Protein AF-A0A2C6MCK1-F1 (afdb_monomer_lite)

Structure (mmCIF, N/CA/C/O backbone):
data_AF-A0A2C6MCK1-F1
#
_entry.id   AF-A0A2C6MCK1-F1
#
loop_
_atom_site.group_PDB
_atom_site.id
_atom_site.type_symbol
_atom_site.label_atom_id
_atom_site.label_alt_id
_atom_site.label_comp_id
_atom_site.label_asym_id
_atom_site.label_entity_id
_atom_site.label_seq_id
_atom_site.pdbx_PDB_ins_code
_atom_site.Cartn_x
_atom_site.Cartn_y
_atom_site.Cartn_z
_atom_site.occupancy
_atom_site.B_iso_or_equiv
_atom_site.auth_seq_id
_atom_site.auth_comp_id
_atom_site.auth_asym_id
_atom_site.auth_atom_id
_atom_site.pdbx_PDB_model_num
ATOM 1 N N . MET A 1 1 ? 8.063 -16.319 38.815 1.00 43.31 1 MET A N 1
ATOM 2 C CA . MET A 1 1 ? 7.232 -17.188 39.687 1.00 43.31 1 MET A CA 1
ATOM 3 C C . MET A 1 1 ? 6.887 -18.537 39.039 1.00 43.31 1 MET A C 1
ATOM 5 O O . MET A 1 1 ? 6.663 -19.491 39.778 1.00 43.31 1 MET A O 1
ATOM 9 N N . GLU A 1 2 ? 6.951 -18.669 37.709 1.00 34.78 2 GLU A N 1
ATOM 10 C CA . GLU A 1 2 ? 6.630 -19.907 36.969 1.00 34.78 2 GLU A CA 1
ATOM 11 C C . GLU A 1 2 ? 7.519 -21.115 37.295 1.00 34.78 2 GLU A C 1
ATOM 13 O O . GLU A 1 2 ? 7.000 -22.213 37.473 1.00 34.78 2 GLU A O 1
ATOM 18 N N . ARG A 1 3 ? 8.828 -20.923 37.542 1.00 38.75 3 ARG A N 1
ATOM 19 C CA . ARG A 1 3 ? 9.746 -22.005 37.978 1.00 38.75 3 ARG A CA 1
ATOM 20 C C . ARG A 1 3 ? 9.333 -22.718 39.283 1.00 38.75 3 ARG A C 1
ATOM 22 O O . ARG A 1 3 ? 9.964 -23.699 39.661 1.00 38.75 3 ARG A O 1
ATOM 29 N N . ARG A 1 4 ? 8.316 -22.229 40.008 1.00 43.41 4 ARG A N 1
ATOM 30 C CA . ARG A 1 4 ? 7.815 -22.820 41.265 1.00 43.41 4 ARG A CA 1
ATOM 31 C C . ARG A 1 4 ? 6.369 -23.328 41.194 1.00 43.41 4 ARG A C 1
ATOM 33 O O . ARG A 1 4 ? 5.834 -23.679 42.243 1.00 43.41 4 ARG A O 1
ATOM 40 N N . GLY A 1 5 ? 5.726 -23.340 40.020 1.00 41.16 5 GLY A N 1
ATOM 41 C CA . GLY A 1 5 ? 4.344 -23.829 39.865 1.00 41.16 5 GLY A CA 1
ATOM 42 C C . GLY A 1 5 ? 3.303 -23.073 40.704 1.00 41.16 5 GLY A C 1
ATOM 43 O O . GLY A 1 5 ? 2.237 -23.605 41.002 1.00 41.16 5 GLY A O 1
ATOM 44 N N . ARG A 1 6 ? 3.618 -21.846 41.140 1.00 48.50 6 ARG A N 1
ATOM 45 C CA . ARG A 1 6 ? 2.678 -20.973 41.851 1.00 48.50 6 ARG A CA 1
ATOM 46 C C . ARG A 1 6 ? 1.967 -20.104 40.824 1.00 48.50 6 ARG A C 1
ATOM 48 O O . ARG A 1 6 ? 2.641 -19.464 40.020 1.00 48.50 6 ARG A O 1
ATOM 55 N N . ALA A 1 7 ? 0.636 -20.077 40.880 1.00 50.50 7 ALA A N 1
ATOM 56 C CA . ALA A 1 7 ? -0.166 -19.137 40.107 1.00 50.50 7 ALA A CA 1
ATOM 57 C C . ALA A 1 7 ? 0.339 -17.710 40.362 1.00 50.50 7 ALA A C 1
ATOM 59 O O . ALA A 1 7 ? 0.586 -17.344 41.514 1.00 50.50 7 ALA A O 1
ATOM 60 N N . ILE A 1 8 ? 0.528 -16.941 39.290 1.00 53.38 8 ILE A N 1
ATOM 61 C CA . ILE A 1 8 ? 0.930 -15.539 39.388 1.00 53.38 8 ILE A CA 1
ATOM 62 C C . ILE A 1 8 ? -0.192 -14.798 40.117 1.00 53.38 8 ILE A C 1
ATOM 64 O O . ILE A 1 8 ? -1.343 -14.796 39.678 1.00 53.38 8 ILE A O 1
ATOM 68 N N . ASP A 1 9 ? 0.139 -14.210 41.264 1.00 55.91 9 ASP A N 1
ATOM 69 C CA . ASP A 1 9 ? -0.769 -13.326 41.979 1.00 55.91 9 ASP A CA 1
ATOM 70 C C . ASP A 1 9 ? -0.689 -11.939 41.340 1.00 55.91 9 ASP A C 1
ATOM 72 O O . ASP A 1 9 ? 0.117 -11.095 41.732 1.00 55.91 9 ASP A O 1
ATOM 76 N N . TYR A 1 10 ? -1.510 -11.722 40.313 1.00 58.62 10 TYR A N 1
ATOM 77 C CA . TYR A 1 10 ? -1.581 -10.444 39.607 1.00 58.62 10 TYR A CA 1
ATOM 78 C C . TYR A 1 10 ? -1.914 -9.264 40.531 1.00 58.62 10 TYR A C 1
ATOM 80 O O . TYR A 1 10 ? -1.548 -8.141 40.206 1.00 58.62 10 TYR A O 1
ATOM 88 N N . SER A 1 11 ? -2.540 -9.496 41.694 1.00 55.41 11 SER A N 1
ATOM 89 C CA . SER A 1 11 ? -2.794 -8.441 42.683 1.00 55.41 11 SER A CA 1
ATOM 90 C C . SER A 1 11 ? -1.513 -8.013 43.408 1.00 55.41 11 SER A C 1
ATOM 92 O O . SER A 1 11 ? -1.287 -6.820 43.606 1.00 55.41 11 SER A O 1
ATOM 94 N N . ALA A 1 12 ? -0.623 -8.964 43.706 1.00 54.62 12 ALA A N 1
ATOM 95 C CA . ALA A 1 12 ? 0.702 -8.676 44.246 1.00 54.62 12 ALA A CA 1
ATOM 96 C C . ALA A 1 12 ? 1.601 -7.999 43.198 1.00 54.62 12 ALA A C 1
ATOM 98 O O . ALA A 1 12 ? 2.261 -7.013 43.512 1.00 54.62 12 ALA A O 1
ATOM 99 N N . VAL A 1 13 ? 1.568 -8.455 41.942 1.00 58.47 13 VAL A N 1
ATOM 100 C CA . VAL A 1 13 ? 2.325 -7.824 40.844 1.00 58.47 13 VAL A CA 1
ATOM 101 C C . VAL A 1 13 ? 1.826 -6.401 40.574 1.00 58.47 13 VAL A C 1
ATOM 103 O O . VAL A 1 13 ? 2.630 -5.482 40.481 1.00 58.47 13 VAL A O 1
ATOM 106 N N . ALA A 1 14 ? 0.509 -6.175 40.532 1.00 55.78 14 ALA A N 1
ATOM 107 C CA . ALA A 1 14 ? -0.059 -4.835 40.368 1.00 55.78 14 ALA A CA 1
ATOM 108 C C . ALA A 1 14 ? 0.349 -3.879 41.502 1.00 55.78 14 ALA A C 1
ATOM 110 O O . ALA A 1 14 ? 0.503 -2.687 41.266 1.00 55.78 14 ALA A O 1
ATOM 111 N N . SER A 1 15 ? 0.570 -4.393 42.718 1.00 57.16 15 SER A N 1
ATOM 112 C CA . SER A 1 15 ? 1.053 -3.585 43.845 1.00 57.16 15 SER A CA 1
ATOM 113 C C . SER A 1 15 ? 2.539 -3.201 43.758 1.00 57.16 15 SER A C 1
ATOM 115 O O . SER A 1 15 ? 2.951 -2.242 44.410 1.00 57.16 15 SER A O 1
ATOM 117 N N . GLU A 1 16 ? 3.337 -3.906 42.944 1.00 56.69 16 GLU A N 1
ATOM 118 C CA . GLU A 1 16 ? 4.748 -3.576 42.682 1.00 56.69 16 GLU A CA 1
ATOM 119 C C . GLU A 1 16 ? 4.904 -2.454 41.636 1.00 56.69 16 GLU A C 1
ATOM 121 O O . GLU A 1 16 ? 5.893 -1.719 41.666 1.00 56.69 16 GLU A O 1
ATOM 126 N N . TYR A 1 17 ? 3.913 -2.257 40.759 1.00 54.47 17 TYR A N 1
ATOM 127 C CA . TYR A 1 17 ? 3.888 -1.164 39.784 1.00 54.47 17 TYR A CA 1
ATOM 128 C C . TYR A 1 17 ? 3.131 0.049 40.348 1.00 54.47 17 TYR A C 1
ATOM 130 O O . TYR A 1 17 ? 1.906 0.090 40.348 1.00 54.47 17 TYR A O 1
ATOM 138 N N . GLN A 1 18 ? 3.852 1.085 40.800 1.00 58.41 18 GLN A N 1
ATOM 139 C CA . GLN A 1 18 ? 3.226 2.353 41.229 1.00 58.41 18 GLN A CA 1
ATOM 140 C C . GLN A 1 18 ? 2.506 3.082 40.080 1.00 58.41 18 GLN A C 1
ATOM 142 O O . GLN A 1 18 ? 1.559 3.827 40.318 1.00 58.41 18 GLN A O 1
ATOM 147 N N . THR A 1 19 ? 2.961 2.875 38.841 1.00 66.44 19 THR A N 1
ATOM 148 C CA . THR A 1 19 ? 2.329 3.346 37.603 1.00 66.44 19 THR A CA 1
ATOM 149 C C . THR A 1 19 ? 2.426 2.237 36.560 1.00 66.44 19 THR A C 1
ATOM 151 O O . THR A 1 19 ? 3.488 1.644 36.371 1.00 66.44 19 THR A O 1
ATOM 154 N N . LEU A 1 20 ? 1.298 1.913 35.931 1.00 80.44 20 LEU A N 1
ATOM 155 C CA . LEU A 1 20 ? 1.242 0.957 34.826 1.00 80.44 20 LEU A CA 1
ATOM 156 C C . LEU A 1 20 ? 1.786 1.623 33.545 1.00 80.44 20 LEU A C 1
ATOM 158 O O . LEU A 1 20 ? 1.640 2.841 33.412 1.00 80.44 20 LEU A O 1
ATOM 162 N N . PRO A 1 21 ? 2.419 0.865 32.631 1.00 84.19 21 PRO A N 1
ATOM 163 C CA . PRO A 1 21 ? 2.959 1.406 31.382 1.00 84.19 21 PRO A CA 1
ATOM 164 C C . PRO A 1 21 ? 1.851 1.888 30.433 1.00 84.19 21 PRO A C 1
ATOM 166 O O . PRO A 1 21 ? 0.729 1.385 30.481 1.00 84.19 21 PRO A O 1
ATOM 169 N N . ASP A 1 22 ? 2.176 2.823 29.537 1.00 86.38 22 ASP A N 1
ATOM 170 C CA . ASP A 1 22 ? 1.218 3.389 28.574 1.00 86.38 22 ASP A CA 1
ATOM 171 C C . ASP A 1 22 ? 0.580 2.310 27.681 1.00 86.38 22 ASP A C 1
ATOM 173 O O . ASP A 1 22 ? -0.639 2.311 27.505 1.00 86.38 22 ASP A O 1
ATOM 177 N N . ASP A 1 23 ? 1.362 1.314 27.248 1.00 82.81 23 ASP A N 1
ATOM 178 C CA . ASP A 1 23 ? 0.888 0.165 26.464 1.00 82.81 23 ASP A CA 1
ATOM 179 C C . ASP A 1 23 ? -0.241 -0.608 27.167 1.00 82.81 23 ASP A C 1
ATOM 181 O O . ASP A 1 23 ? -1.168 -1.099 26.523 1.00 82.81 23 ASP A O 1
ATOM 185 N N . TYR A 1 24 ? -0.211 -0.705 28.504 1.00 87.56 24 TYR A N 1
ATOM 186 C CA . TYR A 1 24 ? -1.292 -1.348 29.257 1.00 87.56 24 TYR A CA 1
ATOM 187 C C . TYR A 1 24 ? -2.603 -0.573 29.096 1.00 87.56 24 TYR A C 1
ATOM 189 O O . TYR A 1 24 ? -3.664 -1.165 28.884 1.00 87.56 24 TYR A O 1
ATOM 197 N N . TYR A 1 25 ? -2.541 0.755 29.198 1.00 90.00 25 TYR A N 1
ATOM 198 C CA . TYR A 1 25 ? -3.717 1.607 29.064 1.00 90.00 25 TYR A CA 1
ATOM 199 C C . TYR A 1 25 ? -4.233 1.644 27.628 1.00 90.00 25 TYR A C 1
ATOM 201 O O . TYR A 1 25 ? -5.448 1.645 27.431 1.00 90.00 25 TYR A O 1
ATOM 209 N N . GLU A 1 26 ? -3.343 1.625 26.638 1.00 88.94 26 GLU A N 1
ATOM 210 C CA . GLU A 1 26 ? -3.718 1.524 25.229 1.00 88.94 26 GLU A CA 1
ATOM 211 C C . GLU A 1 26 ? -4.484 0.224 24.954 1.00 88.94 26 GLU A C 1
ATOM 213 O O . GLU A 1 26 ? -5.573 0.263 24.379 1.00 88.94 26 GLU A O 1
ATOM 218 N N . GLN A 1 27 ? -3.993 -0.917 25.450 1.00 86.56 27 GLN A N 1
ATOM 219 C CA . GLN A 1 27 ? -4.683 -2.208 25.329 1.00 86.56 27 GLN A CA 1
ATOM 220 C C . GLN A 1 27 ? -6.033 -2.218 26.059 1.00 86.56 27 GLN A C 1
ATOM 222 O O . GLN A 1 27 ? -7.041 -2.667 25.509 1.00 86.56 27 GLN A O 1
ATOM 227 N N . LEU A 1 28 ? -6.088 -1.667 27.278 1.00 88.81 28 LEU A N 1
ATOM 228 C CA . LEU A 1 28 ? -7.333 -1.543 28.038 1.00 88.81 28 LEU A CA 1
ATOM 229 C C . LEU A 1 28 ? -8.380 -0.726 27.271 1.00 88.81 28 LEU A C 1
ATOM 231 O O . LEU A 1 28 ? -9.537 -1.131 27.175 1.00 88.81 28 LEU A O 1
ATOM 235 N N . LEU A 1 29 ? -7.984 0.423 26.725 1.00 90.50 29 LEU A N 1
ATOM 236 C CA . LEU A 1 29 ? -8.867 1.273 25.936 1.00 90.50 29 LEU A CA 1
ATOM 237 C C . LEU A 1 29 ? -9.289 0.586 24.633 1.00 90.50 29 LEU A C 1
ATOM 239 O O . LEU A 1 29 ? -10.464 0.647 24.271 1.00 90.50 29 LEU A O 1
ATOM 243 N N . THR A 1 30 ? -8.376 -0.111 23.959 1.00 86.81 30 THR A N 1
ATOM 244 C CA . THR A 1 30 ? -8.659 -0.871 22.732 1.00 86.81 30 THR A CA 1
ATOM 245 C C . THR A 1 30 ? -9.761 -1.905 22.975 1.00 86.81 30 THR A C 1
ATOM 247 O O . THR A 1 30 ? -10.758 -1.921 22.250 1.00 86.81 30 THR A O 1
ATOM 250 N N . PHE A 1 31 ? -9.692 -2.661 24.079 1.00 86.12 31 PHE A N 1
ATOM 251 C CA . PHE A 1 31 ? -10.732 -3.630 24.444 1.00 86.12 31 PHE A CA 1
ATOM 252 C C . PHE A 1 31 ? -12.136 -3.039 24.565 1.00 86.12 31 PHE A C 1
ATOM 254 O O . PHE A 1 31 ? -13.106 -3.743 24.284 1.00 86.12 31 PHE A O 1
ATOM 261 N N . PHE A 1 32 ? -12.274 -1.783 24.980 1.00 86.88 32 PHE A N 1
ATOM 262 C CA . PHE A 1 32 ? -13.584 -1.164 25.189 1.00 86.88 32 PHE A CA 1
ATOM 263 C C . PHE A 1 32 ? -14.022 -0.224 24.073 1.00 86.88 32 PHE A C 1
ATOM 265 O O . PHE A 1 32 ? -15.162 0.228 24.103 1.00 86.88 32 PHE A O 1
ATOM 272 N N . THR A 1 33 ? -13.153 0.073 23.107 1.00 84.50 33 THR A N 1
ATOM 273 C CA . THR A 1 33 ? -13.433 1.108 22.104 1.00 84.50 33 THR A CA 1
ATOM 274 C C . THR A 1 33 ? -13.266 0.666 20.653 1.00 84.50 33 THR A C 1
ATOM 276 O O . THR A 1 33 ? -13.763 1.350 19.766 1.00 84.50 33 THR A O 1
ATOM 279 N N . GLU A 1 34 ? -12.611 -0.464 20.373 1.00 75.56 34 GLU A N 1
ATOM 280 C CA . GLU A 1 34 ? -12.392 -0.929 18.999 1.00 75.56 34 GLU A CA 1
ATOM 281 C C . GLU A 1 34 ? -13.549 -1.817 18.502 1.00 75.56 34 GLU A C 1
ATOM 283 O O . GLU A 1 34 ? -13.618 -3.004 18.811 1.00 75.56 34 GLU A O 1
ATOM 288 N N . SER A 1 35 ? -14.464 -1.295 17.684 1.00 70.00 35 SER A N 1
ATOM 289 C CA . SER A 1 35 ? -15.475 -2.129 17.008 1.00 70.00 35 SER A CA 1
ATOM 290 C C . SER A 1 35 ? -14.936 -2.681 15.676 1.00 70.00 35 SER A C 1
ATOM 292 O O . SER A 1 35 ? -14.308 -1.924 14.936 1.00 70.00 35 SER A O 1
ATOM 294 N N . PRO A 1 36 ? -15.160 -3.964 15.303 1.00 63.47 36 PRO A N 1
ATOM 295 C CA . PRO A 1 36 ? -16.045 -4.967 15.911 1.00 63.47 36 PRO A CA 1
ATOM 296 C C . PRO A 1 36 ? -15.335 -5.993 16.818 1.00 63.47 36 PRO A C 1
ATOM 298 O O . PRO A 1 36 ? -15.858 -7.089 17.021 1.00 63.47 36 PRO A O 1
ATOM 301 N N . ARG A 1 37 ? -14.118 -5.716 17.299 1.00 70.94 37 ARG A N 1
ATOM 302 C CA . ARG A 1 37 ? -13.302 -6.683 18.068 1.00 70.94 37 ARG A CA 1
ATOM 303 C C . ARG A 1 37 ? -13.227 -6.380 19.561 1.00 70.94 37 ARG A C 1
ATOM 305 O O . ARG A 1 37 ? -12.520 -7.068 20.292 1.00 70.94 37 ARG A O 1
ATOM 312 N N . SER A 1 38 ? -13.995 -5.397 20.013 1.00 82.56 38 SER A N 1
ATOM 313 C CA . SER A 1 38 ? -14.096 -5.021 21.411 1.00 82.56 38 SER A CA 1
ATOM 314 C C . SER A 1 38 ? -14.559 -6.207 22.246 1.00 82.56 38 SER A C 1
ATOM 316 O O . SER A 1 38 ? -15.312 -7.073 21.795 1.00 82.56 38 SER A O 1
ATOM 318 N N . PHE A 1 39 ? -14.168 -6.196 23.513 1.00 84.75 39 PHE A N 1
ATOM 319 C CA . PHE A 1 39 ? -14.543 -7.158 24.544 1.00 84.75 39 PHE A CA 1
ATOM 320 C C . PHE A 1 39 ? -16.059 -7.437 24.590 1.00 84.75 39 PHE A C 1
ATOM 322 O O . PHE A 1 39 ? -16.498 -8.552 24.893 1.00 84.75 39 PHE A O 1
ATOM 329 N N . LYS A 1 40 ? -16.856 -6.426 24.226 1.00 84.00 40 LYS A N 1
ATOM 330 C CA . LYS A 1 40 ? -18.311 -6.489 24.122 1.00 84.00 40 LYS A CA 1
ATOM 331 C C . LYS A 1 40 ? -18.797 -7.062 22.792 1.00 84.00 40 LYS A C 1
ATOM 333 O O . LYS A 1 40 ? -19.689 -7.904 22.805 1.00 84.00 40 LYS A O 1
ATOM 3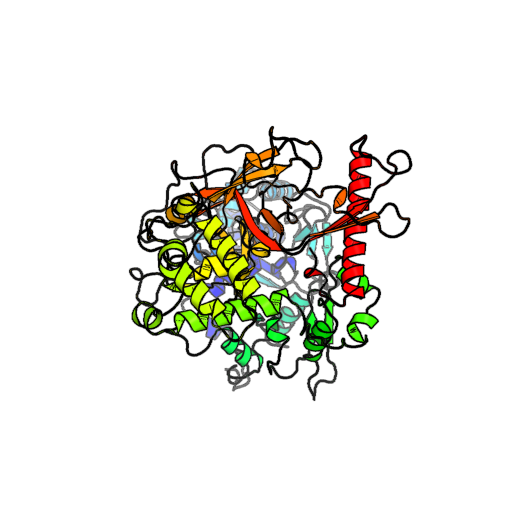38 N N . ASP A 1 41 ? -18.235 -6.643 21.658 1.00 84.50 41 ASP A N 1
ATOM 339 C CA . ASP A 1 41 ? -18.694 -7.063 20.323 1.00 84.50 41 ASP A CA 1
ATOM 340 C C . ASP A 1 41 ? -18.460 -8.554 20.059 1.00 84.50 41 ASP A C 1
ATOM 342 O O . ASP A 1 41 ? -19.264 -9.201 19.384 1.00 84.50 41 ASP A O 1
ATOM 346 N N . ILE A 1 42 ? -17.417 -9.128 20.668 1.00 87.75 42 ILE A N 1
ATOM 347 C CA . ILE A 1 42 ? -17.188 -10.579 20.671 1.00 87.75 42 ILE A CA 1
ATOM 348 C C . ILE A 1 42 ? -17.927 -11.300 21.807 1.00 87.75 42 ILE A C 1
ATOM 350 O O . ILE A 1 42 ? -17.760 -12.507 21.967 1.00 87.75 42 ILE A O 1
ATOM 354 N N . GLY A 1 43 ? -18.744 -10.598 22.599 1.00 88.50 43 GLY A N 1
ATOM 355 C CA . GLY A 1 43 ? -19.639 -11.156 23.615 1.00 88.50 43 GLY A CA 1
ATOM 356 C C . GLY A 1 43 ? -18.948 -11.739 24.852 1.00 88.50 43 GLY A C 1
ATOM 357 O O . GLY A 1 43 ? -19.461 -12.708 25.419 1.00 88.50 43 GLY A O 1
ATOM 358 N N . ILE A 1 44 ? -17.759 -11.257 25.234 1.00 89.62 44 ILE A N 1
ATOM 359 C CA . ILE A 1 44 ? -17.037 -11.753 26.425 1.00 89.62 44 ILE A CA 1
ATOM 360 C C . ILE A 1 44 ? -17.539 -11.063 27.694 1.00 89.62 44 ILE A C 1
ATOM 362 O O . ILE A 1 44 ? -17.692 -11.711 28.729 1.00 89.62 44 ILE A O 1
ATOM 366 N N . GLY A 1 45 ? -17.833 -9.768 27.624 1.00 91.12 45 GLY A N 1
ATOM 367 C CA . GLY A 1 45 ? -18.345 -9.021 28.766 1.00 91.12 45 GLY A CA 1
ATOM 368 C C . GLY A 1 45 ? -18.460 -7.529 28.493 1.00 91.12 45 GLY A C 1
ATOM 369 O O . GLY A 1 45 ? -18.389 -7.085 27.349 1.00 91.12 45 GLY A O 1
ATOM 370 N N . PHE A 1 46 ? -18.669 -6.744 29.542 1.00 92.38 46 PHE A N 1
ATOM 371 C CA . PHE A 1 46 ? -18.885 -5.301 29.440 1.00 92.38 46 PHE A CA 1
ATOM 372 C C . PHE A 1 46 ? -18.472 -4.577 30.726 1.00 92.38 46 PHE A C 1
ATOM 374 O O . PHE A 1 46 ? -18.214 -5.192 31.762 1.00 92.38 46 PHE A O 1
ATOM 381 N N . LEU A 1 47 ? -18.379 -3.250 30.644 1.00 93.75 47 LEU A N 1
ATOM 382 C CA . LEU A 1 47 ? -18.086 -2.395 31.787 1.00 93.75 47 LEU A CA 1
ATOM 383 C C . LEU A 1 47 ? -19.375 -2.106 32.566 1.00 93.75 47 LEU A C 1
ATOM 385 O O . LEU A 1 47 ? -20.386 -1.726 31.981 1.00 93.75 47 LEU A O 1
ATOM 389 N N . THR A 1 48 ? -19.334 -2.268 33.884 1.00 94.88 48 THR A N 1
ATOM 390 C CA . THR A 1 48 ? -20.475 -2.081 34.792 1.00 94.88 48 THR A CA 1
ATOM 391 C C . THR A 1 48 ? -20.086 -1.191 35.973 1.00 94.88 48 THR A C 1
ATOM 393 O O . THR A 1 48 ? -18.913 -1.173 36.360 1.00 94.88 48 THR A O 1
ATOM 396 N N . PRO A 1 49 ? -21.039 -0.495 36.621 1.00 96.50 49 PRO A N 1
ATOM 397 C CA . PRO A 1 49 ? -20.770 0.160 37.896 1.00 96.50 49 PRO A CA 1
ATOM 398 C C . PRO A 1 49 ? -20.339 -0.838 38.986 1.00 96.50 49 PRO A C 1
ATOM 400 O O . PRO A 1 49 ? -20.786 -1.992 39.031 1.00 96.50 49 PRO A O 1
ATOM 403 N N . VAL A 1 50 ? -19.482 -0.381 39.901 1.00 95.31 50 VAL A N 1
ATOM 404 C CA . VAL A 1 50 ? -19.206 -1.078 41.165 1.00 95.31 50 VAL A CA 1
ATOM 405 C C . VAL A 1 50 ? -20.460 -1.033 42.035 1.00 95.31 50 VAL A C 1
ATOM 407 O O . VAL A 1 50 ? -21.103 0.006 42.162 1.00 95.31 50 VAL A O 1
ATOM 410 N N . SER A 1 51 ? -20.805 -2.161 42.659 1.00 92.31 51 SER A N 1
ATOM 411 C CA . SER A 1 51 ? -22.078 -2.321 43.370 1.00 92.31 51 SER A CA 1
ATOM 412 C C . SER A 1 51 ? -22.284 -1.302 44.494 1.00 92.31 51 SER A C 1
ATOM 414 O O . SER A 1 51 ? -23.378 -0.765 44.590 1.00 92.31 51 SER A O 1
ATOM 416 N N . SER A 1 52 ? -21.245 -0.979 45.275 1.00 92.62 52 SER A N 1
ATOM 417 C CA . SER A 1 52 ? -21.337 0.040 46.332 1.00 92.62 52 SER A CA 1
ATOM 418 C C . SER A 1 52 ? -21.590 1.443 45.776 1.00 92.62 52 SER A C 1
ATOM 420 O O . SER A 1 52 ? -22.433 2.154 46.296 1.00 92.62 52 SER A O 1
ATOM 422 N N . VAL A 1 53 ? -20.928 1.817 44.677 1.00 94.00 53 VAL A N 1
ATOM 423 C CA . VAL A 1 53 ? -21.106 3.137 44.045 1.00 94.00 53 VAL A CA 1
ATOM 424 C C . VAL A 1 53 ? -22.480 3.251 43.380 1.00 94.00 53 VAL A C 1
ATOM 426 O O . VAL A 1 53 ? -23.085 4.319 43.363 1.00 94.00 53 VAL A O 1
ATOM 429 N N . LEU A 1 54 ? -23.005 2.141 42.850 1.00 95.06 54 LEU A N 1
ATOM 430 C CA . LEU A 1 54 ? -24.382 2.076 42.366 1.00 95.06 54 LEU A CA 1
ATOM 431 C C . LEU A 1 54 ? -25.393 2.273 43.502 1.00 95.06 54 LEU A C 1
ATOM 433 O O . LEU A 1 54 ? -26.371 2.986 43.305 1.00 95.06 54 LEU A O 1
ATOM 437 N N . ASP A 1 55 ? -25.163 1.656 44.663 1.00 94.25 55 ASP A N 1
ATOM 438 C CA . ASP A 1 55 ? -26.008 1.840 45.849 1.00 94.25 55 ASP A CA 1
ATOM 439 C C . ASP A 1 55 ? -25.987 3.296 46.334 1.00 94.25 55 ASP A C 1
ATOM 441 O O . ASP A 1 55 ? -27.052 3.877 46.549 1.00 94.25 55 ASP A O 1
ATOM 445 N N . ASP A 1 56 ? -24.803 3.912 46.391 1.00 94.12 56 ASP A N 1
ATOM 446 C CA . ASP A 1 56 ? -24.651 5.336 46.707 1.00 94.12 56 ASP A CA 1
ATOM 447 C C . ASP A 1 56 ? -25.406 6.214 45.696 1.00 94.12 56 ASP A C 1
ATOM 449 O O . ASP A 1 56 ? -26.074 7.168 46.077 1.00 94.12 56 ASP A O 1
ATOM 453 N N . CYS A 1 57 ? -25.367 5.870 44.403 1.00 94.50 57 CYS A N 1
ATOM 454 C CA . CYS A 1 57 ? -26.088 6.607 43.366 1.00 94.50 57 CYS A CA 1
ATOM 455 C C . CYS A 1 57 ? -27.608 6.527 43.531 1.00 94.50 57 CYS A C 1
ATOM 457 O O . CYS A 1 57 ? -28.283 7.542 43.381 1.00 94.50 57 CYS A O 1
ATOM 459 N N . VAL A 1 58 ? -28.151 5.350 43.856 1.00 94.56 58 VAL A N 1
ATOM 460 C CA . VAL A 1 58 ? -29.588 5.196 44.130 1.00 94.56 58 VAL A CA 1
ATOM 461 C C . VAL A 1 58 ? -29.989 6.042 45.339 1.00 94.56 58 VAL A C 1
ATOM 463 O O . VAL A 1 58 ? -30.953 6.797 45.248 1.00 94.56 58 VAL A O 1
ATOM 466 N N . PHE A 1 59 ? -29.216 5.984 46.426 1.00 93.62 59 PHE A N 1
ATOM 467 C CA . PHE A 1 59 ? -29.464 6.777 47.632 1.00 93.62 59 PHE A CA 1
ATOM 468 C C . PHE A 1 59 ? -29.420 8.290 47.351 1.00 93.62 59 PHE A C 1
ATOM 470 O O . PHE A 1 59 ? -30.345 9.026 47.693 1.00 93.62 59 PHE A O 1
ATOM 477 N N . ASP A 1 60 ? -28.392 8.751 46.638 1.00 92.88 60 ASP A N 1
ATOM 478 C CA . ASP A 1 60 ? -28.221 10.154 46.252 1.00 92.88 60 ASP A CA 1
ATOM 479 C C . ASP A 1 60 ? -29.346 10.678 45.350 1.00 92.88 60 ASP A C 1
ATOM 481 O O . ASP A 1 60 ? -29.638 11.880 45.355 1.00 92.88 60 ASP A O 1
ATOM 485 N N . LEU A 1 61 ? -29.940 9.804 44.532 1.00 92.88 61 LEU A N 1
ATOM 486 C CA . LEU A 1 61 ? -31.085 10.126 43.684 1.00 92.88 61 LEU A CA 1
ATOM 487 C C . LEU A 1 61 ? -32.375 10.220 44.506 1.00 92.88 61 LEU A C 1
ATOM 489 O O . LEU A 1 61 ? -33.148 11.164 44.313 1.00 92.88 61 LEU A O 1
ATOM 493 N N . GLU A 1 62 ? -32.579 9.310 45.459 1.00 92.50 62 GLU A N 1
ATOM 494 C CA . GLU A 1 62 ? -33.722 9.345 46.377 1.00 92.50 62 GLU A CA 1
ATOM 495 C C . GLU A 1 62 ? -33.724 10.629 47.223 1.00 92.50 62 GLU A C 1
ATOM 497 O O . GLU A 1 62 ? -34.765 11.283 47.336 1.00 92.50 62 GLU A O 1
ATOM 502 N N . ASP A 1 63 ? -32.555 11.063 47.704 1.00 89.19 63 ASP A N 1
ATOM 503 C CA . ASP A 1 63 ? -32.378 12.305 48.472 1.00 89.19 63 ASP A CA 1
ATOM 504 C C . ASP A 1 63 ? -32.776 13.571 47.688 1.00 89.19 63 ASP A C 1
ATOM 506 O O . ASP A 1 63 ? -33.220 14.566 48.270 1.00 89.19 63 ASP A O 1
ATOM 510 N N . VAL A 1 64 ? -32.664 13.550 46.355 1.00 86.56 64 VAL A N 1
ATOM 511 C CA . VAL A 1 64 ? -33.097 14.656 45.478 1.00 86.56 64 VAL A CA 1
ATOM 512 C C . VAL A 1 64 ? -34.508 14.462 44.907 1.00 86.56 64 VAL A C 1
ATOM 514 O O . VAL A 1 64 ? -34.929 15.229 44.032 1.00 86.56 64 VAL A O 1
ATOM 517 N N . GLY A 1 65 ? -35.252 13.477 45.423 1.00 86.50 65 GLY A N 1
ATOM 518 C CA . GLY A 1 65 ? -36.643 13.193 45.072 1.00 86.50 65 GLY A CA 1
ATOM 519 C C . GLY A 1 65 ? -36.824 12.386 43.784 1.00 86.50 65 GLY A C 1
ATOM 520 O O . GLY A 1 65 ? -37.876 12.491 43.155 1.00 86.50 65 GLY A O 1
ATOM 521 N N . VAL A 1 66 ? -35.813 11.619 43.366 1.00 89.00 66 VAL A N 1
ATOM 522 C CA . VAL A 1 66 ? -35.836 10.786 42.155 1.00 89.00 66 VAL A CA 1
ATOM 523 C C . VAL A 1 66 ? -35.730 9.311 42.537 1.00 89.00 66 VAL A C 1
ATOM 525 O O . VAL A 1 66 ? -34.690 8.855 42.993 1.00 89.00 66 VAL A O 1
ATOM 528 N N . THR A 1 67 ? -36.792 8.540 42.306 1.00 89.62 67 THR A N 1
ATOM 529 C CA . THR A 1 67 ? -36.810 7.094 42.582 1.00 89.62 67 THR A CA 1
ATOM 530 C C . THR A 1 67 ? -36.706 6.312 41.276 1.00 89.62 67 THR A C 1
ATOM 532 O O . THR A 1 67 ? -37.583 6.419 40.420 1.00 89.62 67 THR A O 1
ATOM 535 N N . ILE A 1 68 ? -35.642 5.521 41.118 1.00 90.75 68 ILE A N 1
ATOM 536 C CA . ILE A 1 68 ? -35.403 4.671 39.942 1.00 90.75 68 ILE A CA 1
ATOM 537 C C . ILE A 1 68 ? -35.072 3.258 40.424 1.00 90.75 68 ILE A C 1
ATOM 539 O O . ILE A 1 68 ? -34.309 3.083 41.370 1.00 90.75 68 ILE A O 1
ATOM 543 N N . ASP A 1 69 ? -35.631 2.244 39.761 1.00 93.81 69 ASP A N 1
ATOM 544 C CA . ASP A 1 69 ? -35.282 0.849 40.036 1.00 93.81 69 ASP A CA 1
ATOM 545 C C . ASP A 1 69 ? -33.781 0.603 39.809 1.00 93.81 69 ASP A C 1
ATOM 547 O O . ASP A 1 69 ? -33.233 0.938 38.755 1.00 93.81 69 ASP A O 1
ATOM 551 N N . LYS A 1 70 ? -33.117 -0.023 40.787 1.00 94.19 70 LYS A N 1
ATOM 552 C CA . LYS A 1 70 ? -31.670 -0.281 40.747 1.00 94.19 70 LYS A CA 1
ATOM 553 C C . LYS A 1 70 ? -31.257 -1.102 39.521 1.00 94.19 70 LYS A C 1
ATOM 555 O O . LYS A 1 70 ? -30.194 -0.853 38.955 1.00 94.19 70 LYS A O 1
ATOM 560 N N . GLY A 1 71 ? -32.076 -2.070 39.106 1.00 94.31 71 GLY A N 1
ATOM 561 C CA . GLY A 1 71 ? -31.819 -2.900 37.930 1.00 94.31 71 GLY A CA 1
ATOM 562 C C . GLY A 1 71 ? -31.916 -2.105 36.631 1.00 94.31 71 GLY A C 1
ATOM 563 O O . GLY A 1 71 ? -31.063 -2.258 35.758 1.00 94.31 71 GLY A O 1
ATOM 564 N N . ILE A 1 72 ? -32.899 -1.209 36.520 1.00 93.94 72 ILE A N 1
ATOM 565 C CA . ILE A 1 72 ? -33.008 -0.291 35.379 1.00 93.94 72 ILE A CA 1
ATOM 566 C C . ILE A 1 72 ? -31.820 0.679 35.357 1.00 93.94 72 ILE A C 1
ATOM 568 O O . ILE A 1 72 ? -31.177 0.817 34.319 1.00 93.94 72 ILE A O 1
ATOM 572 N N . LEU A 1 73 ? -31.476 1.302 36.491 1.00 95.00 73 LEU A N 1
ATOM 573 C CA . LEU A 1 73 ? -30.338 2.225 36.577 1.00 95.00 73 LEU A CA 1
ATOM 574 C C . LEU A 1 73 ? -29.022 1.542 36.182 1.00 95.00 73 LEU A C 1
ATOM 576 O O . LEU A 1 73 ? -28.244 2.109 35.420 1.00 95.00 73 LEU A O 1
ATOM 580 N N . TYR A 1 74 ? -28.799 0.310 36.645 1.00 96.75 74 TYR A N 1
ATOM 581 C CA . TYR A 1 74 ? -27.654 -0.507 36.249 1.00 96.75 74 TYR A CA 1
ATOM 582 C C . TYR A 1 74 ? -27.568 -0.661 34.722 1.00 96.75 74 TYR A C 1
ATOM 584 O O . TYR A 1 74 ? -26.519 -0.392 34.139 1.00 96.75 74 TYR A O 1
ATOM 592 N N . GLN A 1 75 ? -28.669 -1.043 34.063 1.00 95.50 75 GLN A N 1
ATOM 593 C CA . GLN A 1 75 ? -28.688 -1.227 32.607 1.00 95.50 75 GLN A CA 1
ATOM 594 C C . GLN A 1 75 ? -28.403 0.088 31.880 1.00 95.50 75 GLN A C 1
ATOM 596 O O . GLN A 1 75 ? -27.576 0.116 30.972 1.00 95.50 75 GLN A O 1
ATOM 601 N N . LEU A 1 76 ? -29.034 1.184 32.310 1.00 95.19 76 LEU A N 1
ATOM 602 C CA . LEU A 1 76 ? -28.823 2.508 31.723 1.00 95.19 76 LEU A CA 1
ATOM 603 C C . LEU A 1 76 ? -27.373 2.983 31.870 1.00 95.19 76 LEU A C 1
ATOM 605 O O . LEU A 1 76 ? -26.822 3.527 30.918 1.00 95.19 76 LEU A O 1
ATOM 609 N N . LEU A 1 77 ? -26.735 2.737 33.019 1.00 96.62 77 LEU A N 1
ATOM 610 C CA . LEU A 1 77 ? -25.324 3.065 33.237 1.00 96.62 77 LEU A CA 1
ATOM 611 C C . LEU A 1 77 ? -24.398 2.249 32.333 1.00 96.62 77 LEU A C 1
ATOM 613 O O . LEU A 1 77 ? -23.472 2.813 31.763 1.00 96.62 77 LEU A O 1
ATOM 617 N N . VAL A 1 78 ? -24.658 0.951 32.148 1.00 95.31 78 VAL A N 1
ATOM 618 C CA . VAL A 1 78 ? -23.877 0.115 31.217 1.00 95.31 78 VAL A CA 1
ATOM 619 C C . VAL A 1 78 ? -23.975 0.650 29.784 1.00 95.31 78 VAL A C 1
ATOM 621 O O . VAL A 1 78 ? -22.962 0.730 29.089 1.00 95.31 78 VAL A O 1
ATOM 624 N N . LEU A 1 79 ? -25.175 1.044 29.341 1.00 94.81 79 LEU A N 1
ATOM 625 C CA . LEU A 1 79 ? -25.370 1.626 28.008 1.00 94.81 79 LEU A CA 1
ATOM 626 C C . LEU A 1 79 ? -24.697 2.998 27.874 1.00 94.81 79 LEU A C 1
ATOM 628 O O . LEU A 1 79 ? -24.053 3.257 26.863 1.00 94.81 79 LEU A O 1
ATOM 632 N N . LEU A 1 80 ? -24.784 3.839 28.908 1.00 95.00 80 LEU A N 1
ATOM 633 C CA . LEU A 1 80 ? -24.109 5.135 28.959 1.00 95.00 80 LEU A CA 1
ATOM 634 C C . LEU A 1 80 ? -22.588 4.986 28.888 1.00 95.00 80 LEU A C 1
ATOM 636 O O . LEU A 1 80 ? -21.945 5.674 28.105 1.00 95.00 80 LEU A O 1
ATOM 640 N N . PHE A 1 81 ? -22.002 4.096 29.694 1.00 94.56 81 PHE A N 1
ATOM 641 C CA . PHE A 1 81 ? -20.559 3.862 29.672 1.00 94.56 81 PHE A CA 1
ATOM 642 C C . PHE A 1 81 ? -20.099 3.392 28.300 1.00 94.56 81 PHE A C 1
ATOM 644 O O . PHE A 1 81 ? -19.049 3.816 27.830 1.00 94.56 81 PHE A O 1
ATOM 651 N N . TRP A 1 82 ? -20.890 2.539 27.652 1.00 89.81 82 TRP A N 1
ATOM 652 C CA . TRP A 1 82 ? -20.594 2.082 26.305 1.00 89.81 82 TRP A CA 1
ATOM 653 C C . TRP A 1 82 ? -20.569 3.230 25.293 1.00 89.81 82 TRP A C 1
ATOM 655 O O . TRP A 1 82 ? -19.575 3.388 24.591 1.00 89.81 82 TRP A O 1
ATOM 665 N N . ASP A 1 83 ? -21.625 4.038 25.262 1.00 91.19 83 ASP A N 1
ATOM 666 C CA . ASP A 1 83 ? -21.771 5.187 24.363 1.00 91.19 83 ASP A CA 1
ATOM 667 C C . ASP A 1 83 ? -20.571 6.146 24.460 1.00 91.19 83 ASP A C 1
ATOM 669 O O . ASP A 1 83 ? -19.873 6.409 23.482 1.00 91.19 83 ASP A O 1
ATOM 673 N N . VAL A 1 84 ? -20.220 6.561 25.680 1.00 92.56 84 VAL A N 1
ATOM 674 C CA . VAL A 1 84 ? -19.137 7.535 25.897 1.00 92.56 84 VAL A CA 1
ATOM 675 C C . VAL A 1 84 ? -17.738 6.956 25.630 1.00 92.56 84 VAL A C 1
ATOM 677 O O . VAL A 1 84 ? -16.800 7.703 25.332 1.00 92.56 84 VAL A O 1
ATOM 680 N N . MET A 1 85 ? -17.558 5.635 25.738 1.00 90.81 85 MET A N 1
ATOM 681 C CA . MET A 1 85 ? -16.304 4.964 25.375 1.00 90.81 85 MET A CA 1
ATOM 682 C C . MET A 1 85 ? -16.146 4.855 23.853 1.00 90.81 85 MET A C 1
ATOM 684 O O . MET A 1 85 ? -15.063 5.146 23.332 1.00 90.81 85 MET A O 1
ATOM 688 N N . ASP A 1 86 ? -17.212 4.475 23.150 1.00 84.94 86 ASP A N 1
ATOM 689 C CA . ASP A 1 86 ? -17.229 4.306 21.692 1.00 84.94 86 ASP A CA 1
ATOM 690 C C . ASP A 1 86 ? -17.066 5.659 20.972 1.00 84.94 86 ASP A C 1
ATOM 692 O O . ASP A 1 86 ? -16.259 5.780 20.049 1.00 84.94 86 ASP A O 1
ATOM 696 N N . ASP A 1 87 ? -17.701 6.719 21.476 1.00 84.88 87 ASP A N 1
ATOM 697 C CA . ASP A 1 87 ? -17.637 8.039 20.840 1.00 84.88 87 ASP A CA 1
ATOM 698 C C . ASP A 1 87 ? -16.441 8.883 21.308 1.00 84.88 87 ASP A C 1
ATOM 700 O O . ASP A 1 87 ? -15.758 9.513 20.499 1.00 84.88 87 ASP A O 1
ATOM 704 N N . SER A 1 88 ? -16.155 8.902 22.615 1.00 89.69 88 SER A N 1
ATOM 705 C CA . SER A 1 88 ? -15.219 9.871 23.219 1.00 89.69 88 SER A CA 1
ATOM 706 C C . SER A 1 88 ? -13.988 9.249 23.888 1.00 89.69 88 SER A C 1
ATOM 708 O O . SER A 1 88 ? -13.200 9.975 24.504 1.00 89.69 88 SER A O 1
ATOM 710 N N . ALA A 1 89 ? -13.797 7.926 23.801 1.00 91.75 89 ALA A N 1
ATOM 711 C CA . ALA A 1 89 ? -12.717 7.201 24.489 1.00 91.75 89 ALA A CA 1
ATOM 712 C C . ALA A 1 89 ? -12.648 7.519 26.000 1.00 91.75 89 ALA A C 1
ATOM 714 O O . ALA A 1 89 ? -11.569 7.616 26.598 1.00 91.75 89 ALA A O 1
ATOM 715 N N . ALA A 1 90 ? -13.813 7.751 26.613 1.00 93.19 90 ALA A N 1
ATOM 716 C CA . ALA A 1 90 ? -13.939 8.391 27.917 1.00 93.19 90 ALA A CA 1
ATOM 717 C C . ALA A 1 90 ? -13.739 7.428 29.103 1.00 93.19 90 ALA A C 1
ATOM 719 O O . ALA A 1 90 ? -14.474 7.509 30.079 1.00 93.19 90 ALA A O 1
ATOM 720 N N . LEU A 1 91 ? -12.756 6.525 29.051 1.00 93.19 91 LEU A N 1
ATOM 721 C CA . LEU A 1 91 ? -12.401 5.637 30.164 1.00 93.19 91 LEU A CA 1
ATOM 722 C C . LEU A 1 91 ? -11.088 6.091 30.814 1.00 93.19 91 LEU A C 1
ATOM 724 O O . LEU A 1 91 ? -10.112 6.370 30.119 1.00 93.19 91 LEU A O 1
ATOM 728 N N . GLY A 1 92 ? -11.075 6.155 32.144 1.00 91.94 92 GLY A N 1
ATOM 729 C CA . GLY A 1 92 ? -9.899 6.388 32.977 1.00 91.94 92 GLY A CA 1
ATOM 730 C C . GLY A 1 92 ? -9.370 7.819 32.981 1.00 91.94 92 GLY A C 1
ATOM 731 O O . GLY A 1 92 ? -8.626 8.239 32.102 1.00 91.94 92 GLY A O 1
ATOM 732 N N . GLU A 1 93 ? -9.665 8.547 34.051 1.00 90.06 93 GLU A N 1
ATOM 733 C CA . GLU A 1 93 ? -9.277 9.941 34.283 1.00 90.06 93 GLU A CA 1
ATOM 734 C C . GLU A 1 93 ? -7.760 10.178 34.365 1.00 90.06 93 GLU A C 1
ATOM 736 O O . GLU A 1 93 ? -7.290 11.285 34.093 1.00 90.06 93 GLU A O 1
ATOM 741 N N . ILE A 1 94 ? -7.002 9.136 34.721 1.00 87.94 94 ILE A N 1
ATOM 742 C CA . ILE A 1 94 ? -5.538 9.169 34.858 1.00 87.94 94 ILE A CA 1
ATOM 743 C C . ILE A 1 94 ? -4.798 8.903 33.543 1.00 87.94 94 ILE A C 1
ATOM 745 O O . ILE A 1 94 ? -3.614 9.221 33.427 1.00 87.94 94 ILE A O 1
ATOM 749 N N . ILE A 1 95 ? -5.480 8.303 32.563 1.00 90.12 95 ILE A N 1
ATOM 750 C CA . ILE A 1 95 ? -4.876 7.938 31.282 1.00 90.12 95 ILE A CA 1
ATOM 751 C C . ILE A 1 95 ? -4.675 9.227 30.483 1.00 90.12 95 ILE A C 1
ATOM 753 O O . ILE A 1 95 ? -5.570 10.074 30.450 1.00 90.12 95 ILE A O 1
ATOM 757 N N . GLN A 1 96 ? -3.512 9.401 29.858 1.00 88.81 96 GLN A N 1
ATOM 758 C CA . GLN A 1 96 ? -3.190 10.607 29.093 1.00 88.81 96 GLN A CA 1
ATOM 759 C C . GLN A 1 96 ? -3.827 10.581 27.698 1.00 88.81 96 GLN A C 1
ATOM 761 O O . GLN A 1 96 ? -4.008 9.521 27.100 1.00 88.81 96 GLN A O 1
ATOM 766 N N . ASP A 1 97 ? -4.142 11.755 27.147 1.00 89.19 97 ASP A N 1
ATOM 767 C CA . ASP A 1 97 ? -4.743 11.859 25.810 1.00 89.19 97 ASP A CA 1
ATOM 768 C C . ASP A 1 97 ? -3.800 11.386 24.692 1.00 89.19 97 ASP A C 1
ATOM 770 O O . ASP A 1 97 ? -4.274 10.946 23.648 1.00 89.19 97 ASP A O 1
ATOM 774 N N . ASP A 1 98 ? -2.482 11.398 24.907 1.00 88.19 98 ASP A N 1
ATOM 775 C CA . ASP A 1 98 ? -1.529 10.846 23.936 1.00 88.19 98 ASP A CA 1
ATOM 776 C C . ASP A 1 98 ? -1.673 9.322 23.784 1.00 88.19 98 ASP A C 1
ATOM 778 O O . ASP A 1 98 ? -1.610 8.823 22.662 1.00 88.19 98 ASP A O 1
ATOM 782 N N . VAL A 1 99 ? -2.016 8.602 24.860 1.00 89.38 99 VAL A N 1
ATOM 783 C CA . VAL A 1 99 ? -2.376 7.172 24.792 1.00 89.38 99 VAL A CA 1
ATOM 784 C C . VAL A 1 99 ? -3.672 6.980 23.996 1.00 89.38 99 VAL A C 1
ATOM 786 O O . VAL A 1 99 ? -3.802 6.043 23.217 1.00 89.38 99 VAL A O 1
ATOM 789 N N . ARG A 1 100 ? -4.639 7.900 24.118 1.00 90.12 100 ARG A N 1
ATOM 790 C CA . ARG A 1 100 ? -5.909 7.832 23.367 1.00 90.12 100 ARG A CA 1
ATOM 791 C C . ARG A 1 100 ? -5.745 8.097 21.878 1.00 90.12 100 ARG A C 1
ATOM 793 O O . ARG A 1 100 ? -6.452 7.487 21.081 1.00 90.12 100 ARG A O 1
ATOM 800 N N . LYS A 1 101 ? -4.797 8.955 21.490 1.00 88.31 101 LYS A N 1
ATOM 801 C CA . LYS A 1 101 ? -4.367 9.107 20.086 1.00 88.31 101 LYS A CA 1
ATOM 802 C C . LYS A 1 101 ? -3.695 7.830 19.555 1.00 88.31 101 LYS A C 1
ATOM 804 O O . LYS A 1 101 ? -3.619 7.632 18.340 1.00 88.31 101 LYS A O 1
ATOM 809 N N . GLY A 1 102 ? -3.240 6.956 20.458 1.00 84.50 102 GLY A N 1
ATOM 810 C CA . GLY A 1 102 ? -2.844 5.563 20.222 1.00 84.50 102 GLY A CA 1
ATOM 811 C C . GLY A 1 102 ? -3.960 4.685 19.634 1.00 84.50 102 GLY A C 1
ATOM 812 O O . GLY A 1 102 ? -3.701 3.788 18.837 1.00 84.50 102 GLY A O 1
ATOM 813 N N . LEU A 1 103 ? -5.226 5.020 19.868 1.00 85.50 103 LEU A N 1
ATOM 814 C CA . LEU A 1 103 ? -6.333 4.179 19.419 1.00 85.50 103 LEU A CA 1
ATOM 815 C C . LEU A 1 103 ? -6.582 4.272 17.900 1.00 85.50 103 LEU A C 1
ATOM 817 O O . LEU A 1 103 ? -6.403 5.349 17.316 1.00 85.50 103 LEU A O 1
ATOM 821 N N . PRO A 1 104 ? -7.025 3.172 17.257 1.00 80.25 104 PRO A N 1
ATOM 822 C CA . PRO A 1 104 ? -7.400 3.168 15.843 1.00 80.25 104 PRO A CA 1
ATOM 823 C C . PRO A 1 104 ? -8.466 4.228 15.523 1.00 80.25 104 PRO A C 1
ATOM 825 O O . PRO A 1 104 ? -9.454 4.365 16.245 1.00 80.25 104 PRO A O 1
ATOM 828 N N . GLY A 1 105 ? -8.264 4.989 14.444 1.00 81.31 105 GLY A N 1
ATOM 829 C CA . GLY A 1 105 ? -9.224 5.988 13.947 1.00 81.31 105 GLY A CA 1
ATOM 830 C C . GLY A 1 105 ? -9.331 7.256 14.802 1.00 81.31 105 GLY A C 1
ATOM 831 O O . GLY A 1 105 ? -10.297 8.012 14.673 1.00 81.31 105 GLY A O 1
ATOM 832 N N . ARG A 1 106 ? -8.383 7.472 15.727 1.00 85.00 106 ARG A N 1
ATOM 833 C CA . ARG A 1 106 ? -8.418 8.570 16.701 1.00 85.00 106 ARG A CA 1
ATOM 834 C C . ARG A 1 106 ? -7.126 9.380 16.793 1.00 85.00 106 ARG A C 1
ATOM 836 O O . ARG A 1 106 ? -7.071 10.303 17.607 1.00 85.00 106 ARG A O 1
ATOM 843 N N . SER A 1 107 ? -6.100 9.128 15.977 1.00 79.94 107 SER A N 1
ATOM 844 C CA . SER A 1 107 ? -4.823 9.861 16.113 1.00 79.94 107 SER A CA 1
ATOM 845 C C . SER A 1 107 ? -4.944 11.357 15.803 1.00 79.94 107 SER A C 1
ATOM 847 O O . SER A 1 107 ? -4.195 12.174 16.343 1.00 79.94 107 SER A O 1
ATOM 849 N N . LYS A 1 108 ? -5.917 11.733 14.963 1.00 79.50 108 LYS A N 1
ATOM 850 C CA . LYS A 1 108 ? -6.201 13.128 14.589 1.00 79.50 108 LYS A CA 1
ATOM 851 C C . LYS A 1 108 ? -7.128 13.850 15.564 1.00 79.50 108 LYS A C 1
ATOM 853 O O . LYS A 1 108 ? -7.248 15.079 15.477 1.00 79.50 108 LYS A O 1
ATOM 858 N N . ASN A 1 109 ? -7.772 13.123 16.476 1.00 82.75 109 ASN A N 1
ATOM 859 C CA . ASN A 1 109 ? -8.714 13.709 17.417 1.00 82.75 109 ASN A CA 1
ATOM 860 C C . ASN A 1 109 ? -7.977 14.654 18.365 1.00 82.75 109 ASN A C 1
ATOM 862 O O . ASN A 1 109 ? -6.960 14.320 18.970 1.00 82.75 109 ASN A O 1
ATOM 866 N N . GLN A 1 110 ? -8.506 15.869 18.477 1.00 79.00 110 GLN A N 1
ATOM 867 C CA . GLN A 1 110 ? -7.944 16.901 19.349 1.00 79.00 110 GLN A CA 1
ATOM 868 C C . GLN A 1 110 ? -8.557 16.871 20.752 1.00 79.00 110 GLN A C 1
ATOM 870 O O . GLN A 1 110 ? -8.051 17.525 21.658 1.00 79.00 110 GLN A O 1
ATOM 875 N N . ILE A 1 111 ? -9.679 16.166 20.916 1.00 86.81 111 ILE A N 1
ATOM 876 C CA . ILE A 1 111 ? -10.526 16.219 22.104 1.00 86.81 111 ILE A CA 1
ATOM 877 C C . ILE A 1 111 ? -10.977 14.795 22.440 1.00 86.81 111 ILE A C 1
ATOM 879 O O . ILE A 1 111 ? -11.441 14.075 21.559 1.00 86.81 111 ILE A O 1
ATOM 883 N N . PHE A 1 112 ? -10.860 14.424 23.715 1.00 91.19 112 PHE A N 1
ATOM 884 C CA . PHE A 1 112 ? -11.322 13.153 24.281 1.00 91.19 112 PHE A CA 1
ATOM 885 C C . PHE A 1 112 ? -12.079 13.389 25.588 1.00 91.19 112 PHE A C 1
ATOM 887 O O . PHE A 1 112 ? -11.975 14.462 26.180 1.00 91.19 112 PHE A O 1
ATOM 894 N N . GLY A 1 113 ? -12.836 12.398 26.058 1.00 91.94 113 GLY A N 1
ATOM 895 C CA . GLY A 1 113 ? -13.701 12.558 27.229 1.00 91.94 113 GLY A CA 1
ATOM 896 C C . GLY A 1 113 ? -14.870 13.506 26.957 1.00 91.94 113 GLY A C 1
ATOM 897 O O . GLY A 1 113 ? -15.067 13.953 25.830 1.00 91.94 113 GLY A O 1
ATOM 898 N N . LEU A 1 114 ? -15.632 13.844 27.992 1.00 92.25 114 LEU A N 1
ATOM 899 C CA . LEU A 1 114 ? -16.835 14.679 27.894 1.00 92.25 114 LEU A CA 1
ATOM 900 C C . LEU A 1 114 ? -16.566 16.108 28.379 1.00 92.25 114 LEU A C 1
ATOM 902 O O . LEU A 1 114 ? -15.784 16.325 29.305 1.00 92.25 114 LEU A O 1
ATOM 906 N N . GLY A 1 115 ? -17.205 17.094 27.756 1.00 89.56 115 GLY A N 1
ATOM 907 C CA . GLY A 1 115 ? -17.078 18.504 28.121 1.00 89.56 115 GLY A CA 1
ATOM 908 C C . GLY A 1 115 ? -17.663 18.859 29.493 1.00 89.56 115 GLY A C 1
ATOM 909 O O . GLY A 1 115 ? -18.317 18.054 30.154 1.00 89.56 115 GLY A O 1
ATOM 910 N N . PHE A 1 116 ? -17.438 20.109 29.916 1.00 83.75 116 PHE A N 1
ATOM 911 C CA . PHE A 1 116 ? -17.915 20.624 31.205 1.00 83.75 116 PHE A CA 1
ATOM 912 C C . PHE A 1 116 ? -19.446 20.551 31.345 1.00 83.75 116 PHE A C 1
ATOM 914 O O . PHE A 1 116 ? -19.961 20.160 32.395 1.00 83.75 116 PHE A O 1
ATOM 921 N N . GLU A 1 117 ? -20.180 20.880 30.276 1.00 85.19 117 GLU A N 1
ATOM 922 C CA . GLU A 1 117 ? -21.639 20.732 30.213 1.00 85.19 117 GLU A CA 1
ATOM 923 C C . GLU A 1 117 ? -22.040 19.269 29.952 1.00 85.19 117 GLU A C 1
ATOM 925 O O . GLU A 1 117 ? -22.593 18.927 28.908 1.00 85.19 117 GLU A O 1
ATOM 930 N N . PHE A 1 118 ? -21.768 18.402 30.933 1.00 86.81 118 PHE A N 1
ATOM 931 C CA . PHE A 1 118 ? -21.896 16.941 30.849 1.00 86.81 118 PHE A CA 1
ATOM 932 C C . PHE A 1 118 ? -23.194 16.453 30.191 1.00 86.81 118 PHE A C 1
ATOM 934 O O . PHE A 1 118 ? -23.151 15.640 29.279 1.00 86.81 118 PHE A O 1
ATOM 941 N N . SER A 1 119 ? -24.355 16.977 30.598 1.00 84.62 119 SER A N 1
ATOM 942 C CA . SER A 1 119 ? -25.655 16.536 30.073 1.00 84.62 119 SER A CA 1
ATOM 943 C C . SER A 1 119 ? -25.874 16.845 28.588 1.00 84.62 119 SER A C 1
ATOM 945 O O . SER A 1 119 ? -26.746 16.242 27.974 1.00 84.62 119 SER A O 1
ATOM 947 N N . THR A 1 120 ? -25.138 17.808 28.024 1.00 86.75 120 THR A N 1
ATOM 948 C CA . THR A 1 120 ? -25.243 18.189 26.604 1.00 86.75 120 THR A CA 1
ATOM 949 C C . THR A 1 120 ? -24.315 17.383 25.699 1.00 86.75 120 THR A C 1
ATOM 951 O O . THR A 1 120 ? -24.555 17.318 24.497 1.00 86.75 120 THR A O 1
ATOM 954 N N . GLU A 1 121 ? -23.287 16.765 26.284 1.00 89.56 121 GLU A N 1
ATOM 955 C CA . GLU A 1 121 ? -22.288 15.950 25.586 1.00 89.56 121 GLU A CA 1
ATOM 956 C C . GLU A 1 121 ? -22.715 14.478 25.470 1.00 89.56 121 GLU A C 1
ATOM 958 O O . GLU A 1 121 ? -22.056 13.710 24.781 1.00 89.56 121 GLU A O 1
ATOM 963 N N . LEU A 1 122 ? -23.802 14.077 26.141 1.00 91.31 122 LEU A N 1
ATOM 964 C CA . LEU A 1 122 ? -24.378 12.736 26.015 1.00 91.31 122 LEU A CA 1
ATOM 965 C C . LEU A 1 122 ? -25.139 12.582 24.694 1.00 91.31 122 LEU A C 1
ATOM 967 O O . LEU A 1 122 ? -25.749 13.545 24.214 1.00 91.31 122 LEU A O 1
ATOM 971 N N . ASP A 1 123 ? -25.181 11.360 24.152 1.00 92.50 123 ASP A N 1
ATOM 972 C CA . ASP A 1 123 ? -25.958 11.081 22.947 1.00 92.50 123 ASP A CA 1
ATOM 973 C C . ASP A 1 123 ? -27.438 11.458 23.127 1.00 92.50 123 ASP A C 1
ATOM 975 O O . ASP A 1 123 ? -28.114 11.108 24.103 1.00 92.50 123 ASP A O 1
ATOM 979 N N . LYS A 1 124 ? -27.964 12.198 22.148 1.00 92.38 124 LYS A N 1
ATOM 980 C CA . LYS A 1 124 ? -29.332 12.729 22.202 1.00 92.38 124 LYS A CA 1
ATOM 981 C C . LYS A 1 124 ? -30.373 11.617 22.125 1.00 92.38 124 LYS A C 1
ATOM 983 O O . LYS A 1 124 ? -31.422 11.739 22.755 1.00 92.38 124 LYS A O 1
ATOM 988 N N . GLY A 1 125 ? -30.091 10.558 21.366 1.00 92.12 125 GLY A N 1
ATOM 989 C CA . GLY A 1 125 ? -30.942 9.379 21.273 1.00 92.12 125 GLY A CA 1
ATOM 990 C C . GLY A 1 125 ? -31.006 8.648 22.609 1.00 92.12 125 GLY A C 1
ATOM 991 O O . GLY A 1 125 ? -32.103 8.386 23.100 1.00 92.12 125 GLY A O 1
ATOM 992 N N . LEU A 1 126 ? -29.860 8.401 23.247 1.00 92.62 126 LEU A N 1
ATOM 993 C CA . LEU A 1 126 ? -29.787 7.800 24.579 1.00 92.62 126 LEU A CA 1
ATOM 994 C C . LEU A 1 126 ? -30.608 8.601 25.596 1.00 92.62 126 LEU A C 1
ATOM 996 O O . LEU A 1 126 ? -31.484 8.042 26.260 1.00 92.62 126 LEU A O 1
ATOM 1000 N N . VAL A 1 127 ? -30.369 9.913 25.689 1.00 93.00 127 VAL A N 1
ATOM 1001 C CA . VAL A 1 127 ? -31.074 10.795 26.633 1.00 93.00 127 VAL A CA 1
ATOM 1002 C C . VAL A 1 127 ? -32.583 10.780 26.381 1.00 93.00 127 VAL A C 1
ATOM 1004 O O . VAL A 1 127 ? -33.356 10.620 27.328 1.00 93.00 127 VAL A O 1
ATOM 1007 N N . GLN A 1 128 ? -33.011 10.873 25.120 1.00 93.50 128 GLN A N 1
ATOM 1008 C CA . GLN A 1 128 ? -34.426 10.809 24.756 1.00 93.50 128 GLN A CA 1
ATOM 1009 C C . GLN A 1 128 ? -35.064 9.481 25.193 1.00 93.50 128 GLN A C 1
ATOM 1011 O O . GLN A 1 128 ? -36.146 9.475 25.781 1.00 93.50 128 GLN A O 1
ATOM 1016 N N . ARG A 1 129 ? -34.399 8.344 24.958 1.00 94.44 129 ARG A N 1
ATOM 1017 C CA . ARG A 1 129 ? -34.933 7.029 25.348 1.00 94.44 129 ARG A CA 1
ATOM 1018 C C . ARG A 1 129 ? -34.982 6.834 26.860 1.00 94.44 129 ARG A C 1
ATOM 1020 O O . ARG A 1 129 ? -35.916 6.202 27.348 1.00 94.44 129 ARG A O 1
ATOM 1027 N N . ILE A 1 130 ? -34.034 7.400 27.610 1.00 92.25 130 ILE A N 1
ATOM 1028 C CA . ILE A 1 130 ? -34.079 7.409 29.080 1.00 92.25 130 ILE A CA 1
ATOM 1029 C C . ILE A 1 130 ? -35.303 8.195 29.567 1.00 92.25 130 ILE A C 1
ATOM 1031 O O . ILE A 1 130 ? -36.032 7.718 30.438 1.00 92.25 130 ILE A O 1
ATOM 1035 N N . GLN A 1 131 ? -35.552 9.371 28.983 1.00 93.25 131 GLN A N 1
ATOM 1036 C CA . GLN A 1 131 ? -36.702 10.216 29.317 1.00 93.25 131 GLN A CA 1
ATOM 1037 C C . GLN A 1 131 ? -38.032 9.517 29.048 1.00 93.25 131 GLN A C 1
ATOM 1039 O O . GLN A 1 131 ? -38.915 9.544 29.903 1.00 93.25 131 GLN A O 1
ATOM 1044 N N . GLU A 1 132 ? -38.160 8.864 27.893 1.00 92.94 132 GLU A N 1
ATOM 1045 C CA . GLU A 1 132 ? -39.354 8.104 27.513 1.00 92.94 132 GLU A CA 1
ATOM 1046 C C . GLU A 1 132 ? -39.583 6.897 28.437 1.00 92.94 132 GLU A C 1
ATOM 1048 O O . GLU A 1 132 ? -40.705 6.674 28.888 1.00 92.94 132 GLU A O 1
ATOM 1053 N N . LEU A 1 133 ? -38.527 6.138 28.755 1.00 92.12 133 LEU A N 1
ATOM 1054 C CA . LEU A 1 133 ? -38.617 4.927 29.578 1.00 92.12 133 LEU A CA 1
ATOM 1055 C C . LEU A 1 133 ? -39.015 5.226 31.029 1.00 92.12 133 LEU A C 1
ATOM 1057 O O . LEU A 1 133 ? -39.803 4.488 31.619 1.00 92.12 133 LEU A O 1
ATOM 1061 N N . LEU A 1 134 ? -38.446 6.285 31.608 1.00 90.94 134 LEU A N 1
ATOM 1062 C CA . LEU A 1 134 ? -38.645 6.662 33.009 1.00 90.94 134 LEU A CA 1
ATOM 1063 C C . LEU A 1 134 ? -39.703 7.765 33.197 1.00 90.94 134 LEU A C 1
ATOM 1065 O O . LEU A 1 134 ? -39.981 8.150 34.331 1.00 90.94 134 LEU A O 1
ATOM 1069 N N . ASN A 1 135 ? -40.298 8.263 32.106 1.00 90.00 135 ASN A N 1
ATOM 1070 C CA . ASN A 1 135 ? -41.256 9.373 32.088 1.00 90.00 135 ASN A CA 1
ATOM 1071 C C . ASN A 1 135 ? -40.728 10.629 32.816 1.00 90.00 135 ASN A C 1
ATOM 1073 O O . ASN A 1 135 ? -41.383 11.184 33.702 1.00 90.00 135 ASN A O 1
ATOM 1077 N N . LEU A 1 136 ? -39.510 11.045 32.458 1.00 89.44 136 LEU A N 1
ATOM 1078 C CA . LEU A 1 136 ? -38.788 12.148 33.100 1.00 89.44 136 LEU A CA 1
ATOM 1079 C C . LEU A 1 136 ? -38.856 13.435 32.279 1.00 89.44 136 LEU A C 1
ATOM 1081 O O . LEU A 1 136 ? -38.808 13.413 31.051 1.00 89.44 136 LEU A O 1
ATOM 1085 N N . ASP A 1 137 ? -38.873 14.576 32.968 1.00 90.06 137 ASP A N 1
ATOM 1086 C CA . ASP A 1 137 ? -38.670 15.876 32.334 1.00 90.06 137 ASP A CA 1
ATOM 1087 C C . ASP A 1 137 ? -37.173 16.212 32.166 1.00 90.06 137 ASP A C 1
ATOM 1089 O O . ASP A 1 137 ? -36.274 15.567 32.725 1.00 90.06 137 ASP A O 1
ATOM 1093 N N . ASN A 1 138 ? -36.886 17.261 31.389 1.00 87.75 138 ASN A N 1
ATOM 1094 C CA . ASN A 1 138 ? -35.513 17.705 31.127 1.00 87.75 138 ASN A CA 1
ATOM 1095 C C . ASN A 1 138 ? -34.760 18.097 32.411 1.00 87.75 138 ASN A C 1
ATOM 1097 O O . ASN A 1 138 ? -33.559 17.850 32.517 1.00 87.75 138 ASN A O 1
ATOM 1101 N N . GLN A 1 139 ? -35.446 18.685 33.399 1.00 87.19 139 GLN A N 1
ATOM 1102 C CA . GLN A 1 139 ? -34.810 19.123 34.645 1.00 87.19 139 GLN A CA 1
ATOM 1103 C C . GLN A 1 139 ? -34.373 17.935 35.505 1.00 87.19 139 GLN A C 1
ATOM 1105 O O . GLN A 1 139 ? -33.266 17.926 36.040 1.00 87.19 139 GLN A O 1
ATOM 1110 N N . THR A 1 140 ? -35.221 16.919 35.618 1.00 88.75 140 THR A N 1
ATOM 1111 C CA . THR A 1 140 ? -34.959 15.700 36.386 1.00 88.75 140 THR A CA 1
ATOM 1112 C C . THR A 1 140 ? -33.885 14.860 35.710 1.00 88.75 140 THR A C 1
ATOM 1114 O O . THR A 1 140 ? -32.973 14.373 36.375 1.00 88.75 140 THR A O 1
ATOM 1117 N N . THR A 1 141 ? -33.914 14.790 34.379 1.00 90.25 141 THR A N 1
ATOM 1118 C CA . THR A 1 141 ? -32.861 14.141 33.586 1.00 90.25 141 THR A CA 1
ATOM 1119 C C . THR A 1 141 ? -31.499 14.792 33.828 1.00 90.25 141 THR A C 1
ATOM 1121 O O . THR A 1 141 ? -30.517 14.097 34.078 1.00 90.25 141 THR A O 1
ATOM 1124 N N . ALA A 1 142 ? -31.434 16.128 33.838 1.00 88.88 142 ALA A N 1
ATOM 1125 C CA . ALA A 1 142 ? -30.199 16.853 34.131 1.00 88.88 142 ALA A CA 1
ATOM 1126 C C . ALA A 1 142 ? -29.701 16.612 35.569 1.00 88.88 142 ALA A C 1
ATOM 1128 O O . ALA A 1 142 ? -28.497 16.482 35.787 1.00 88.88 142 ALA A O 1
ATOM 1129 N N . LYS A 1 143 ? -30.604 16.510 36.557 1.00 89.00 143 LYS A N 1
ATOM 1130 C CA . LYS A 1 143 ? -30.237 16.141 37.938 1.00 89.00 143 LYS A CA 1
ATOM 1131 C C . LYS A 1 143 ? -29.613 14.747 38.003 1.00 89.00 143 LYS A C 1
ATOM 1133 O O . LYS A 1 143 ? -28.567 14.597 38.630 1.00 89.00 143 LYS A O 1
ATOM 1138 N N . ILE A 1 144 ? -30.215 13.763 37.328 1.00 91.56 144 ILE A N 1
ATOM 1139 C CA . ILE A 1 144 ? -29.681 12.396 37.256 1.00 91.56 144 ILE A CA 1
ATOM 1140 C C . ILE A 1 144 ? -28.307 12.403 36.594 1.00 91.56 144 ILE A C 1
ATOM 1142 O O . ILE A 1 144 ? -27.357 11.879 37.165 1.00 91.56 144 ILE A O 1
ATOM 1146 N N . ALA A 1 145 ? -28.174 13.054 35.436 1.00 92.06 145 ALA A N 1
ATOM 1147 C CA . ALA A 1 145 ? -26.906 13.143 34.718 1.00 92.06 145 ALA A CA 1
ATOM 1148 C C . ALA A 1 145 ? -25.796 13.768 35.581 1.00 92.06 145 ALA A C 1
ATOM 1150 O O . ALA A 1 145 ? -24.681 13.257 35.602 1.00 92.06 145 ALA A O 1
ATOM 1151 N N . ASN A 1 146 ? -26.102 14.820 36.351 1.00 90.88 146 ASN A N 1
ATOM 1152 C CA . ASN A 1 146 ? -25.143 15.430 37.274 1.00 90.88 146 ASN A CA 1
ATOM 1153 C C . ASN A 1 146 ? -24.733 14.482 38.410 1.00 90.88 146 ASN A C 1
ATOM 1155 O O . ASN A 1 146 ? -23.548 14.388 38.709 1.00 90.88 146 ASN A O 1
ATOM 1159 N N . LYS A 1 147 ? -25.673 13.739 39.007 1.00 92.62 147 LYS A N 1
ATOM 1160 C CA . LYS A 1 147 ? -25.341 12.738 40.036 1.00 92.62 147 LYS A CA 1
ATOM 1161 C C . LYS A 1 147 ? -24.503 11.590 39.483 1.00 92.62 147 LYS A C 1
ATOM 1163 O O . LYS A 1 147 ? -23.523 11.190 40.105 1.00 92.62 147 LYS A O 1
ATOM 1168 N N . VAL A 1 148 ? -24.841 11.109 38.288 1.00 94.25 148 VAL A N 1
ATOM 1169 C CA . VAL A 1 148 ? -24.053 10.094 37.582 1.00 94.25 148 VAL A CA 1
ATOM 1170 C C . VAL A 1 148 ? -22.644 10.611 37.293 1.00 94.25 148 VAL A C 1
ATOM 1172 O O . VAL A 1 148 ? -21.675 9.908 37.569 1.00 94.25 148 VAL A O 1
ATOM 1175 N N . ARG A 1 149 ? -22.509 11.849 36.806 1.00 94.69 149 ARG A N 1
ATOM 1176 C CA . ARG A 1 149 ? -21.211 12.504 36.610 1.00 94.69 149 ARG A CA 1
ATOM 1177 C C . ARG A 1 149 ? -20.404 12.541 37.905 1.00 94.69 149 ARG A C 1
ATOM 1179 O O . ARG A 1 149 ? -19.247 12.147 37.893 1.00 94.69 149 ARG A O 1
ATOM 1186 N N . ASP A 1 150 ? -21.000 12.991 39.005 1.00 93.38 150 ASP A N 1
ATOM 1187 C CA . ASP A 1 150 ? -20.283 13.205 40.268 1.00 93.38 150 ASP A CA 1
ATOM 1188 C C . ASP A 1 150 ? -19.760 11.895 40.891 1.00 93.38 150 ASP A C 1
ATOM 1190 O O . ASP A 1 150 ? -18.721 11.900 41.553 1.00 93.38 150 ASP A O 1
ATOM 1194 N N . LEU A 1 151 ? -20.450 10.772 40.664 1.00 94.75 151 LEU A N 1
ATOM 1195 C CA . LEU A 1 151 ? -20.082 9.464 41.219 1.00 94.75 151 LEU A CA 1
ATOM 1196 C C . LEU A 1 151 ? -19.213 8.621 40.278 1.00 94.75 151 LEU A C 1
ATOM 1198 O O . LEU A 1 151 ? -18.254 7.984 40.724 1.00 94.75 151 LEU A O 1
ATOM 1202 N N . PHE A 1 152 ? -19.539 8.606 38.983 1.00 96.25 152 PHE A N 1
ATOM 1203 C CA . PHE A 1 152 ? -18.917 7.710 38.006 1.00 96.25 152 PHE A CA 1
ATOM 1204 C C . PHE A 1 152 ? -17.878 8.383 37.118 1.00 96.25 152 PHE A C 1
ATOM 1206 O O . PHE A 1 152 ? -17.128 7.671 36.455 1.00 96.25 152 PHE A O 1
ATOM 1213 N N . PHE A 1 153 ? -17.794 9.714 37.102 1.00 95.56 153 PHE A N 1
ATOM 1214 C CA . PHE A 1 153 ? -16.835 10.445 36.281 1.00 95.56 153 PHE A CA 1
ATOM 1215 C C . PHE A 1 153 ? -15.901 11.305 37.136 1.00 95.56 153 PHE A C 1
ATOM 1217 O O . PHE A 1 153 ? -16.237 11.760 38.226 1.00 95.56 153 PHE A O 1
ATOM 1224 N N . ALA A 1 154 ? -14.699 11.542 36.626 1.00 93.25 154 ALA A N 1
ATOM 1225 C CA . ALA A 1 154 ? -13.728 12.449 37.220 1.00 93.25 154 ALA A CA 1
ATOM 1226 C C . ALA A 1 154 ? -13.136 13.362 36.143 1.00 93.25 154 ALA A C 1
ATOM 1228 O O . ALA A 1 154 ? -12.989 12.967 34.984 1.00 93.25 154 ALA A O 1
ATOM 1229 N N . SER A 1 155 ? -12.827 14.602 36.525 1.00 88.25 155 SER A N 1
ATOM 1230 C CA . SER A 1 155 ? -12.183 15.558 35.626 1.00 88.25 155 SER A CA 1
ATOM 1231 C C . SER A 1 155 ? -10.692 15.260 35.517 1.00 88.25 155 SER A C 1
ATOM 1233 O O . SER A 1 155 ? -10.017 15.122 36.536 1.00 88.25 155 SER A O 1
ATOM 1235 N N . SER A 1 156 ? -10.171 15.235 34.293 1.00 80.88 156 SER A N 1
ATOM 1236 C CA . SER A 1 156 ? -8.728 15.240 34.036 1.00 80.88 156 SER A CA 1
ATOM 1237 C C . SER A 1 156 ? -8.164 16.673 34.033 1.00 80.88 156 SER A C 1
ATOM 1239 O O . SER A 1 156 ? -8.901 17.647 34.219 1.00 80.88 156 SER A O 1
ATOM 1241 N N . ALA A 1 157 ? -6.858 16.812 33.783 1.00 70.00 157 ALA A N 1
ATOM 1242 C CA . ALA A 1 157 ? -6.132 18.086 33.716 1.00 70.00 157 ALA A CA 1
ATOM 1243 C C . ALA A 1 157 ? -6.711 19.072 32.680 1.00 70.00 157 ALA A C 1
ATOM 1245 O O . ALA A 1 157 ? -6.595 20.284 32.847 1.00 70.00 157 ALA A O 1
ATOM 1246 N N . ASN A 1 158 ? -7.386 18.559 31.648 1.00 73.44 158 ASN A N 1
ATOM 1247 C CA . ASN A 1 158 ? -7.995 19.344 30.571 1.00 73.44 158 ASN A CA 1
ATOM 1248 C C . ASN A 1 158 ? -9.438 19.805 30.876 1.00 73.44 158 ASN A C 1
ATOM 1250 O O . ASN A 1 158 ? -10.136 20.252 29.969 1.00 73.44 158 ASN A O 1
ATOM 1254 N N . ASN A 1 159 ? -9.910 19.694 32.129 1.00 83.12 159 ASN A N 1
ATOM 1255 C CA . ASN A 1 159 ? -11.293 19.998 32.543 1.00 83.12 159 ASN A CA 1
ATOM 1256 C C . ASN A 1 159 ? -12.371 19.215 31.766 1.00 83.12 159 ASN A C 1
ATOM 1258 O O . ASN A 1 159 ? -13.481 19.707 31.551 1.00 83.12 159 ASN A O 1
ATOM 1262 N N . ARG A 1 160 ? -12.035 17.997 31.329 1.00 90.94 160 ARG A N 1
ATOM 1263 C CA . ARG A 1 160 ? -12.956 17.053 30.680 1.00 90.94 160 ARG A CA 1
ATOM 1264 C C . ARG A 1 160 ? -13.179 15.838 31.566 1.00 90.94 160 ARG A C 1
ATOM 1266 O O . ARG A 1 160 ? -12.279 15.441 32.308 1.00 90.94 160 ARG A O 1
ATOM 1273 N N . TYR A 1 161 ? -14.376 15.271 31.492 1.00 94.25 161 TYR A N 1
ATOM 1274 C CA . TYR A 1 161 ? -14.822 14.158 32.317 1.00 94.25 161 TYR A CA 1
ATOM 1275 C C . TYR A 1 161 ? -14.552 12.809 31.650 1.00 94.25 161 TYR A C 1
ATOM 1277 O O . TYR A 1 161 ? -14.845 12.611 30.471 1.00 94.25 161 TYR A O 1
ATOM 1285 N N . TYR A 1 162 ? -14.048 11.868 32.441 1.00 95.06 162 TYR A N 1
ATOM 1286 C CA . TYR A 1 162 ? -13.782 10.484 32.049 1.00 95.06 162 TYR A CA 1
ATOM 1287 C C . TYR A 1 162 ? -14.370 9.547 33.101 1.00 95.06 162 TYR A C 1
ATOM 1289 O O . TYR A 1 162 ? -14.427 9.911 34.277 1.00 95.06 162 TYR A O 1
ATOM 1297 N N . ILE A 1 163 ? -14.794 8.351 32.695 1.00 95.44 163 ILE A N 1
ATOM 1298 C CA . ILE A 1 163 ? -15.266 7.308 33.604 1.00 95.44 163 ILE A CA 1
ATOM 1299 C C . ILE A 1 163 ? -14.142 6.980 34.585 1.00 95.44 163 ILE A C 1
ATOM 1301 O O . ILE A 1 163 ? -13.039 6.595 34.188 1.00 95.44 163 ILE A O 1
ATOM 1305 N N . LYS A 1 164 ? -14.447 7.115 35.870 1.00 94.00 164 LYS A N 1
ATOM 1306 C CA . LYS A 1 164 ? -13.530 6.882 36.976 1.00 94.00 164 LYS A CA 1
ATOM 1307 C C . LYS A 1 164 ? -13.250 5.391 37.116 1.00 94.00 164 LYS A C 1
ATOM 1309 O O . LYS A 1 164 ? -14.171 4.634 37.423 1.00 94.00 164 LYS A O 1
ATOM 1314 N N . LEU A 1 165 ? -11.990 4.964 36.987 1.00 90.75 165 LEU A N 1
ATOM 1315 C CA . LEU A 1 165 ? -11.636 3.530 37.054 1.00 90.75 165 LEU A CA 1
ATOM 1316 C C . LEU A 1 165 ? -12.075 2.871 38.370 1.00 90.75 165 LEU A C 1
ATOM 1318 O O . LEU A 1 165 ? -12.480 1.715 38.377 1.00 90.75 165 LEU A O 1
ATOM 1322 N N . ALA A 1 166 ? -12.051 3.613 39.479 1.00 90.75 166 ALA A N 1
ATOM 1323 C CA . ALA A 1 166 ? -12.467 3.108 40.788 1.00 90.75 166 ALA A CA 1
ATOM 1324 C C . ALA A 1 166 ? -13.993 2.933 40.949 1.00 90.75 166 ALA A C 1
ATOM 1326 O O . ALA A 1 166 ? -14.429 2.288 41.899 1.00 90.75 166 ALA A O 1
ATOM 1327 N N . ALA A 1 167 ? -14.807 3.528 40.068 1.00 93.56 167 ALA A N 1
ATOM 1328 C CA . ALA A 1 167 ? -16.270 3.475 40.141 1.00 93.56 167 ALA A CA 1
ATOM 1329 C C . ALA A 1 167 ? -16.884 2.365 39.273 1.00 93.56 167 ALA A C 1
ATOM 1331 O O . ALA A 1 167 ? -18.087 2.101 39.355 1.00 93.56 167 ALA A O 1
ATOM 1332 N N . VAL A 1 168 ? -16.068 1.703 38.452 1.00 94.69 168 VAL A N 1
ATOM 1333 C CA . VAL A 1 168 ? -16.496 0.691 37.484 1.00 94.69 168 VAL A CA 1
ATOM 1334 C C . VAL A 1 168 ? -15.689 -0.595 37.626 1.00 94.69 168 VAL A C 1
ATOM 1336 O O . VAL A 1 168 ? -14.609 -0.623 38.208 1.00 94.69 168 VAL A O 1
ATOM 1339 N N . LYS A 1 169 ? -16.234 -1.692 37.110 1.00 93.25 169 LYS A N 1
ATOM 1340 C CA . LYS A 1 169 ? -15.576 -2.998 37.041 1.00 93.25 169 LYS A CA 1
ATOM 1341 C C . LYS A 1 169 ? -15.939 -3.688 35.730 1.00 93.25 169 LYS A C 1
ATOM 1343 O O . LYS A 1 169 ? -16.938 -3.351 35.096 1.00 93.25 169 LYS A O 1
ATOM 1348 N N . ILE A 1 170 ? -15.147 -4.681 35.350 1.00 91.50 170 ILE A N 1
ATOM 1349 C CA . ILE A 1 170 ? -15.440 -5.544 34.205 1.00 91.50 170 ILE A CA 1
ATOM 1350 C C . ILE A 1 170 ? -16.346 -6.683 34.675 1.00 91.50 170 ILE A C 1
ATOM 1352 O O . ILE A 1 170 ? -16.051 -7.338 35.677 1.00 91.50 170 ILE A O 1
ATOM 1356 N N . GLU A 1 171 ? -17.437 -6.922 33.956 1.00 91.69 171 GLU A N 1
ATOM 1357 C CA . GLU A 1 171 ? -18.325 -8.062 34.167 1.00 91.69 171 GLU A CA 1
ATOM 1358 C C . GLU A 1 171 ? -18.264 -9.002 32.967 1.00 91.69 171 GLU A C 1
ATOM 1360 O O . GLU A 1 171 ? -18.461 -8.593 31.823 1.00 91.69 171 GLU A O 1
ATOM 1365 N N . PHE A 1 172 ? -17.955 -10.270 33.240 1.00 90.06 172 PHE A N 1
ATOM 1366 C CA . PHE A 1 172 ? -17.916 -11.322 32.233 1.00 90.06 172 PHE A CA 1
ATOM 1367 C C . PHE A 1 172 ? -19.323 -11.865 31.999 1.00 90.06 172 PHE A C 1
ATOM 1369 O O . PHE A 1 172 ? -20.027 -12.218 32.947 1.00 90.06 172 PHE A O 1
ATOM 1376 N N . ALA A 1 173 ? -19.711 -11.975 30.733 1.00 89.19 173 ALA A N 1
ATOM 1377 C CA . ALA A 1 173 ? -20.972 -12.585 30.356 1.00 89.19 173 ALA A CA 1
ATOM 1378 C C . ALA A 1 173 ? -20.900 -14.104 30.575 1.00 89.19 173 ALA A C 1
ATOM 1380 O O . ALA A 1 173 ? -20.023 -14.789 30.044 1.00 89.19 173 ALA A O 1
ATOM 1381 N N . GLY A 1 174 ? -21.829 -14.633 31.373 1.00 84.38 174 GLY A N 1
ATOM 1382 C CA . GLY A 1 174 ? -21.994 -16.076 31.546 1.00 84.38 174 GLY A CA 1
ATOM 1383 C C . GLY A 1 174 ? -22.504 -16.760 30.273 1.00 84.38 174 GLY A C 1
ATOM 1384 O O . GLY A 1 174 ? -22.970 -16.105 29.343 1.00 84.38 174 GLY A O 1
ATOM 1385 N N . LYS A 1 175 ? -22.470 -18.097 30.247 1.00 82.25 175 LYS A N 1
ATOM 1386 C CA . LYS A 1 175 ? -22.946 -18.901 29.103 1.00 82.25 175 LYS A CA 1
ATOM 1387 C C . LYS A 1 175 ? -24.421 -18.677 28.768 1.00 82.25 175 LYS A C 1
ATOM 1389 O O . LYS A 1 175 ? -24.792 -18.638 27.601 1.00 82.25 175 LYS A O 1
ATOM 1394 N N . ASP A 1 176 ? -25.233 -18.458 29.798 1.00 88.25 176 ASP A N 1
ATOM 1395 C CA . ASP A 1 176 ? -26.673 -18.219 29.667 1.00 88.25 176 ASP A CA 1
ATOM 1396 C C . ASP A 1 176 ? -27.018 -16.738 29.414 1.00 88.25 176 ASP A C 1
ATOM 1398 O O . ASP A 1 176 ? -28.193 -16.368 29.381 1.00 88.25 176 ASP A O 1
ATOM 1402 N N . PHE A 1 177 ? -26.014 -15.864 29.270 1.00 92.38 177 PHE A N 1
ATOM 1403 C CA . PHE A 1 177 ? -26.244 -14.443 29.031 1.00 92.38 177 PHE A CA 1
ATOM 1404 C C . PHE A 1 177 ? -26.730 -14.214 27.596 1.00 92.38 177 PHE A C 1
ATOM 1406 O O . PHE A 1 177 ? -26.083 -14.619 26.629 1.00 92.38 177 PHE A O 1
ATOM 1413 N N . ILE A 1 178 ? -27.861 -13.522 27.462 1.00 93.06 178 ILE A N 1
ATOM 1414 C CA . ILE A 1 178 ? -28.448 -13.186 26.165 1.00 93.06 178 ILE A CA 1
ATOM 1415 C C . ILE A 1 178 ? -28.052 -11.768 25.780 1.00 93.06 178 ILE A C 1
ATOM 1417 O O . ILE A 1 178 ? -28.415 -10.800 26.444 1.00 93.06 178 ILE A O 1
ATOM 1421 N N . TRP A 1 179 ? -27.348 -11.661 24.661 1.00 93.88 179 TRP A N 1
ATOM 1422 C CA . TRP A 1 179 ? -27.018 -10.393 24.030 1.00 93.88 179 TRP A CA 1
ATOM 1423 C C . TRP A 1 179 ? -28.093 -9.992 23.018 1.00 93.88 179 TRP A C 1
ATOM 1425 O O . TRP A 1 179 ? -28.824 -10.837 22.509 1.00 93.88 179 TRP A O 1
ATOM 1435 N N . TYR A 1 180 ? -28.157 -8.713 22.657 1.00 94.44 180 TYR A N 1
ATOM 1436 C CA . TYR A 1 180 ? -29.088 -8.206 21.648 1.00 94.44 180 TYR A CA 1
ATOM 1437 C C . TYR A 1 180 ? -28.320 -7.623 20.466 1.00 94.44 180 TYR A C 1
ATOM 1439 O O . TYR A 1 180 ? -27.607 -6.630 20.615 1.00 94.44 180 TYR A O 1
ATOM 1447 N N . ARG A 1 181 ? -28.474 -8.216 19.278 1.00 93.31 181 ARG A N 1
ATOM 1448 C CA . ARG A 1 181 ? -27.915 -7.681 18.031 1.00 93.31 181 ARG A CA 1
ATOM 1449 C C . ARG A 1 181 ? -28.971 -6.891 17.279 1.00 93.31 181 ARG A C 1
ATOM 1451 O O . ARG A 1 181 ? -30.036 -7.412 16.959 1.00 93.31 181 ARG A O 1
ATOM 1458 N N . CYS A 1 182 ? -28.643 -5.656 16.937 1.00 94.12 182 CYS A N 1
ATOM 1459 C CA . CYS A 1 182 ? -29.514 -4.808 16.136 1.00 94.12 182 CYS A CA 1
ATOM 1460 C C . CYS A 1 182 ? -29.417 -5.149 14.647 1.00 94.12 182 CYS A C 1
ATOM 1462 O O . CYS A 1 182 ? -28.318 -5.188 14.097 1.00 94.12 182 CYS A O 1
ATOM 1464 N N . VAL A 1 183 ? -30.554 -5.336 13.971 1.00 93.75 183 VAL A N 1
ATOM 1465 C CA . VAL A 1 183 ? -30.581 -5.576 12.515 1.00 93.75 183 VAL A CA 1
ATOM 1466 C C . VAL A 1 183 ? -30.179 -4.321 11.732 1.00 93.75 183 VAL A C 1
ATOM 1468 O O . VAL A 1 183 ? -29.547 -4.428 10.685 1.00 93.75 183 VAL A O 1
ATOM 1471 N N . LYS A 1 184 ? -30.477 -3.125 12.263 1.00 93.00 184 LYS A N 1
ATOM 1472 C CA . LYS A 1 184 ? -30.174 -1.840 11.613 1.00 93.00 184 LYS A CA 1
ATOM 1473 C C . LYS A 1 184 ? -28.699 -1.442 11.706 1.00 93.00 184 LYS A C 1
ATOM 1475 O O . LYS A 1 184 ? -28.104 -1.116 10.687 1.00 93.00 184 LYS A O 1
ATOM 1480 N N . CYS A 1 185 ? -28.118 -1.415 12.911 1.00 90.38 185 CYS A N 1
ATOM 1481 C CA . CYS A 1 185 ? -26.730 -0.966 13.105 1.00 90.38 185 CYS A CA 1
ATOM 1482 C C . CYS A 1 185 ? -25.711 -2.110 13.201 1.00 90.38 185 CYS A C 1
ATOM 1484 O O . CYS A 1 185 ? -24.516 -1.847 13.244 1.00 90.38 185 CYS A O 1
ATOM 1486 N N . GLY A 1 186 ? -26.151 -3.369 13.281 1.00 89.06 186 GLY A N 1
ATOM 1487 C CA . GLY A 1 186 ? -25.275 -4.540 13.373 1.00 89.06 186 GLY A CA 1
ATOM 1488 C C . GLY A 1 186 ? -24.580 -4.743 14.726 1.00 89.06 186 GLY A C 1
ATOM 1489 O O . GLY A 1 186 ? -24.124 -5.856 14.987 1.00 89.06 186 GLY A O 1
ATOM 1490 N N . LYS A 1 187 ? -24.530 -3.719 15.592 1.00 88.69 187 LYS A N 1
ATOM 1491 C CA . LYS A 1 187 ? -23.848 -3.762 16.896 1.00 88.69 187 LYS A CA 1
ATOM 1492 C C . LYS A 1 187 ? -24.526 -4.728 17.873 1.00 88.69 187 LYS A C 1
ATOM 1494 O O . LYS A 1 187 ? -25.755 -4.881 17.878 1.00 88.69 187 LYS A O 1
ATOM 1499 N N . LEU A 1 188 ? -23.704 -5.346 18.723 1.00 90.38 188 LEU A N 1
ATOM 1500 C CA . LEU A 1 188 ? -24.141 -6.147 19.862 1.00 90.38 188 LEU A CA 1
ATOM 1501 C C . LEU A 1 188 ? -24.341 -5.233 21.081 1.00 90.38 188 LEU A C 1
ATOM 1503 O O . LEU A 1 188 ? -23.591 -4.280 21.287 1.00 90.38 188 LEU A O 1
ATOM 1507 N N . SER A 1 189 ? -25.354 -5.494 21.902 1.00 91.88 189 SER A N 1
ATOM 1508 C CA . SER A 1 189 ? -25.613 -4.749 23.137 1.00 91.88 189 SER A CA 1
ATOM 1509 C C . SER A 1 189 ? -25.985 -5.699 24.275 1.00 91.88 189 SER A C 1
ATOM 1511 O O . SER A 1 189 ? -26.766 -6.623 24.039 1.00 91.88 189 SER A O 1
ATOM 1513 N N . PRO A 1 190 ? -25.460 -5.498 25.500 1.00 92.94 190 PRO A N 1
ATOM 1514 C CA . PRO A 1 190 ? -25.806 -6.340 26.643 1.00 92.94 190 PRO A CA 1
ATOM 1515 C C . PRO A 1 190 ? -27.249 -6.102 27.093 1.00 92.94 190 PRO A C 1
ATOM 1517 O O . PRO A 1 190 ? -27.930 -7.029 27.518 1.00 92.94 190 PRO A O 1
ATOM 1520 N N . PHE A 1 191 ? -27.740 -4.870 26.936 1.00 94.50 191 PHE A N 1
ATOM 1521 C CA . PHE A 1 191 ? -29.092 -4.478 27.317 1.00 94.50 191 PHE A CA 1
ATOM 1522 C C . PHE A 1 191 ? -29.791 -3.712 26.194 1.00 94.50 191 PHE A C 1
ATOM 1524 O O . PHE A 1 191 ? -29.161 -3.175 25.275 1.00 94.50 191 PHE A O 1
ATOM 1531 N N . LYS A 1 192 ? -31.118 -3.673 26.280 1.00 94.50 192 LYS A N 1
ATOM 1532 C CA . LYS A 1 192 ? -31.991 -2.820 25.473 1.00 94.50 192 LYS A CA 1
ATOM 1533 C C . LYS A 1 192 ? -32.478 -1.651 26.325 1.00 94.50 192 LYS A C 1
ATOM 1535 O O . LYS A 1 192 ? -32.483 -1.748 27.549 1.00 94.50 192 LYS A O 1
ATOM 1540 N N . ILE A 1 193 ? -32.919 -0.573 25.687 1.00 93.38 193 ILE A N 1
ATOM 1541 C CA . ILE A 1 193 ? -33.573 0.544 26.373 1.00 93.38 193 ILE A CA 1
ATOM 1542 C C . ILE A 1 193 ? -35.059 0.548 26.012 1.00 93.38 193 ILE A C 1
ATOM 1544 O O . ILE A 1 193 ? -35.452 0.895 24.899 1.00 93.38 193 ILE A O 1
ATOM 1548 N N . GLY A 1 194 ? -35.896 0.050 26.927 1.00 89.81 194 GLY A N 1
ATOM 1549 C CA . GLY A 1 194 ? -37.283 -0.295 26.605 1.00 89.81 194 GLY A CA 1
ATOM 1550 C C . GLY A 1 194 ? -37.339 -1.392 25.535 1.00 89.81 194 GLY A C 1
ATOM 1551 O O . GLY A 1 194 ? -36.911 -2.520 25.781 1.00 89.81 194 GLY A O 1
ATOM 1552 N N . ASP A 1 195 ? -37.824 -1.052 24.341 1.00 92.38 195 ASP A N 1
ATOM 1553 C CA . ASP A 1 195 ? -37.835 -1.940 23.167 1.00 92.38 195 ASP A CA 1
ATOM 1554 C C . ASP A 1 195 ? -36.790 -1.566 22.107 1.00 92.38 195 ASP A C 1
ATOM 1556 O O . ASP A 1 195 ? -36.711 -2.206 21.061 1.00 92.38 195 ASP A O 1
ATOM 1560 N N . TYR A 1 196 ? -35.962 -0.556 22.379 1.00 95.69 196 TYR A N 1
ATOM 1561 C CA . TYR A 1 196 ? -34.977 -0.031 21.440 1.00 95.69 196 TYR A CA 1
ATOM 1562 C C . TYR A 1 196 ? -33.577 -0.600 21.674 1.00 95.69 196 TYR A C 1
ATOM 1564 O O . TYR A 1 196 ? -33.194 -1.007 22.774 1.00 95.69 196 TYR A O 1
ATOM 1572 N N . CYS A 1 197 ? -32.778 -0.582 20.612 1.00 94.62 197 CYS A N 1
ATOM 1573 C CA . CYS A 1 197 ? -31.372 -0.947 20.620 1.00 94.62 197 CYS A CA 1
ATOM 1574 C C . CYS A 1 197 ? -30.579 -0.120 21.639 1.00 94.62 197 CYS A C 1
ATOM 1576 O O . CYS A 1 197 ? -30.571 1.103 21.562 1.00 94.62 197 CYS A O 1
ATOM 1578 N N . GLY A 1 198 ? -29.825 -0.784 22.518 1.00 92.00 198 GLY A N 1
ATOM 1579 C CA . GLY A 1 198 ? -28.929 -0.113 23.466 1.00 92.00 198 GLY A CA 1
ATOM 1580 C C . GLY A 1 198 ? -27.636 0.456 22.864 1.00 92.00 198 GLY A C 1
ATOM 1581 O O . GLY A 1 198 ? -26.783 0.905 23.614 1.00 92.00 198 GLY A O 1
ATOM 1582 N N . ALA A 1 199 ? -27.455 0.407 21.541 1.00 90.62 199 ALA A N 1
ATOM 1583 C CA . ALA A 1 199 ? -26.261 0.936 20.872 1.00 90.62 199 ALA A CA 1
ATOM 1584 C C . ALA A 1 199 ? -26.558 2.068 19.878 1.00 90.62 199 ALA A C 1
ATOM 1586 O O . ALA A 1 199 ? -25.759 2.982 19.767 1.00 90.62 199 ALA A O 1
ATOM 1587 N N . CYS A 1 200 ? -27.660 2.008 19.119 1.00 91.50 200 CYS A N 1
ATOM 1588 C CA . CYS A 1 200 ? -28.057 3.107 18.222 1.00 91.50 200 CYS A CA 1
ATOM 1589 C C . CYS A 1 200 ? -29.299 3.872 18.689 1.00 91.50 200 CYS A C 1
ATOM 1591 O O . CYS A 1 200 ? -29.704 4.816 18.020 1.00 91.50 200 CYS A O 1
ATOM 1593 N N . PHE A 1 201 ? -29.955 3.411 19.760 1.00 93.88 201 PHE A N 1
ATOM 1594 C CA . PHE A 1 201 ? -31.116 4.048 20.400 1.00 93.88 201 PHE A CA 1
ATOM 1595 C C . PHE A 1 201 ? -32.344 4.292 19.501 1.00 93.88 201 PHE A C 1
ATOM 1597 O O . PHE A 1 201 ? -33.299 4.947 19.913 1.00 93.88 201 PHE A O 1
ATOM 1604 N N . ASP A 1 202 ? -32.362 3.732 18.288 1.00 93.31 202 ASP A N 1
ATOM 1605 C CA . ASP A 1 202 ? -33.370 4.043 17.266 1.00 93.31 202 ASP A CA 1
ATOM 1606 C C . ASP A 1 202 ? -34.155 2.816 16.770 1.00 93.31 202 ASP A C 1
ATOM 1608 O O . ASP A 1 202 ? -35.368 2.869 16.596 1.00 93.31 202 ASP A O 1
ATOM 1612 N N . SER A 1 203 ? -33.494 1.671 16.579 1.00 94.50 203 SER A N 1
ATOM 1613 C CA . SER A 1 203 ? -34.140 0.458 16.052 1.00 94.50 203 SER A CA 1
ATOM 1614 C C . SER A 1 203 ? -34.748 -0.407 17.152 1.00 94.50 203 SER A C 1
ATOM 1616 O O . SER A 1 203 ? -34.087 -0.656 18.158 1.00 94.50 203 SER A O 1
ATOM 1618 N N . THR A 1 204 ? -35.942 -0.951 16.914 1.00 95.25 204 THR A N 1
ATOM 1619 C CA . THR A 1 204 ? -36.576 -1.989 17.752 1.00 95.25 204 THR A CA 1
ATOM 1620 C C . THR A 1 204 ? -36.393 -3.409 17.205 1.00 95.25 204 THR A C 1
ATOM 1622 O O . THR A 1 204 ? -36.718 -4.383 17.879 1.00 95.25 204 THR A O 1
ATOM 1625 N N . ASP A 1 205 ? -35.842 -3.546 15.993 1.00 95.75 205 ASP A N 1
ATOM 1626 C CA . ASP A 1 205 ? -35.553 -4.841 15.371 1.00 95.75 205 ASP A CA 1
ATOM 1627 C C . ASP A 1 205 ? -34.266 -5.445 15.961 1.00 95.75 205 ASP A C 1
ATOM 1629 O O . ASP A 1 205 ? -33.141 -5.127 15.542 1.00 95.75 205 ASP A O 1
ATOM 1633 N N . LEU A 1 206 ? -34.452 -6.248 17.012 1.00 95.31 206 LEU A N 1
ATOM 1634 C CA . LEU A 1 206 ? -33.400 -6.849 17.825 1.00 95.31 206 LEU A CA 1
ATOM 1635 C C . LEU A 1 206 ? -33.484 -8.373 17.779 1.00 95.31 206 LEU A C 1
ATOM 1637 O O . LEU A 1 206 ? -34.524 -8.968 18.056 1.00 95.31 206 LEU A O 1
ATOM 1641 N N . VAL A 1 207 ? -32.345 -9.006 17.508 1.00 94.88 207 VAL A N 1
ATOM 1642 C CA . VAL A 1 207 ? -32.193 -10.461 17.521 1.00 94.88 207 VAL A CA 1
ATOM 1643 C C . VAL A 1 207 ? -31.448 -10.869 18.795 1.00 94.88 207 VAL A C 1
ATOM 1645 O O . VAL A 1 207 ? -30.338 -10.370 19.007 1.00 94.88 207 VAL A O 1
ATOM 1648 N N . PRO A 1 208 ? -32.010 -11.751 19.643 1.00 94.62 208 PRO A N 1
ATOM 1649 C CA . PRO A 1 208 ? -31.284 -12.303 20.780 1.00 94.62 208 PRO A CA 1
ATOM 1650 C C . PRO A 1 208 ? -30.153 -13.214 20.286 1.00 94.62 208 PRO A C 1
ATOM 1652 O O . PRO A 1 208 ? -30.349 -14.014 19.375 1.00 94.62 208 PRO A O 1
ATOM 1655 N N . ILE A 1 209 ? -28.975 -13.072 20.883 1.00 92.25 209 ILE A N 1
ATOM 1656 C CA . ILE A 1 209 ? -27.741 -13.783 20.545 1.00 92.25 209 ILE A CA 1
ATOM 1657 C C . ILE A 1 209 ? -27.290 -14.549 21.789 1.00 92.25 209 ILE A C 1
ATOM 1659 O O . ILE A 1 209 ? -27.013 -13.939 22.824 1.00 92.25 209 ILE A O 1
ATOM 1663 N N . GLY A 1 210 ? -27.227 -15.877 21.680 1.00 90.38 210 GLY A N 1
ATOM 1664 C CA . GLY A 1 210 ? -26.733 -16.766 22.737 1.00 90.38 210 GLY A CA 1
ATOM 1665 C C . GLY A 1 210 ? -25.328 -17.311 22.460 1.00 90.38 210 GLY A C 1
ATOM 1666 O O . GLY A 1 210 ? -24.673 -16.933 21.487 1.00 90.38 210 GLY A O 1
ATOM 1667 N N . GLU A 1 211 ? -24.869 -18.254 23.291 1.00 85.56 211 GLU A N 1
ATOM 1668 C CA . GLU A 1 211 ? -23.538 -18.879 23.172 1.00 85.56 211 GLU A CA 1
ATOM 1669 C C . GLU A 1 211 ? -23.304 -19.510 21.786 1.00 85.56 211 GLU A C 1
ATOM 1671 O O . GLU A 1 211 ? -22.250 -19.307 21.185 1.00 85.56 211 GLU A O 1
ATOM 1676 N N . SER A 1 212 ? -24.305 -20.196 21.219 1.00 86.62 212 SER A N 1
ATOM 1677 C CA . SER A 1 212 ? -24.197 -20.816 19.890 1.00 86.62 212 SER A CA 1
ATOM 1678 C C . SER A 1 212 ? -23.966 -19.803 18.768 1.00 86.62 212 SER A C 1
ATOM 1680 O O . SER A 1 212 ? -23.232 -20.086 17.822 1.00 86.62 212 SER A O 1
ATOM 1682 N N . ASP A 1 213 ? -24.558 -18.612 18.867 1.00 89.25 213 ASP A N 1
ATOM 1683 C CA . ASP A 1 213 ? -24.424 -17.553 17.862 1.00 89.25 213 ASP A CA 1
ATOM 1684 C C . ASP A 1 213 ? -23.065 -16.848 17.928 1.00 89.25 213 ASP A C 1
ATOM 1686 O O . ASP A 1 213 ? -22.615 -16.278 16.925 1.00 89.25 213 ASP A O 1
ATOM 1690 N N . LEU A 1 214 ? -22.425 -16.876 19.102 1.00 88.00 214 LEU A N 1
ATOM 1691 C CA . LEU A 1 214 ? -21.099 -16.314 19.352 1.00 88.00 214 LEU A CA 1
ATOM 1692 C C . LEU A 1 214 ? -19.965 -17.225 18.862 1.00 88.00 214 LEU A C 1
ATOM 1694 O O . LEU A 1 214 ? -18.838 -16.747 18.756 1.00 88.00 214 LEU A O 1
ATOM 1698 N N . SER A 1 215 ? -20.262 -18.475 18.482 1.00 87.88 215 SER A N 1
ATOM 1699 C CA . SER A 1 215 ? -19.274 -19.437 17.958 1.00 87.88 215 SER A CA 1
ATOM 1700 C C . SER A 1 215 ? -18.486 -18.922 16.748 1.00 87.88 215 SER A C 1
ATOM 1702 O O . SER A 1 215 ? -17.321 -19.251 16.541 1.00 87.88 215 SER A O 1
ATOM 1704 N N . ARG A 1 216 ? -19.076 -18.009 15.966 1.00 86.44 216 ARG A N 1
ATOM 1705 C CA . ARG A 1 216 ? -18.389 -17.317 14.861 1.00 86.44 216 ARG A CA 1
ATOM 1706 C C . ARG A 1 216 ? -17.138 -16.541 15.304 1.00 86.44 216 ARG A C 1
ATOM 1708 O O . ARG A 1 216 ? -16.291 -16.229 14.474 1.00 86.44 216 ARG A O 1
ATOM 1715 N N . PHE A 1 217 ? -17.057 -16.188 16.587 1.00 87.19 217 PHE A N 1
ATOM 1716 C CA . PHE A 1 217 ? -15.955 -15.449 17.197 1.00 87.19 217 PHE A CA 1
ATOM 1717 C C . PHE A 1 217 ? -15.033 -16.355 18.024 1.00 87.19 217 PHE A C 1
ATOM 1719 O O . PHE A 1 217 ? -14.148 -15.845 18.706 1.00 87.19 217 PHE A O 1
ATOM 1726 N N . ASP A 1 218 ? -15.206 -17.680 17.975 1.00 87.88 218 ASP A N 1
ATOM 1727 C CA . ASP A 1 218 ? -14.466 -18.636 18.808 1.00 87.88 218 ASP A CA 1
ATOM 1728 C C . ASP A 1 218 ? -12.951 -18.537 18.652 1.00 87.88 218 ASP A C 1
ATOM 1730 O O . ASP A 1 218 ? -12.231 -18.685 19.635 1.00 87.88 218 ASP A O 1
ATOM 1734 N N . PHE A 1 219 ? -12.467 -18.185 17.458 1.00 85.06 219 PHE A N 1
ATOM 1735 C CA . PHE A 1 219 ? -11.046 -17.921 17.230 1.00 85.06 219 PHE A CA 1
ATOM 1736 C C . PHE A 1 219 ? -10.478 -16.869 18.203 1.00 85.06 219 PHE A C 1
ATOM 1738 O O . PHE A 1 219 ? -9.373 -17.033 18.707 1.00 85.06 219 PHE A O 1
ATOM 1745 N N . TRP A 1 220 ? -11.255 -15.826 18.517 1.00 83.19 220 TRP A N 1
ATOM 1746 C CA . TRP A 1 220 ? -10.872 -14.768 19.459 1.00 83.19 220 TRP A CA 1
ATOM 1747 C C . TRP A 1 220 ? -11.336 -15.054 20.893 1.00 83.19 220 TRP A C 1
ATOM 1749 O O . TRP A 1 220 ? -10.667 -14.675 21.851 1.00 83.19 220 TRP A O 1
ATOM 1759 N N . ARG A 1 221 ? -12.481 -15.728 21.062 1.00 86.25 221 ARG A N 1
ATOM 1760 C CA . ARG A 1 221 ? -13.086 -15.992 22.377 1.00 86.25 221 ARG A CA 1
ATOM 1761 C C . ARG A 1 221 ? -12.403 -17.128 23.130 1.00 86.25 221 ARG A C 1
ATOM 1763 O O . ARG A 1 221 ? -12.160 -16.984 24.325 1.00 86.25 221 ARG A O 1
ATOM 1770 N N . ILE A 1 222 ? -12.115 -18.252 22.470 1.00 86.38 222 ILE A N 1
ATOM 1771 C CA . ILE A 1 222 ? -11.588 -19.462 23.123 1.00 86.38 222 ILE A CA 1
ATOM 1772 C C . ILE A 1 222 ? -10.277 -19.179 23.870 1.00 86.38 222 ILE A C 1
ATOM 1774 O O . ILE A 1 222 ? -10.213 -19.546 25.044 1.00 86.38 222 ILE A O 1
ATOM 1778 N N . PRO A 1 223 ? -9.272 -18.489 23.290 1.00 85.44 223 PRO A N 1
ATOM 1779 C CA . PRO A 1 223 ? -8.030 -18.200 24.009 1.00 85.44 223 PRO A CA 1
ATOM 1780 C C . PRO A 1 223 ? -8.265 -17.402 25.298 1.00 85.44 223 PRO A C 1
ATOM 1782 O O . PRO A 1 223 ? -7.718 -17.735 26.349 1.00 85.44 223 PRO A O 1
ATOM 1785 N N . VAL A 1 224 ? -9.143 -16.393 25.248 1.00 83.31 224 VAL A N 1
ATOM 1786 C CA . VAL A 1 224 ? -9.492 -15.573 26.418 1.00 83.31 224 VAL A CA 1
ATOM 1787 C C . VAL A 1 224 ? -10.219 -16.411 27.471 1.00 83.31 224 VAL A C 1
ATOM 1789 O O . VAL A 1 224 ? -9.878 -16.358 28.651 1.00 83.31 224 VAL A O 1
ATOM 1792 N N . LEU A 1 225 ? -11.191 -17.230 27.062 1.00 85.00 225 LEU A N 1
ATOM 1793 C CA . LEU A 1 225 ? -11.938 -18.102 27.970 1.00 85.00 225 LEU A CA 1
ATOM 1794 C C . LEU A 1 225 ? -11.043 -19.175 28.609 1.00 85.00 225 LEU A C 1
ATOM 1796 O O . LEU A 1 225 ? -11.185 -19.445 29.803 1.00 85.00 225 LEU A O 1
ATOM 1800 N N . ASN A 1 226 ? -10.105 -19.764 27.865 1.00 86.62 226 ASN A N 1
ATOM 1801 C CA . ASN A 1 226 ? -9.140 -20.727 28.400 1.00 86.62 226 ASN A CA 1
ATOM 1802 C C . ASN A 1 226 ? -8.216 -20.073 29.433 1.00 86.62 226 ASN A C 1
ATOM 1804 O O . ASN A 1 226 ? -7.996 -20.654 30.499 1.00 86.62 226 ASN A O 1
ATOM 1808 N N . ALA A 1 227 ? -7.743 -18.854 29.159 1.00 83.94 227 ALA A N 1
ATOM 1809 C CA . ALA A 1 227 ? -6.916 -18.085 30.084 1.00 83.94 227 ALA A CA 1
ATOM 1810 C C . ALA A 1 227 ? -7.663 -17.719 31.374 1.00 83.94 227 ALA A C 1
ATOM 1812 O O . ALA A 1 227 ? -7.144 -17.923 32.473 1.00 83.94 227 ALA A O 1
ATOM 1813 N N . LEU A 1 228 ? -8.916 -17.261 31.267 1.00 80.94 228 LEU A N 1
ATOM 1814 C CA . LEU A 1 228 ? -9.765 -16.959 32.426 1.00 80.94 228 LEU A CA 1
ATOM 1815 C C . LEU A 1 228 ? -10.027 -18.200 33.289 1.00 80.94 228 LEU A C 1
ATOM 1817 O O . LEU A 1 228 ? -9.997 -18.124 34.518 1.00 80.94 228 LEU A O 1
ATOM 1821 N N . ASN A 1 229 ? -10.226 -19.354 32.648 1.00 83.06 229 ASN A N 1
ATOM 1822 C CA . ASN A 1 229 ? -10.408 -20.639 33.322 1.00 83.06 229 ASN A CA 1
ATOM 1823 C C . ASN A 1 229 ? -9.086 -21.291 33.767 1.00 83.06 229 ASN A C 1
ATOM 1825 O O . ASN A 1 229 ? -9.114 -22.387 34.327 1.00 83.06 229 ASN A O 1
ATOM 1829 N N . LYS A 1 230 ? -7.939 -20.626 33.552 1.00 79.56 230 LYS A N 1
ATOM 1830 C CA . LYS A 1 230 ? -6.590 -21.112 33.889 1.00 79.56 230 LYS A CA 1
ATOM 1831 C C . LYS A 1 230 ? -6.259 -22.476 33.266 1.00 79.56 230 LYS A C 1
ATOM 1833 O O . LYS A 1 230 ? -5.545 -23.272 33.874 1.00 79.56 230 LYS A O 1
ATOM 1838 N N . ILE A 1 231 ? -6.808 -22.752 32.084 1.00 81.06 231 ILE A N 1
ATOM 1839 C CA . ILE A 1 231 ? -6.557 -23.980 31.316 1.00 81.06 231 ILE A CA 1
ATOM 1840 C C . ILE A 1 231 ? -5.247 -23.833 30.536 1.00 81.06 231 ILE A C 1
ATOM 1842 O O . ILE A 1 231 ? -4.391 -24.711 30.591 1.00 81.06 231 ILE A O 1
ATOM 1846 N N . GLU A 1 232 ? -5.081 -22.698 29.858 1.00 77.88 232 GLU A N 1
ATOM 1847 C CA . GLU A 1 232 ? -3.913 -22.349 29.044 1.00 77.88 232 GLU A CA 1
ATOM 1848 C C . GLU A 1 232 ? -3.502 -20.902 29.331 1.00 77.88 232 GLU A C 1
ATOM 1850 O O . GLU A 1 232 ? -4.292 -20.107 29.843 1.00 77.88 232 GLU A O 1
ATOM 1855 N N . THR A 1 233 ? -2.260 -20.550 29.017 1.00 74.88 233 THR A N 1
ATOM 1856 C CA . THR A 1 233 ? -1.793 -19.160 29.031 1.00 74.88 233 THR A CA 1
ATOM 1857 C C . THR A 1 233 ? -2.150 -18.470 27.719 1.00 74.88 233 THR A C 1
ATOM 1859 O O . THR A 1 233 ? -2.258 -19.116 26.678 1.00 74.88 233 THR A O 1
ATOM 1862 N N . ILE A 1 234 ? -2.313 -17.145 27.753 1.00 71.12 234 ILE A N 1
ATOM 1863 C CA . ILE A 1 234 ? -2.465 -16.357 26.524 1.00 71.12 234 ILE A CA 1
ATOM 1864 C C . ILE A 1 234 ? -1.183 -16.518 25.702 1.00 71.12 234 ILE A C 1
ATOM 1866 O O . ILE A 1 234 ? -0.093 -16.276 26.214 1.00 71.12 234 ILE A O 1
ATOM 1870 N N . HIS A 1 235 ? -1.329 -16.935 24.446 1.00 69.19 235 HIS A N 1
ATOM 1871 C CA . HIS A 1 235 ? -0.237 -17.018 23.482 1.00 69.19 235 HIS A CA 1
ATOM 1872 C C . HIS A 1 235 ? -0.318 -15.815 22.545 1.00 69.19 235 HIS A C 1
ATOM 1874 O O . HIS A 1 235 ? -1.369 -15.549 21.959 1.00 69.19 235 HIS A O 1
ATOM 1880 N N . THR A 1 236 ? 0.780 -15.085 22.402 1.00 72.50 236 THR A N 1
ATOM 1881 C CA . THR A 1 236 ? 0.926 -14.044 21.382 1.00 72.50 236 THR A CA 1
ATOM 1882 C C . THR A 1 236 ? 1.443 -14.681 20.104 1.00 72.50 236 THR A C 1
ATOM 1884 O O . THR A 1 236 ? 2.305 -15.545 20.176 1.00 72.50 236 THR A O 1
ATOM 1887 N N . ILE A 1 237 ? 0.908 -14.296 18.949 1.00 80.88 237 ILE A N 1
ATOM 1888 C CA . ILE A 1 237 ? 1.449 -14.731 17.657 1.00 80.88 237 ILE A CA 1
ATOM 1889 C C . ILE A 1 237 ? 2.358 -13.615 17.160 1.00 80.88 237 ILE A C 1
ATOM 1891 O O . ILE A 1 237 ? 1.857 -12.524 16.876 1.00 80.88 237 ILE A O 1
ATOM 1895 N N . ASP A 1 238 ? 3.659 -13.872 17.041 1.00 83.75 238 ASP A N 1
ATOM 1896 C CA . ASP A 1 238 ? 4.568 -12.916 16.410 1.00 83.75 238 ASP A CA 1
ATOM 1897 C C . ASP A 1 238 ? 4.636 -13.157 14.900 1.00 83.75 238 ASP A C 1
ATOM 1899 O O . ASP A 1 238 ? 4.855 -14.268 14.410 1.00 83.75 238 ASP A O 1
ATOM 1903 N N . THR A 1 239 ? 4.401 -12.093 14.140 1.00 87.44 239 THR A N 1
ATOM 1904 C CA . THR A 1 239 ? 4.390 -12.121 12.677 1.00 87.44 239 THR A CA 1
ATOM 1905 C C . THR A 1 239 ? 5.347 -11.080 12.148 1.00 87.44 239 THR A C 1
ATOM 1907 O O . THR A 1 239 ? 5.094 -9.903 12.359 1.00 87.44 239 THR A O 1
ATOM 1910 N N . GLU A 1 240 ? 6.381 -11.472 11.413 1.00 87.00 240 GLU A N 1
ATOM 1911 C CA . GLU A 1 240 ? 7.373 -10.545 10.859 1.00 87.00 240 GLU A CA 1
ATOM 1912 C C . GLU A 1 240 ? 7.404 -10.550 9.329 1.00 87.00 240 GLU A C 1
ATOM 1914 O O . GLU A 1 240 ? 6.997 -11.506 8.665 1.00 87.00 240 GLU A O 1
ATOM 1919 N N . GLU A 1 241 ? 7.890 -9.455 8.748 1.00 84.75 241 GLU A N 1
ATOM 1920 C CA . GLU A 1 241 ? 8.065 -9.317 7.303 1.00 84.75 241 GLU A CA 1
ATOM 1921 C C . GLU A 1 241 ? 9.484 -9.729 6.881 1.00 84.75 241 GLU A C 1
ATOM 1923 O O . GLU A 1 241 ? 10.475 -9.289 7.459 1.00 84.75 241 GLU A O 1
ATOM 1928 N N . HIS A 1 242 ? 9.598 -10.520 5.810 1.00 81.12 242 HIS A N 1
ATOM 1929 C CA . HIS A 1 242 ? 10.873 -10.839 5.173 1.00 81.12 242 HIS A CA 1
ATOM 1930 C C . HIS A 1 242 ? 10.859 -10.468 3.687 1.00 81.12 242 HIS A C 1
ATOM 1932 O O . HIS A 1 242 ? 10.503 -11.254 2.798 1.00 81.12 242 HIS A O 1
ATOM 1938 N N . THR A 1 243 ? 11.311 -9.252 3.400 1.00 74.69 243 THR A N 1
ATOM 1939 C CA . THR A 1 243 ? 11.410 -8.718 2.041 1.00 74.69 243 THR A CA 1
ATOM 1940 C C . THR A 1 243 ? 12.782 -8.109 1.793 1.00 74.69 243 THR A C 1
ATOM 1942 O O . THR A 1 243 ? 13.467 -7.666 2.713 1.00 74.69 243 THR A O 1
ATOM 1945 N N . ALA A 1 244 ? 13.183 -8.037 0.520 1.00 66.25 244 ALA A N 1
ATOM 1946 C CA . ALA A 1 244 ? 14.416 -7.349 0.116 1.00 66.25 244 ALA A CA 1
ATOM 1947 C C . ALA A 1 244 ? 14.409 -5.853 0.496 1.00 66.25 244 ALA A C 1
ATOM 1949 O O . ALA A 1 244 ? 15.436 -5.187 0.484 1.00 66.25 244 ALA A O 1
ATOM 1950 N N . GLN A 1 245 ? 13.243 -5.314 0.850 1.00 64.56 245 GLN A N 1
ATOM 1951 C CA . GLN A 1 245 ? 13.076 -3.945 1.316 1.00 64.56 245 GLN A CA 1
ATOM 1952 C C . GLN A 1 245 ? 13.660 -3.722 2.719 1.00 64.56 245 GLN A C 1
ATOM 1954 O O . GLN A 1 245 ? 14.099 -2.616 3.031 1.00 64.56 245 GLN A O 1
ATOM 1959 N N . LEU A 1 246 ? 13.725 -4.774 3.541 1.00 67.69 246 LEU A N 1
ATOM 1960 C CA . LEU A 1 246 ? 14.224 -4.727 4.919 1.00 67.69 246 LEU A CA 1
ATOM 1961 C C . LEU A 1 246 ? 15.710 -5.104 5.040 1.00 67.69 246 LEU A C 1
ATOM 1963 O O . LEU A 1 246 ? 16.273 -5.073 6.135 1.00 67.69 246 LEU A O 1
ATOM 1967 N N . SER A 1 247 ? 16.369 -5.434 3.924 1.00 59.38 247 SER A N 1
ATOM 1968 C CA . SER A 1 247 ? 17.789 -5.802 3.902 1.00 59.38 247 SER A CA 1
ATOM 1969 C C . SER A 1 247 ? 18.739 -4.605 3.776 1.00 59.38 247 SER A C 1
ATOM 1971 O O . SER A 1 247 ? 19.945 -4.805 3.624 1.00 59.38 247 SER A O 1
ATOM 1973 N N . HIS A 1 248 ? 18.237 -3.362 3.804 1.00 60.56 248 HIS A N 1
ATOM 1974 C CA . HIS A 1 248 ? 19.085 -2.173 3.693 1.00 60.56 248 HIS A CA 1
ATOM 1975 C C . HIS A 1 248 ? 20.060 -2.102 4.879 1.00 60.56 248 HIS A C 1
ATOM 1977 O O . HIS A 1 248 ? 19.662 -1.866 6.018 1.00 60.56 248 HIS A O 1
ATOM 1983 N N . LYS A 1 249 ? 21.354 -2.308 4.607 1.00 55.28 249 LYS A N 1
ATOM 1984 C CA . LYS A 1 249 ? 22.428 -2.163 5.595 1.00 55.28 249 LYS A CA 1
ATOM 1985 C C . LYS A 1 249 ? 22.874 -0.704 5.629 1.00 55.28 249 LYS A C 1
ATOM 1987 O O . LYS A 1 249 ? 23.324 -0.164 4.618 1.00 55.28 249 LYS A O 1
ATOM 1992 N N . GLU A 1 250 ? 22.806 -0.066 6.793 1.00 47.88 250 GLU A N 1
ATOM 1993 C CA . GLU A 1 250 ? 23.653 1.100 7.033 1.00 47.88 250 GLU A CA 1
ATOM 1994 C C . GLU A 1 250 ? 25.110 0.621 6.999 1.00 47.88 250 GLU A C 1
ATOM 1996 O O . GLU A 1 250 ? 25.500 -0.276 7.740 1.00 47.88 250 GLU A O 1
ATOM 2001 N N . ILE A 1 251 ? 25.940 1.229 6.150 1.00 46.34 251 ILE A N 1
ATOM 2002 C CA . ILE A 1 251 ? 27.352 0.851 5.938 1.00 46.34 251 ILE A CA 1
ATOM 2003 C C . ILE A 1 251 ? 28.200 0.998 7.233 1.00 46.34 251 ILE A C 1
ATOM 2005 O O . ILE A 1 251 ? 29.396 0.714 7.227 1.00 46.34 251 ILE A O 1
ATOM 2009 N N . ARG A 1 252 ? 27.631 1.480 8.354 1.00 45.81 252 ARG A N 1
ATOM 2010 C CA . ARG A 1 252 ? 28.400 1.957 9.516 1.00 45.81 252 ARG A CA 1
ATOM 2011 C C . ARG A 1 252 ? 27.931 1.543 10.921 1.00 45.81 252 ARG A C 1
ATOM 2013 O O . ARG A 1 252 ? 28.673 1.868 11.843 1.00 45.81 252 ARG A O 1
ATOM 2020 N N . SER A 1 253 ? 26.801 0.861 11.124 1.00 48.03 253 SER A N 1
ATOM 2021 C CA . SER A 1 253 ? 26.250 0.661 12.487 1.00 48.03 253 SER A CA 1
ATOM 2022 C C . SER A 1 253 ? 25.827 -0.775 12.830 1.00 48.03 253 SER A C 1
ATOM 2024 O O . SER A 1 253 ? 26.098 -1.217 13.943 1.00 48.03 253 SER A O 1
ATOM 2026 N N . ASP A 1 254 ? 25.242 -1.536 11.901 1.00 51.59 254 ASP A N 1
ATOM 2027 C CA . ASP A 1 254 ? 24.660 -2.852 12.207 1.00 51.59 254 ASP A CA 1
ATOM 2028 C C . ASP A 1 254 ? 25.463 -4.013 11.584 1.00 51.59 254 ASP A C 1
ATOM 2030 O O . ASP A 1 254 ? 25.657 -4.082 10.369 1.00 51.59 254 ASP A O 1
ATOM 2034 N N . THR A 1 255 ? 25.914 -4.963 12.415 1.00 53.50 255 THR A N 1
ATOM 2035 C CA . THR A 1 255 ? 26.646 -6.172 11.974 1.00 53.50 255 THR A CA 1
ATOM 2036 C C . THR A 1 255 ? 25.759 -7.119 11.151 1.00 53.50 255 THR A C 1
ATOM 2038 O O . THR A 1 255 ? 26.261 -7.840 10.288 1.00 53.50 255 THR A O 1
ATOM 2041 N N . TRP A 1 256 ? 24.440 -7.086 11.385 1.00 56.53 256 TRP A N 1
ATOM 2042 C CA . TRP A 1 256 ? 23.426 -7.896 10.700 1.00 56.53 256 TRP A CA 1
ATOM 2043 C C . TRP A 1 256 ? 22.243 -7.041 10.241 1.00 56.53 256 TRP A C 1
ATOM 2045 O O . TRP A 1 256 ? 21.782 -6.164 10.971 1.00 56.53 256 TRP A O 1
ATOM 2055 N N . SER A 1 257 ? 21.716 -7.339 9.054 1.00 70.44 257 SER A N 1
ATOM 2056 C CA . SER A 1 257 ? 20.457 -6.770 8.549 1.00 70.44 257 SER A CA 1
ATOM 2057 C C . SER A 1 257 ? 19.245 -7.265 9.349 1.00 70.44 257 SER A C 1
ATOM 2059 O O . SER A 1 257 ? 19.295 -8.319 9.984 1.00 70.44 257 SER A O 1
ATOM 2061 N N . ARG A 1 258 ? 18.122 -6.534 9.298 1.00 73.44 258 ARG A N 1
ATOM 2062 C CA . ARG A 1 258 ? 16.876 -6.950 9.973 1.00 73.44 258 ARG A CA 1
ATOM 2063 C C . ARG A 1 258 ? 16.356 -8.289 9.451 1.00 73.44 258 ARG A C 1
ATOM 2065 O O . ARG A 1 258 ? 15.939 -9.116 10.250 1.00 73.44 258 ARG A O 1
ATOM 2072 N N . THR A 1 259 ? 16.477 -8.532 8.146 1.00 75.00 259 THR A N 1
ATOM 2073 C CA . THR A 1 259 ? 16.136 -9.819 7.522 1.00 75.00 259 THR A CA 1
ATOM 2074 C C . THR A 1 259 ? 16.942 -10.979 8.110 1.00 75.00 259 THR A C 1
ATOM 2076 O O . THR A 1 259 ? 16.352 -11.988 8.473 1.00 75.00 259 THR A O 1
ATOM 2079 N N . GLU A 1 260 ? 18.257 -10.815 8.310 1.00 76.56 260 GLU A N 1
ATOM 2080 C CA . GLU A 1 260 ? 19.110 -11.840 8.944 1.00 76.56 260 GLU A CA 1
ATOM 2081 C C . GLU A 1 260 ? 18.714 -12.070 10.419 1.00 76.56 260 GLU A C 1
ATOM 2083 O O . GLU A 1 260 ? 18.704 -13.205 10.893 1.00 76.56 260 GLU A O 1
ATOM 2088 N N . LYS A 1 261 ? 18.345 -11.007 11.154 1.00 78.81 261 LYS A N 1
ATOM 2089 C CA . LYS A 1 261 ? 17.857 -11.112 12.544 1.00 78.81 261 LYS A CA 1
ATOM 2090 C C . LYS A 1 261 ? 16.534 -11.888 12.619 1.00 78.81 261 LYS A C 1
ATOM 2092 O O . LYS A 1 261 ? 16.390 -12.753 13.480 1.00 78.81 261 LYS A O 1
ATOM 2097 N N . TYR A 1 262 ? 15.588 -11.605 11.723 1.00 85.06 262 TYR A N 1
ATOM 2098 C CA . TYR A 1 262 ? 14.305 -12.311 11.666 1.00 85.06 262 TYR A CA 1
ATOM 2099 C C . TYR A 1 262 ? 14.462 -13.761 11.206 1.00 85.06 262 TYR A C 1
ATOM 2101 O O . TYR A 1 262 ? 13.811 -14.640 11.756 1.00 85.06 262 TYR A O 1
ATOM 2109 N N . GLU A 1 263 ? 15.366 -14.040 10.266 1.00 80.38 263 GLU A N 1
ATOM 2110 C CA . GLU A 1 263 ? 15.671 -15.411 9.852 1.00 80.38 263 GLU A CA 1
ATOM 2111 C C . GLU A 1 263 ? 16.151 -16.263 11.036 1.00 80.38 263 GLU A C 1
ATOM 2113 O O . GLU A 1 263 ? 15.629 -17.355 11.252 1.00 80.38 263 GLU A O 1
ATOM 2118 N N . MET A 1 264 ? 17.082 -15.747 11.848 1.00 80.44 264 MET A N 1
ATOM 2119 C CA . MET A 1 264 ? 17.558 -16.451 13.044 1.00 80.44 264 MET A CA 1
ATOM 2120 C C . MET A 1 264 ? 16.422 -16.703 14.045 1.00 80.44 264 MET A C 1
ATOM 2122 O O . MET A 1 264 ? 16.220 -17.847 14.450 1.00 80.44 264 MET A O 1
ATOM 2126 N N . ARG A 1 265 ? 15.634 -15.669 14.379 1.00 83.06 265 ARG A N 1
ATOM 2127 C CA . ARG A 1 265 ? 14.496 -15.781 15.314 1.00 83.06 265 ARG A CA 1
ATOM 2128 C C . ARG A 1 265 ? 13.438 -16.782 14.837 1.00 83.06 265 ARG A C 1
ATOM 2130 O O . ARG A 1 265 ? 12.876 -17.503 15.651 1.00 83.06 265 ARG A O 1
ATOM 2137 N N . PHE A 1 266 ? 13.195 -16.857 13.529 1.00 84.12 266 PHE A N 1
ATOM 2138 C CA . PHE A 1 266 ? 12.257 -17.803 12.918 1.00 84.12 266 PHE A CA 1
ATOM 2139 C C . PHE A 1 266 ? 12.779 -19.251 12.894 1.00 84.12 266 PHE A C 1
ATOM 2141 O O . PHE A 1 266 ? 12.000 -20.201 12.861 1.00 84.12 266 PHE A O 1
ATOM 2148 N N . GLN A 1 267 ? 14.101 -19.440 12.923 1.00 77.06 267 GLN A N 1
ATOM 2149 C CA . GLN A 1 267 ? 14.746 -20.750 13.079 1.00 77.06 267 GLN A CA 1
ATOM 2150 C C . GLN A 1 267 ? 14.876 -21.181 14.552 1.00 77.06 267 GLN A C 1
ATOM 2152 O O . GLN A 1 267 ? 15.571 -22.158 14.838 1.00 77.06 267 GLN A O 1
ATOM 2157 N N . ASP A 1 268 ? 14.269 -20.441 15.485 1.00 73.69 268 ASP A N 1
ATOM 2158 C CA . ASP A 1 268 ? 14.456 -20.573 16.934 1.00 73.69 268 ASP A CA 1
ATOM 2159 C C . ASP A 1 268 ? 15.921 -20.373 17.385 1.00 73.69 268 ASP A C 1
ATOM 2161 O O . ASP A 1 268 ? 16.321 -20.738 18.494 1.00 73.69 268 ASP A O 1
ATOM 2165 N N . ILE A 1 269 ? 16.752 -19.759 16.535 1.00 68.31 269 ILE A N 1
ATOM 2166 C CA . ILE A 1 269 ? 18.123 -19.370 16.858 1.00 68.31 269 ILE A CA 1
ATOM 2167 C C . ILE A 1 269 ? 18.064 -17.989 17.498 1.00 68.31 269 ILE A C 1
ATOM 2169 O O . ILE A 1 269 ? 17.607 -17.026 16.888 1.00 68.31 269 ILE A O 1
ATOM 2173 N N . ASN A 1 270 ? 18.584 -17.869 18.721 1.00 63.50 270 ASN A N 1
ATOM 2174 C CA . ASN A 1 270 ? 18.563 -16.609 19.470 1.00 63.50 270 ASN A CA 1
ATOM 2175 C C . ASN A 1 270 ? 17.137 -16.126 19.822 1.00 63.50 270 ASN A C 1
ATOM 2177 O O . ASN A 1 270 ? 16.913 -14.931 19.969 1.00 63.50 270 ASN A O 1
ATOM 2181 N N . ALA A 1 271 ? 16.190 -17.060 19.969 1.00 64.75 271 ALA A N 1
ATOM 2182 C CA . ALA A 1 271 ? 14.800 -16.803 20.355 1.00 64.75 271 ALA A CA 1
ATOM 2183 C C . ALA A 1 271 ? 14.566 -16.801 21.888 1.00 64.75 271 ALA A C 1
ATOM 2185 O O . ALA A 1 271 ? 13.429 -16.848 22.345 1.00 64.75 271 ALA A O 1
ATOM 2186 N N . GLY A 1 272 ? 15.629 -16.791 22.701 1.00 68.25 272 GLY A N 1
ATOM 2187 C CA . GLY A 1 272 ? 15.554 -16.940 24.163 1.00 68.25 272 GLY A CA 1
ATOM 2188 C C . GLY A 1 272 ? 15.446 -18.400 24.638 1.00 68.25 272 GLY A C 1
ATOM 2189 O O . GLY A 1 272 ? 15.288 -19.320 23.839 1.00 68.25 272 GLY A O 1
ATOM 2190 N N . GLU A 1 273 ? 15.557 -18.639 25.954 1.00 66.44 273 GLU A N 1
ATOM 2191 C CA . GLU A 1 273 ? 15.542 -20.002 26.537 1.00 66.44 273 GLU A CA 1
ATOM 2192 C C . GLU A 1 273 ? 14.208 -20.739 26.316 1.00 66.44 273 GLU A C 1
ATOM 2194 O O . GLU A 1 273 ? 14.200 -21.967 26.244 1.00 66.44 273 GLU A O 1
ATOM 2199 N N . ASN A 1 274 ? 13.100 -19.999 26.192 1.00 67.00 274 ASN A N 1
ATOM 2200 C CA . ASN A 1 274 ? 11.752 -20.548 26.013 1.00 67.00 274 ASN A CA 1
ATOM 2201 C C . ASN A 1 274 ? 11.098 -20.150 24.676 1.00 67.00 274 ASN A C 1
ATOM 2203 O O . ASN A 1 274 ? 9.889 -20.312 24.538 1.00 67.00 274 ASN A O 1
ATOM 2207 N N . GLY A 1 275 ? 11.859 -19.617 23.711 1.00 66.06 275 GLY A N 1
ATOM 2208 C CA . GLY A 1 275 ? 11.288 -19.115 22.452 1.00 66.06 275 GLY A CA 1
ATOM 2209 C C . GLY A 1 275 ? 10.521 -17.794 22.602 1.00 66.06 275 GLY A C 1
ATOM 2210 O O . GLY A 1 275 ? 9.661 -17.490 21.785 1.00 66.06 275 GLY A O 1
ATOM 2211 N N . GLU A 1 276 ? 10.820 -17.017 23.644 1.00 73.25 276 GLU A N 1
ATOM 2212 C CA . GLU A 1 276 ? 10.180 -15.735 23.981 1.00 73.25 276 GLU A CA 1
ATOM 2213 C C . GLU A 1 276 ? 10.269 -14.712 22.836 1.00 73.25 276 GLU A C 1
ATOM 2215 O O . GLU A 1 276 ? 9.346 -13.930 22.639 1.00 73.25 276 GLU A O 1
ATOM 2220 N N . ASP A 1 277 ? 11.346 -14.775 22.048 1.00 75.44 277 ASP A N 1
ATOM 2221 C CA . ASP A 1 277 ? 11.575 -13.930 20.875 1.00 75.44 277 ASP A CA 1
ATOM 2222 C C . ASP A 1 277 ? 11.380 -14.697 19.552 1.00 75.44 277 ASP A C 1
ATOM 2224 O O . ASP A 1 277 ? 11.841 -14.234 18.503 1.00 75.44 277 ASP A O 1
ATOM 2228 N N . SER A 1 278 ? 10.758 -15.881 19.566 1.00 81.75 278 SER A N 1
ATOM 2229 C CA . SER A 1 278 ? 10.507 -16.652 18.339 1.00 81.75 278 SER A CA 1
ATOM 2230 C C . SER A 1 278 ? 9.506 -15.937 17.427 1.00 81.75 278 SER A C 1
ATOM 2232 O O . SER A 1 278 ? 8.685 -15.141 17.876 1.00 81.75 278 SER A O 1
ATOM 2234 N N . ILE A 1 279 ? 9.617 -16.183 16.121 1.00 85.69 279 ILE A N 1
ATOM 2235 C CA . ILE A 1 279 ? 8.662 -15.676 15.130 1.00 85.69 279 ILE A CA 1
ATOM 2236 C C . ILE A 1 279 ? 7.782 -16.851 14.704 1.00 85.69 279 ILE A C 1
ATOM 2238 O O . ILE A 1 279 ? 8.293 -17.851 14.202 1.00 85.69 279 ILE A O 1
ATOM 2242 N N . ASP A 1 280 ? 6.465 -16.724 14.852 1.00 86.25 280 ASP A N 1
ATOM 2243 C CA . ASP A 1 280 ? 5.515 -17.776 14.474 1.00 86.25 280 ASP A CA 1
ATOM 2244 C C . ASP A 1 280 ? 5.203 -17.754 12.973 1.00 86.25 280 ASP A C 1
ATOM 2246 O O . ASP A 1 280 ? 5.042 -18.795 12.328 1.00 86.25 280 ASP A O 1
ATOM 2250 N N . VAL A 1 281 ? 5.095 -16.550 12.402 1.00 89.50 281 VAL A N 1
ATOM 2251 C CA . VAL A 1 281 ? 4.697 -16.337 11.008 1.00 89.50 281 VAL A CA 1
ATOM 2252 C C . VAL A 1 281 ? 5.666 -15.382 10.325 1.00 89.50 281 VAL A C 1
ATOM 2254 O O . VAL A 1 281 ? 5.869 -14.254 10.761 1.00 89.50 281 VAL A O 1
ATOM 2257 N N . LEU A 1 282 ? 6.220 -15.806 9.193 1.00 87.56 282 LEU A N 1
ATOM 2258 C CA . LEU A 1 282 ? 7.068 -14.959 8.361 1.00 87.56 282 LEU A CA 1
ATOM 2259 C C . LEU A 1 282 ? 6.362 -14.663 7.033 1.00 87.56 282 LEU A C 1
ATOM 2261 O O . LEU A 1 282 ? 6.101 -15.566 6.235 1.00 87.56 282 LEU A O 1
ATOM 2265 N N . SER A 1 283 ? 6.031 -13.393 6.800 1.00 88.19 283 SER A N 1
ATOM 2266 C CA . SER A 1 283 ? 5.434 -12.922 5.549 1.00 88.19 283 SER A CA 1
ATOM 2267 C C . SER A 1 283 ? 6.531 -12.588 4.545 1.00 88.19 283 SER A C 1
ATOM 2269 O O . SER A 1 283 ? 7.226 -11.580 4.673 1.00 88.19 283 SER A O 1
ATOM 2271 N N . CYS A 1 284 ? 6.681 -13.434 3.528 1.00 81.81 284 CYS A N 1
ATOM 2272 C CA . CYS A 1 284 ? 7.834 -13.410 2.634 1.00 81.81 284 CYS A CA 1
ATOM 2273 C C . CYS A 1 284 ? 7.473 -13.047 1.191 1.00 81.81 284 CYS A C 1
ATOM 2275 O O . CYS A 1 284 ? 6.403 -13.384 0.684 1.00 81.81 284 CYS A O 1
ATOM 2277 N N . THR A 1 285 ? 8.430 -12.436 0.493 1.00 77.69 285 THR A N 1
ATOM 2278 C CA . THR A 1 285 ? 8.398 -12.279 -0.976 1.00 77.69 285 THR A CA 1
ATOM 2279 C C . THR A 1 285 ? 9.245 -13.361 -1.662 1.00 77.69 285 THR A C 1
ATOM 2281 O O . THR A 1 285 ? 9.619 -14.360 -1.044 1.00 77.69 285 THR A O 1
ATOM 2284 N N . THR A 1 286 ? 9.579 -13.183 -2.946 1.00 67.50 286 THR A N 1
ATOM 2285 C CA . THR A 1 286 ? 10.458 -14.094 -3.707 1.00 67.50 286 THR A CA 1
ATOM 2286 C C . THR A 1 286 ? 11.852 -14.261 -3.099 1.00 67.50 286 THR A C 1
ATOM 2288 O O . THR A 1 286 ? 12.566 -15.185 -3.478 1.00 67.50 286 THR A O 1
ATOM 2291 N N . THR A 1 287 ? 12.238 -13.438 -2.117 1.00 66.25 287 THR A N 1
ATOM 2292 C CA . THR A 1 287 ? 13.502 -13.583 -1.380 1.00 66.25 287 THR A CA 1
ATOM 2293 C C . THR A 1 287 ? 13.671 -14.955 -0.737 1.00 66.25 287 THR A C 1
ATOM 2295 O O . THR A 1 287 ? 14.794 -15.422 -0.613 1.00 66.25 287 THR A O 1
ATOM 2298 N N . MET A 1 288 ? 12.570 -15.617 -0.370 1.00 70.81 288 MET A N 1
ATOM 2299 C CA . MET A 1 288 ? 12.587 -16.945 0.258 1.00 70.81 288 MET A CA 1
ATOM 2300 C C . MET A 1 288 ? 12.436 -18.100 -0.738 1.00 70.81 288 MET A C 1
ATOM 2302 O O . MET A 1 288 ? 12.465 -19.277 -0.365 1.00 70.81 288 MET A O 1
ATOM 2306 N N . GLU A 1 289 ? 12.278 -17.786 -2.023 1.00 69.94 289 GLU A N 1
ATOM 2307 C CA . GLU A 1 289 ? 12.151 -18.793 -3.069 1.00 69.94 289 GLU A CA 1
ATOM 2308 C C . GLU A 1 289 ? 13.493 -19.495 -3.318 1.00 69.94 289 GLU A C 1
ATOM 2310 O O . GLU A 1 289 ? 13.547 -20.720 -3.393 1.00 69.94 289 GLU A O 1
ATOM 2315 N N . VAL A 1 290 ? 14.594 -18.738 -3.310 1.00 63.88 290 VAL A N 1
ATOM 2316 C CA . VAL A 1 290 ? 15.939 -19.245 -3.604 1.00 63.88 290 VAL A CA 1
ATOM 2317 C C . VAL A 1 290 ? 16.675 -19.633 -2.319 1.00 63.88 290 VAL A C 1
ATOM 2319 O O . VAL A 1 290 ? 16.957 -18.780 -1.492 1.00 63.88 290 VAL A O 1
ATOM 2322 N N . GLY A 1 291 ? 17.023 -20.917 -2.171 1.00 56.75 291 GLY A N 1
ATOM 2323 C CA . GLY A 1 291 ? 18.208 -21.436 -1.457 1.00 56.75 291 GLY A CA 1
ATOM 2324 C C . GLY A 1 291 ? 18.423 -21.172 0.045 1.00 56.75 291 GLY A C 1
ATOM 2325 O O . GLY A 1 291 ? 19.289 -21.828 0.612 1.00 56.75 291 GLY A O 1
ATOM 2326 N N . ILE A 1 292 ? 17.678 -20.274 0.695 1.00 64.88 292 ILE A N 1
ATOM 2327 C CA . ILE A 1 292 ? 17.839 -19.981 2.129 1.00 64.88 292 ILE A CA 1
ATOM 2328 C C . ILE A 1 292 ? 17.362 -21.189 2.945 1.00 64.88 292 ILE A C 1
ATOM 2330 O O . ILE A 1 292 ? 16.271 -21.713 2.695 1.00 64.88 292 ILE A O 1
ATOM 2334 N N . ASP A 1 293 ? 18.189 -21.667 3.873 1.00 64.31 293 ASP A N 1
ATOM 2335 C CA . ASP A 1 293 ? 17.874 -22.806 4.737 1.00 64.31 293 ASP A CA 1
ATOM 2336 C C . ASP A 1 293 ? 17.208 -22.326 6.029 1.00 64.31 293 ASP A C 1
ATOM 2338 O O . ASP A 1 293 ? 17.861 -22.162 7.048 1.00 64.31 293 ASP A O 1
ATOM 2342 N N . ILE A 1 294 ? 15.891 -22.117 5.980 1.00 68.44 294 ILE A N 1
ATOM 2343 C CA . ILE A 1 294 ? 15.048 -21.853 7.163 1.00 68.44 294 ILE A CA 1
ATOM 2344 C C . ILE A 1 294 ? 14.549 -23.136 7.838 1.00 68.44 294 ILE A C 1
ATOM 2346 O O . ILE A 1 294 ? 13.562 -23.129 8.575 1.00 68.44 294 ILE A O 1
ATOM 2350 N N . GLY A 1 295 ? 15.184 -24.272 7.547 1.00 67.44 295 GLY A N 1
ATOM 2351 C CA . GLY A 1 295 ? 14.651 -25.569 7.910 1.00 67.44 295 GLY A CA 1
ATOM 2352 C C . GLY A 1 295 ? 13.339 -25.868 7.180 1.00 67.44 295 GLY A C 1
ATOM 2353 O O . GLY A 1 295 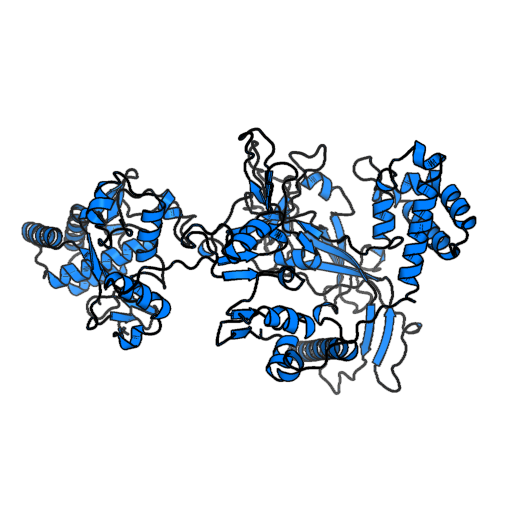? 13.070 -25.401 6.074 1.00 67.44 295 GLY A O 1
ATOM 2354 N N . SER A 1 296 ? 12.520 -26.715 7.793 1.00 68.56 296 SER A N 1
ATOM 2355 C CA . SER A 1 296 ? 11.252 -27.168 7.215 1.00 68.56 296 SER A CA 1
ATOM 2356 C C . SER A 1 296 ? 10.080 -26.545 7.959 1.00 68.56 296 SER A C 1
ATOM 2358 O O . SER A 1 296 ? 10.099 -26.453 9.185 1.00 68.56 296 SER A O 1
ATOM 2360 N N . LEU A 1 297 ? 9.052 -26.130 7.225 1.00 81.25 297 LEU A N 1
ATOM 2361 C CA . LEU A 1 297 ? 7.876 -25.460 7.776 1.00 81.25 297 LEU A CA 1
ATOM 2362 C C . LEU A 1 297 ? 6.720 -26.434 7.982 1.00 81.25 297 LEU A C 1
ATOM 2364 O O . LEU A 1 297 ? 6.583 -27.428 7.266 1.00 81.25 297 LEU A O 1
ATOM 2368 N N . THR A 1 298 ? 5.864 -26.138 8.955 1.00 84.94 298 THR A N 1
ATOM 2369 C CA . THR A 1 298 ? 4.616 -26.887 9.164 1.00 84.94 298 THR A CA 1
ATOM 2370 C C . THR A 1 298 ? 3.580 -26.518 8.103 1.00 84.94 298 THR A C 1
ATOM 2372 O O . THR A 1 298 ? 2.886 -27.392 7.577 1.00 84.94 298 THR A O 1
ATOM 2375 N N . ALA A 1 299 ? 3.508 -25.231 7.752 1.00 88.75 299 ALA A N 1
ATOM 2376 C CA . ALA A 1 299 ? 2.581 -24.724 6.757 1.00 88.75 299 ALA A CA 1
ATOM 2377 C C . ALA A 1 299 ? 3.196 -23.619 5.891 1.00 88.75 299 ALA A C 1
ATOM 2379 O O . ALA A 1 299 ? 4.069 -22.880 6.341 1.00 88.75 299 ALA A O 1
ATOM 2380 N N . VAL A 1 300 ? 2.713 -23.508 4.652 1.00 90.50 300 VAL A N 1
ATOM 2381 C CA . VAL A 1 300 ? 3.014 -22.406 3.729 1.00 90.50 300 VAL A CA 1
ATOM 2382 C C . VAL A 1 300 ? 1.700 -21.854 3.184 1.00 90.50 300 VAL A C 1
ATOM 2384 O O . VAL A 1 300 ? 0.880 -22.597 2.643 1.00 90.50 300 VAL A O 1
ATOM 2387 N N . GLY A 1 301 ? 1.510 -20.542 3.320 1.00 92.62 301 GLY A N 1
ATOM 2388 C CA . GLY A 1 301 ? 0.401 -19.802 2.722 1.00 92.62 301 GLY A CA 1
ATOM 2389 C C . GLY A 1 301 ? 0.869 -19.008 1.505 1.00 92.62 301 GLY A C 1
ATOM 2390 O O . GLY A 1 301 ? 1.790 -18.201 1.604 1.00 92.62 301 GLY A O 1
ATOM 2391 N N . LEU A 1 302 ? 0.233 -19.216 0.356 1.00 90.69 302 LEU A N 1
ATOM 2392 C CA . LEU A 1 302 ? 0.469 -18.468 -0.877 1.00 90.69 302 LEU A CA 1
ATOM 2393 C C . LEU A 1 302 ? -0.721 -17.534 -1.118 1.00 90.69 302 LEU A C 1
ATOM 2395 O O . LEU A 1 302 ? -1.841 -18.001 -1.316 1.00 90.69 302 LEU A O 1
ATOM 2399 N N . ARG A 1 303 ? -0.487 -16.216 -1.098 1.00 88.50 303 ARG A N 1
ATOM 2400 C CA . ARG A 1 303 ? -1.533 -15.187 -1.289 1.00 88.50 303 ARG A CA 1
ATOM 2401 C C . ARG A 1 303 ? -2.112 -15.157 -2.711 1.00 88.50 303 ARG A C 1
ATOM 2403 O O . ARG A 1 303 ? -3.230 -14.690 -2.902 1.00 88.50 303 ARG A O 1
ATOM 2410 N N . ASN A 1 304 ? -1.341 -15.607 -3.688 1.00 86.56 304 ASN A N 1
ATOM 2411 C CA . ASN A 1 304 ? -1.703 -15.667 -5.096 1.00 86.56 304 ASN A CA 1
ATOM 2412 C C . ASN A 1 304 ? -1.144 -16.953 -5.706 1.00 86.56 304 ASN A C 1
ATOM 2414 O O . ASN A 1 304 ? -0.203 -17.546 -5.160 1.00 86.56 304 ASN A O 1
ATOM 2418 N N . ILE A 1 305 ? -1.680 -17.348 -6.860 1.00 89.31 305 ILE A N 1
ATOM 2419 C CA . ILE A 1 305 ? -1.074 -18.416 -7.651 1.00 89.31 305 ILE A CA 1
ATOM 2420 C C . ILE A 1 305 ? 0.312 -17.929 -8.122 1.00 89.31 305 ILE A C 1
ATOM 2422 O O . ILE A 1 305 ? 0.417 -16.833 -8.683 1.00 89.31 305 ILE A O 1
ATOM 2426 N N . PRO A 1 306 ? 1.403 -18.669 -7.841 1.00 88.31 306 PRO A N 1
ATOM 2427 C CA . PRO A 1 306 ? 2.731 -18.309 -8.323 1.00 88.31 306 PRO A CA 1
ATOM 2428 C C . PRO A 1 306 ? 2.779 -18.271 -9.858 1.00 88.31 306 PRO A C 1
ATOM 2430 O O . PRO A 1 306 ? 2.120 -19.096 -10.485 1.00 88.31 306 PRO A O 1
ATOM 2433 N N . PRO A 1 307 ? 3.584 -17.377 -10.466 1.00 83.50 307 PRO A N 1
ATOM 2434 C CA . PRO A 1 307 ? 3.557 -17.171 -11.915 1.00 83.50 307 PRO A CA 1
ATOM 2435 C C . PRO A 1 307 ? 3.909 -18.411 -12.739 1.00 83.50 307 PRO A C 1
ATOM 2437 O O . PRO A 1 307 ? 3.389 -18.595 -13.837 1.00 83.50 307 PRO A O 1
ATOM 2440 N N . MET A 1 308 ? 4.793 -19.263 -12.219 1.00 84.50 308 MET A N 1
ATOM 2441 C CA . MET A 1 308 ? 5.155 -20.537 -12.828 1.00 84.50 308 MET A CA 1
ATOM 2442 C C . MET A 1 308 ? 5.157 -21.664 -11.797 1.00 84.50 308 MET A C 1
ATOM 2444 O O . MET A 1 308 ? 5.289 -21.465 -10.581 1.00 84.50 308 MET A O 1
ATOM 2448 N N . ARG A 1 309 ? 5.105 -22.887 -12.323 1.00 85.69 309 ARG A N 1
ATOM 2449 C CA . ARG A 1 309 ? 5.197 -24.135 -11.566 1.00 85.69 309 ARG A CA 1
ATOM 2450 C C . ARG A 1 309 ? 6.466 -24.219 -10.725 1.00 85.69 309 ARG A C 1
ATOM 2452 O O . ARG A 1 309 ? 6.421 -24.675 -9.587 1.00 85.69 309 ARG A O 1
ATOM 2459 N N . GLU A 1 310 ? 7.609 -23.811 -11.260 1.00 85.38 310 GLU A N 1
ATOM 2460 C CA . GLU A 1 310 ? 8.890 -23.865 -10.555 1.00 85.38 310 GLU A CA 1
ATOM 2461 C C . GLU A 1 310 ? 8.875 -22.972 -9.314 1.00 85.38 310 GLU A C 1
ATOM 2463 O O . GLU A 1 310 ? 9.426 -23.362 -8.281 1.00 85.38 310 GLU A O 1
ATOM 2468 N N . ASN A 1 311 ? 8.208 -21.813 -9.396 1.00 86.38 311 ASN A N 1
ATOM 2469 C CA . ASN A 1 311 ? 8.018 -20.932 -8.249 1.00 86.38 311 ASN A CA 1
ATOM 2470 C C . ASN A 1 311 ? 7.125 -21.615 -7.208 1.00 86.38 311 ASN A C 1
ATOM 2472 O O . ASN A 1 311 ? 7.451 -21.632 -6.022 1.00 86.38 311 ASN A O 1
ATOM 2476 N N . TYR A 1 312 ? 6.016 -22.222 -7.648 1.00 89.12 312 TYR A N 1
ATOM 2477 C CA . TYR A 1 312 ? 5.124 -22.972 -6.765 1.00 89.12 312 TYR A CA 1
ATOM 2478 C C . TYR A 1 312 ? 5.856 -24.112 -6.061 1.00 89.12 312 TYR A C 1
ATOM 2480 O O . TYR A 1 312 ? 5.810 -24.197 -4.838 1.00 89.12 312 TYR A O 1
ATOM 2488 N N . GLN A 1 313 ? 6.589 -24.944 -6.801 1.00 86.81 313 GLN A N 1
ATOM 2489 C CA . GLN A 1 313 ? 7.314 -26.085 -6.250 1.00 86.81 313 GLN A CA 1
ATOM 2490 C C . GLN A 1 313 ? 8.391 -25.648 -5.247 1.00 86.81 313 GLN A C 1
ATOM 2492 O O . GLN A 1 313 ? 8.531 -26.280 -4.202 1.00 86.81 313 GLN A O 1
ATOM 2497 N N . GLN A 1 314 ? 9.124 -24.565 -5.526 1.00 85.12 314 GLN A N 1
ATOM 2498 C CA . GLN A 1 314 ? 10.124 -24.027 -4.598 1.00 85.12 314 GLN A CA 1
ATOM 2499 C C . GLN A 1 314 ? 9.492 -23.485 -3.313 1.00 85.12 314 GLN A C 1
ATOM 2501 O O . GLN A 1 314 ? 10.016 -23.732 -2.229 1.00 85.12 314 GLN A O 1
ATOM 2506 N N . ARG A 1 315 ? 8.352 -22.789 -3.410 1.00 88.00 315 ARG A N 1
ATOM 2507 C CA . ARG A 1 315 ? 7.652 -22.232 -2.242 1.00 88.00 315 ARG A CA 1
ATOM 2508 C C . ARG A 1 315 ? 6.943 -23.314 -1.427 1.00 88.00 315 ARG A C 1
ATOM 2510 O O . ARG A 1 315 ? 7.131 -23.392 -0.218 1.00 88.00 315 ARG A O 1
ATOM 2517 N N . ALA A 1 316 ? 6.168 -24.175 -2.081 1.00 86.94 316 ALA A N 1
ATOM 2518 C CA . ALA A 1 316 ? 5.453 -25.280 -1.448 1.00 86.94 316 ALA A CA 1
ATOM 2519 C C . ALA A 1 316 ? 6.418 -26.313 -0.845 1.00 86.94 316 ALA A C 1
ATOM 2521 O O . ALA A 1 316 ? 6.161 -26.830 0.237 1.00 86.94 316 ALA A O 1
ATOM 2522 N N . GLY A 1 317 ? 7.566 -26.550 -1.491 1.00 82.00 317 GLY A N 1
ATOM 2523 C CA . GLY A 1 317 ? 8.618 -27.447 -1.006 1.00 82.00 317 GLY A CA 1
ATOM 2524 C C . GLY A 1 317 ? 9.310 -26.992 0.283 1.00 82.00 317 GLY A C 1
ATOM 2525 O O . GLY A 1 317 ? 10.083 -27.761 0.850 1.00 82.00 317 GLY A O 1
ATOM 2526 N N . ARG A 1 318 ? 9.036 -25.773 0.774 1.00 82.12 318 ARG A N 1
ATOM 2527 C CA . ARG A 1 318 ? 9.458 -25.331 2.114 1.00 82.12 318 ARG A CA 1
ATOM 2528 C C . ARG A 1 318 ? 8.636 -25.978 3.226 1.00 82.12 318 ARG A C 1
ATOM 2530 O O . ARG A 1 318 ? 9.111 -26.082 4.356 1.00 82.12 318 ARG A O 1
ATOM 2537 N N . ALA A 1 319 ? 7.417 -26.412 2.921 1.00 83.12 319 ALA A N 1
ATOM 2538 C CA . ALA A 1 319 ? 6.567 -27.115 3.863 1.00 83.12 319 ALA A CA 1
ATOM 2539 C C . ALA A 1 319 ? 6.956 -28.609 3.908 1.00 83.12 319 ALA A C 1
ATOM 2541 O O . ALA A 1 319 ? 7.112 -29.249 2.870 1.00 83.12 319 ALA A O 1
ATOM 2542 N N . GLY A 1 320 ? 7.114 -29.169 5.114 1.00 74.06 320 GLY A N 1
ATOM 2543 C CA . GLY A 1 320 ? 7.404 -30.593 5.327 1.00 74.06 320 GLY A CA 1
ATOM 2544 C C . GLY A 1 320 ? 8.540 -30.858 6.314 1.00 74.06 320 GLY A C 1
ATOM 2545 O O . GLY A 1 320 ? 9.670 -31.134 5.909 1.00 74.06 320 GLY A O 1
ATOM 2546 N N . ARG A 1 321 ? 8.253 -30.811 7.625 1.00 66.44 321 ARG A N 1
ATOM 2547 C CA . ARG A 1 321 ? 9.211 -31.213 8.677 1.00 66.44 321 ARG A CA 1
ATOM 2548 C C . ARG A 1 321 ? 9.372 -32.730 8.718 1.00 66.44 321 ARG A C 1
ATOM 2550 O O . ARG A 1 321 ? 8.377 -33.443 8.761 1.00 66.44 321 ARG A O 1
ATOM 2557 N N . LYS A 1 322 ? 10.619 -33.224 8.813 1.00 60.75 322 LYS A N 1
ATOM 2558 C CA . LYS A 1 322 ? 10.949 -34.671 8.896 1.00 60.75 322 LYS A CA 1
ATOM 2559 C C . LYS A 1 322 ? 10.160 -35.432 9.979 1.00 60.75 322 LYS A C 1
ATOM 2561 O O . LYS A 1 322 ? 9.964 -36.632 9.834 1.00 60.75 322 LYS A O 1
ATOM 2566 N N . ASN A 1 323 ? 9.703 -34.732 11.023 1.00 60.91 323 ASN A N 1
ATOM 2567 C CA . ASN A 1 323 ? 8.955 -35.289 12.155 1.00 60.91 323 ASN A CA 1
ATOM 2568 C C . ASN A 1 323 ? 7.502 -34.776 12.268 1.00 60.91 323 ASN A C 1
ATOM 2570 O O . ASN A 1 323 ? 6.824 -35.117 13.234 1.00 60.91 323 ASN A O 1
ATOM 2574 N N . ALA A 1 324 ? 7.012 -33.954 11.332 1.00 63.44 324 ALA A N 1
ATOM 2575 C CA . ALA A 1 324 ? 5.611 -33.532 11.319 1.00 63.44 324 ALA A CA 1
ATOM 2576 C C . ALA A 1 324 ? 4.791 -34.504 10.464 1.00 63.44 324 ALA A C 1
ATOM 2578 O O . ALA A 1 324 ? 5.125 -34.756 9.310 1.00 63.44 324 ALA A O 1
ATOM 2579 N N . GLY A 1 325 ? 3.705 -35.045 11.025 1.00 63.16 325 GLY A N 1
ATOM 2580 C CA . GLY A 1 325 ? 2.843 -35.996 10.313 1.00 63.16 325 GLY A CA 1
ATOM 2581 C C . GLY A 1 325 ? 2.041 -35.377 9.162 1.00 63.16 325 GLY A C 1
ATOM 2582 O O . GLY A 1 325 ? 1.541 -36.111 8.315 1.00 63.16 325 GLY A O 1
ATOM 2583 N N . ILE A 1 326 ? 1.906 -34.046 9.128 1.00 78.00 326 ILE A N 1
ATOM 2584 C CA . ILE A 1 326 ? 1.137 -33.307 8.122 1.00 78.00 326 ILE A CA 1
ATOM 2585 C C . ILE A 1 326 ? 1.901 -32.035 7.748 1.00 78.00 326 ILE A C 1
ATOM 2587 O O . ILE A 1 326 ? 2.394 -31.317 8.618 1.00 78.00 326 ILE A O 1
ATOM 2591 N N . SER A 1 327 ? 1.969 -31.759 6.448 1.00 83.31 327 SER A N 1
ATOM 2592 C CA . SER A 1 327 ? 2.415 -30.488 5.888 1.00 83.31 327 SER A CA 1
ATOM 2593 C C . SER A 1 327 ? 1.245 -29.843 5.160 1.00 83.31 327 SER A C 1
ATOM 2595 O O . SER A 1 327 ? 0.577 -30.510 4.369 1.00 83.31 327 SER A O 1
ATOM 2597 N N . THR A 1 328 ? 0.979 -28.570 5.449 1.00 89.88 328 THR A N 1
ATOM 2598 C CA . THR A 1 328 ? -0.184 -27.866 4.894 1.00 89.88 328 THR A CA 1
ATOM 2599 C C . THR A 1 328 ? 0.261 -26.772 3.936 1.00 89.88 328 THR A C 1
ATOM 2601 O O . THR A 1 328 ? 0.992 -25.862 4.315 1.00 89.88 328 THR A O 1
ATOM 2604 N N . ILE A 1 329 ? -0.211 -26.827 2.695 1.00 91.12 329 ILE A N 1
ATOM 2605 C CA . ILE A 1 329 ? 0.002 -25.768 1.708 1.00 91.12 329 ILE A CA 1
ATOM 2606 C C . ILE A 1 329 ? -1.366 -25.185 1.375 1.00 91.12 329 ILE A C 1
ATOM 2608 O O . ILE A 1 329 ? -2.246 -25.902 0.902 1.00 91.12 329 ILE A O 1
ATOM 2612 N N . VAL A 1 330 ? -1.551 -23.891 1.625 1.00 93.00 330 VAL A N 1
ATOM 2613 C CA . VAL A 1 330 ? -2.783 -23.171 1.285 1.00 93.00 330 VAL A CA 1
ATOM 2614 C C . VAL A 1 330 ? -2.452 -22.175 0.193 1.00 93.00 330 VAL A C 1
ATOM 2616 O O . VAL A 1 330 ? -1.585 -21.328 0.373 1.00 93.00 330 VAL A O 1
ATOM 2619 N N . THR A 1 331 ? -3.118 -22.279 -0.953 1.00 92.12 331 THR A N 1
ATOM 2620 C CA . THR A 1 331 ? -2.937 -21.343 -2.069 1.00 92.12 331 THR A CA 1
ATOM 2621 C C . THR A 1 331 ? -4.231 -20.607 -2.333 1.00 92.12 331 THR A C 1
ATOM 2623 O O . THR A 1 331 ? -5.260 -21.229 -2.584 1.00 92.12 331 THR A O 1
ATOM 2626 N N . TYR A 1 332 ? -4.175 -19.284 -2.261 1.00 92.00 332 TYR A N 1
ATOM 2627 C CA . TYR A 1 332 ? -5.294 -18.414 -2.562 1.00 92.00 332 TYR A CA 1
ATOM 2628 C C . TYR A 1 332 ? -5.213 -17.981 -4.028 1.00 92.00 332 TYR A C 1
ATOM 2630 O O . TYR A 1 332 ? -4.206 -17.423 -4.456 1.00 92.00 332 TYR A O 1
ATOM 2638 N N . ALA A 1 333 ? -6.260 -18.262 -4.801 1.00 90.12 333 ALA A N 1
ATOM 2639 C CA . ALA A 1 333 ? -6.397 -17.797 -6.175 1.00 90.12 333 ALA A CA 1
ATOM 2640 C C . ALA A 1 333 ? -7.181 -16.481 -6.173 1.00 90.12 333 ALA A C 1
ATOM 2642 O O . ALA A 1 333 ? -8.357 -16.437 -5.809 1.00 90.12 333 ALA A O 1
ATOM 2643 N N . SER A 1 334 ? -6.515 -15.396 -6.552 1.00 77.00 334 SER A N 1
ATOM 2644 C CA . SER A 1 334 ? -7.162 -14.112 -6.803 1.00 77.00 334 SER A CA 1
ATOM 2645 C C . SER A 1 334 ? -7.990 -14.202 -8.095 1.00 77.00 334 SER A C 1
ATOM 2647 O O . SER A 1 334 ? -7.687 -15.002 -8.965 1.00 77.00 334 SER A O 1
ATOM 2649 N N . GLY A 1 335 ? -9.064 -13.431 -8.269 1.00 79.06 335 GLY A N 1
ATOM 2650 C CA . GLY A 1 335 ? -9.971 -13.573 -9.430 1.00 79.06 335 GLY A CA 1
ATOM 2651 C C . GLY A 1 335 ? -9.387 -13.218 -10.814 1.00 79.06 335 GLY A C 1
ATOM 2652 O O . GLY A 1 335 ? -10.152 -12.973 -11.742 1.00 79.06 335 GLY A O 1
ATOM 2653 N N . GLY A 1 336 ? -8.061 -13.125 -10.962 1.00 81.38 336 GLY A N 1
ATOM 2654 C CA . GLY A 1 336 ? -7.380 -12.825 -12.222 1.00 81.38 336 GLY A CA 1
ATOM 2655 C C . GLY A 1 336 ? -7.435 -13.977 -13.231 1.00 81.38 336 GLY A C 1
ATOM 2656 O O . GLY A 1 336 ? -7.747 -15.119 -12.892 1.00 81.38 336 GLY A O 1
ATOM 2657 N N . THR A 1 337 ? -7.106 -13.683 -14.491 1.00 83.62 337 THR A N 1
ATOM 2658 C CA . THR A 1 337 ? -7.128 -14.650 -15.606 1.00 83.62 337 THR A CA 1
ATOM 2659 C C . THR A 1 337 ? -6.149 -15.805 -15.391 1.00 83.62 337 THR A C 1
ATOM 2661 O O . THR A 1 337 ? -6.507 -16.969 -15.571 1.00 83.62 337 THR A O 1
ATOM 2664 N N . HIS A 1 338 ? -4.931 -15.490 -14.949 1.00 85.94 338 HIS A N 1
ATOM 2665 C CA . HIS A 1 338 ? -3.902 -16.467 -14.597 1.00 85.94 338 HIS A CA 1
ATOM 2666 C C . HIS A 1 338 ? -4.356 -17.408 -13.470 1.00 85.94 338 HIS A C 1
ATOM 2668 O O . HIS A 1 338 ? -4.353 -18.628 -13.640 1.00 85.94 338 HIS A O 1
ATOM 2674 N N . ASP A 1 339 ? -4.780 -16.836 -12.346 1.00 89.69 339 ASP A N 1
ATOM 2675 C CA . ASP A 1 339 ? -5.190 -17.567 -11.150 1.00 89.69 339 ASP A CA 1
ATOM 2676 C C . ASP A 1 339 ? -6.438 -18.424 -11.400 1.00 89.69 339 ASP A C 1
ATOM 2678 O O . ASP A 1 339 ? -6.488 -19.574 -10.972 1.00 89.69 339 ASP A O 1
ATOM 2682 N N . SER A 1 340 ? -7.417 -17.905 -12.150 1.00 89.56 340 SER A N 1
ATOM 2683 C CA . SER A 1 340 ? -8.644 -18.636 -12.495 1.00 89.56 340 SER A CA 1
ATOM 2684 C C . SER A 1 340 ? -8.360 -19.883 -13.335 1.00 89.56 340 SER A C 1
ATOM 2686 O O . SER A 1 340 ? -8.979 -20.922 -13.111 1.00 89.56 340 SER A O 1
ATOM 2688 N N . HIS A 1 341 ? -7.405 -19.812 -14.273 1.00 88.69 341 HIS A N 1
ATOM 2689 C CA . HIS A 1 341 ? -6.976 -20.976 -15.059 1.00 88.69 341 HIS A CA 1
ATOM 2690 C C . HIS A 1 341 ? -6.427 -22.079 -14.152 1.00 88.69 341 HIS A C 1
ATOM 2692 O O . HIS A 1 341 ? -6.899 -23.209 -14.209 1.00 88.69 341 HIS A O 1
ATOM 2698 N N . TYR A 1 342 ? -5.479 -21.751 -13.270 1.00 90.38 342 TYR A N 1
ATOM 2699 C CA . TYR A 1 342 ? -4.865 -22.740 -12.376 1.00 90.38 342 TYR A CA 1
ATOM 2700 C C . TYR A 1 342 ? -5.769 -23.174 -11.220 1.00 90.38 342 TYR A C 1
ATOM 2702 O O . TYR A 1 342 ? -5.575 -24.255 -10.671 1.00 90.38 342 TYR A O 1
ATOM 2710 N N . PHE A 1 343 ? -6.783 -22.383 -10.872 1.00 91.81 343 PHE A N 1
ATOM 2711 C CA . PHE A 1 343 ? -7.844 -22.817 -9.969 1.00 91.81 343 PHE A CA 1
ATOM 2712 C C . PHE A 1 343 ? -8.699 -23.930 -10.596 1.00 91.81 343 PHE A C 1
ATOM 2714 O O . PHE A 1 343 ? -9.061 -24.886 -9.912 1.00 91.81 343 PHE A O 1
ATOM 2721 N N . LEU A 1 344 ? -8.995 -23.833 -11.899 1.00 91.81 344 LEU A N 1
ATOM 2722 C CA . LEU A 1 344 ? -9.723 -24.863 -12.653 1.00 91.81 344 LEU A CA 1
ATOM 2723 C C . LEU A 1 344 ? -8.833 -26.052 -13.060 1.00 91.81 344 LEU A C 1
ATOM 2725 O O . LEU A 1 344 ? -9.337 -27.168 -13.185 1.00 91.81 344 LEU A O 1
ATOM 2729 N N . HIS A 1 345 ? -7.528 -25.820 -13.233 1.00 90.94 345 HIS A N 1
ATOM 2730 C CA . HIS A 1 345 ? -6.522 -26.801 -13.664 1.00 90.94 345 HIS A CA 1
ATOM 2731 C C . HIS A 1 345 ? -5.338 -26.889 -12.676 1.00 90.94 345 HIS A C 1
ATOM 2733 O O . HIS A 1 345 ? -4.201 -26.546 -13.020 1.00 90.94 345 HIS A O 1
ATOM 2739 N N . PRO A 1 346 ? -5.568 -27.311 -11.418 1.00 91.38 346 PRO A N 1
ATOM 2740 C CA . PRO A 1 346 ? -4.529 -27.306 -10.385 1.00 91.38 346 PRO A CA 1
ATOM 2741 C C . PRO A 1 346 ? -3.405 -28.319 -10.647 1.00 91.38 346 PRO A C 1
ATOM 2743 O O . PRO A 1 346 ? -2.278 -28.133 -10.186 1.00 91.38 346 PRO A O 1
ATOM 2746 N N . ASP A 1 347 ? -3.679 -29.386 -11.398 1.00 91.94 347 ASP A N 1
ATOM 2747 C CA . ASP A 1 347 ? -2.714 -30.427 -11.749 1.00 91.94 347 ASP A CA 1
ATOM 2748 C C . ASP A 1 347 ? -1.549 -29.894 -12.595 1.00 91.94 347 ASP A C 1
ATOM 2750 O O . ASP A 1 347 ? -0.417 -30.353 -12.412 1.00 91.94 347 ASP A O 1
ATOM 2754 N N . GLU A 1 348 ? -1.788 -28.881 -13.434 1.00 89.88 348 GLU A N 1
ATOM 2755 C CA . GLU A 1 348 ? -0.749 -28.213 -14.226 1.00 89.88 348 GLU A CA 1
ATOM 2756 C C . GLU A 1 348 ? 0.280 -27.499 -13.331 1.00 89.88 348 GLU A C 1
ATOM 2758 O O . GLU A 1 348 ? 1.487 -27.607 -13.559 1.00 89.88 348 GLU A O 1
ATOM 2763 N N . MET A 1 349 ? -0.183 -26.820 -12.274 1.00 89.62 349 MET A N 1
ATOM 2764 C CA . MET A 1 349 ? 0.669 -26.076 -11.335 1.00 89.62 349 MET A CA 1
ATOM 2765 C C . MET A 1 349 ? 1.344 -26.989 -10.302 1.00 89.62 349 MET A C 1
ATOM 2767 O O . MET A 1 349 ? 2.496 -26.772 -9.936 1.00 89.62 349 MET A O 1
ATOM 2771 N N . ILE A 1 350 ? 0.648 -28.022 -9.821 1.00 89.56 350 ILE A N 1
ATOM 2772 C CA . ILE A 1 350 ? 1.147 -28.892 -8.743 1.00 89.56 350 ILE A CA 1
ATOM 2773 C C . ILE A 1 350 ? 2.018 -30.025 -9.299 1.00 89.56 350 ILE A C 1
ATOM 2775 O O . ILE A 1 350 ? 3.084 -30.331 -8.762 1.00 89.56 350 ILE A O 1
ATOM 2779 N N . SER A 1 351 ? 1.566 -30.666 -10.377 1.00 87.25 351 SER A N 1
ATOM 2780 C CA . SER A 1 351 ? 2.132 -31.919 -10.896 1.00 87.25 351 SER A CA 1
ATOM 2781 C C . SER A 1 351 ? 2.560 -31.859 -12.361 1.00 87.25 351 SER A C 1
ATOM 2783 O O . SER A 1 351 ? 2.974 -32.882 -12.906 1.00 87.25 351 SER A O 1
ATOM 2785 N N . GLY A 1 352 ? 2.516 -30.678 -12.988 1.00 82.69 352 GLY A N 1
ATOM 2786 C CA . GLY A 1 352 ? 2.957 -30.479 -14.368 1.00 82.69 352 GLY A CA 1
ATOM 2787 C C . GLY A 1 352 ? 4.411 -30.904 -14.607 1.00 82.69 352 GLY A C 1
ATOM 2788 O O . GLY A 1 352 ? 5.161 -31.215 -13.679 1.00 82.69 352 GLY A O 1
ATOM 2789 N N . SER A 1 353 ? 4.843 -30.921 -15.865 1.00 82.00 353 SER A N 1
ATOM 2790 C CA . SER A 1 353 ? 6.252 -31.189 -16.180 1.00 82.00 353 SER A CA 1
ATOM 2791 C C . SER A 1 353 ? 7.098 -29.929 -15.958 1.00 82.00 353 SER A C 1
ATOM 2793 O O . SER A 1 353 ? 6.660 -28.854 -16.356 1.00 82.00 353 SER A O 1
ATOM 2795 N N . PRO A 1 354 ? 8.296 -30.029 -15.348 1.00 77.69 354 PRO A N 1
ATOM 2796 C CA . PRO A 1 354 ? 9.190 -28.884 -15.208 1.00 77.69 354 PRO A CA 1
ATOM 2797 C C . PRO A 1 354 ? 9.722 -28.435 -16.569 1.00 77.69 354 PRO A C 1
ATOM 2799 O O . PRO A 1 354 ? 9.972 -29.267 -17.455 1.00 77.69 354 PRO A O 1
ATOM 2802 N N . ARG A 1 355 ? 9.967 -27.133 -16.716 1.00 74.38 355 ARG A N 1
ATOM 2803 C CA . ARG A 1 355 ? 10.548 -26.604 -17.948 1.00 74.38 355 ARG A CA 1
ATOM 2804 C C . ARG A 1 355 ? 11.992 -27.046 -18.145 1.00 74.38 355 ARG A C 1
ATOM 2806 O O . ARG A 1 355 ? 12.746 -27.283 -17.198 1.00 74.38 355 ARG A O 1
ATOM 2813 N N . LYS A 1 356 ? 12.423 -27.075 -19.407 1.00 80.00 356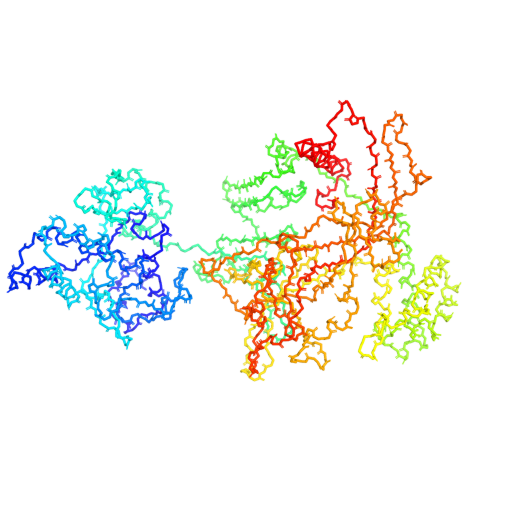 LYS A N 1
ATOM 2814 C CA . LYS A 1 356 ? 13.845 -27.202 -19.741 1.00 80.00 356 LYS A CA 1
ATOM 2815 C C . LYS A 1 356 ? 14.465 -25.804 -19.752 1.00 80.00 356 LYS A C 1
ATOM 2817 O O . LYS A 1 356 ? 14.074 -25.004 -20.599 1.00 80.00 356 LYS A O 1
ATOM 2822 N N . PRO A 1 357 ? 15.423 -25.491 -18.860 1.00 79.56 357 PRO A N 1
ATOM 2823 C CA . PRO A 1 357 ? 16.088 -24.198 -18.895 1.00 79.56 357 PRO A CA 1
ATOM 2824 C C . PRO A 1 357 ? 16.810 -24.042 -20.234 1.00 79.56 357 PRO A C 1
ATOM 2826 O O . PRO A 1 357 ? 17.518 -24.949 -20.681 1.00 79.56 357 PRO A O 1
ATOM 2829 N N . TRP A 1 358 ? 16.630 -22.892 -20.874 1.00 78.62 358 TRP A N 1
ATOM 2830 C CA . TRP A 1 358 ? 17.268 -22.570 -22.141 1.00 78.62 358 TRP A CA 1
ATOM 2831 C C . TRP A 1 358 ? 17.946 -21.201 -22.042 1.00 78.62 358 TRP A C 1
ATOM 2833 O O . TRP A 1 358 ? 17.538 -20.347 -21.258 1.00 78.62 358 TRP A O 1
ATOM 2843 N N . ILE A 1 359 ? 19.023 -21.011 -22.803 1.00 81.62 359 ILE A N 1
ATOM 2844 C CA . ILE A 1 359 ? 19.770 -19.752 -22.862 1.00 81.62 359 ILE A CA 1
ATOM 2845 C C . ILE A 1 359 ? 19.972 -19.404 -24.331 1.00 81.62 359 ILE A C 1
ATOM 2847 O O . ILE A 1 359 ? 20.531 -20.209 -25.085 1.00 81.62 359 ILE A O 1
ATOM 2851 N N . ASP A 1 360 ? 19.576 -18.195 -24.731 1.00 81.50 360 ASP A N 1
ATOM 2852 C CA . ASP A 1 360 ? 19.887 -17.687 -26.064 1.00 81.50 360 ASP A CA 1
ATOM 2853 C C . ASP A 1 360 ? 21.358 -17.275 -26.153 1.00 81.50 360 ASP A C 1
ATOM 2855 O O . ASP A 1 360 ? 21.760 -16.173 -25.781 1.00 81.50 360 ASP A O 1
ATOM 2859 N N . ARG A 1 361 ? 22.186 -18.173 -26.683 1.00 82.88 361 ARG A N 1
ATOM 2860 C CA . ARG A 1 361 ? 23.611 -17.905 -26.915 1.00 82.88 361 ARG A CA 1
ATOM 2861 C C . ARG A 1 361 ? 23.869 -17.101 -28.185 1.00 82.88 361 ARG A C 1
ATOM 2863 O O . ARG A 1 361 ? 25.017 -16.738 -28.436 1.00 82.88 361 ARG A O 1
ATOM 2870 N N . ASN A 1 362 ? 22.855 -16.883 -29.019 1.00 85.75 362 ASN A N 1
ATOM 2871 C CA . ASN A 1 362 ? 22.998 -16.320 -30.355 1.00 85.75 362 ASN A CA 1
ATOM 2872 C C . ASN A 1 362 ? 22.282 -14.991 -30.558 1.00 85.75 362 ASN A C 1
ATOM 2874 O O . ASN A 1 362 ? 22.400 -14.442 -31.650 1.00 85.75 362 ASN A O 1
ATOM 2878 N N . ASN A 1 363 ? 21.667 -14.437 -29.513 1.00 84.94 363 ASN A N 1
ATOM 2879 C CA . ASN A 1 363 ? 21.050 -13.122 -29.557 1.00 84.94 363 ASN A CA 1
ATOM 2880 C C . ASN A 1 363 ? 22.055 -12.049 -30.038 1.00 84.94 363 ASN A C 1
ATOM 2882 O O . ASN A 1 363 ? 23.008 -11.725 -29.312 1.00 84.94 363 ASN A O 1
ATOM 2886 N N . PRO A 1 364 ? 21.874 -11.483 -31.247 1.00 86.31 364 PRO A N 1
ATOM 2887 C CA . PRO A 1 364 ? 22.833 -10.545 -31.817 1.00 86.31 364 PRO A CA 1
ATOM 2888 C C . PRO A 1 364 ? 22.888 -9.237 -31.022 1.00 86.31 364 PRO A C 1
ATOM 2890 O O . PRO A 1 364 ? 23.974 -8.684 -30.865 1.00 86.31 364 PRO A O 1
ATOM 2893 N N . LYS A 1 365 ? 21.765 -8.781 -30.441 1.00 82.00 365 LYS A N 1
ATOM 2894 C CA . LYS A 1 365 ? 21.722 -7.565 -29.611 1.00 82.00 365 LYS A CA 1
ATOM 2895 C C . LYS A 1 365 ? 22.566 -7.729 -28.345 1.00 82.00 365 LYS A C 1
ATOM 2897 O O . LYS A 1 365 ? 23.364 -6.852 -28.020 1.00 82.00 365 LYS A O 1
ATOM 2902 N N . ILE A 1 366 ? 22.426 -8.859 -27.643 1.00 84.50 366 ILE A N 1
ATOM 2903 C CA . ILE A 1 366 ? 23.201 -9.136 -26.421 1.00 84.50 366 ILE A CA 1
ATOM 2904 C C . ILE A 1 366 ? 24.691 -9.232 -26.759 1.00 84.50 366 ILE A C 1
ATOM 2906 O O . ILE A 1 366 ? 25.500 -8.551 -26.129 1.00 84.50 366 ILE A O 1
ATOM 2910 N N . LYS A 1 367 ? 25.055 -10.006 -27.793 1.00 88.56 367 LYS A N 1
ATOM 2911 C CA . LYS A 1 367 ? 26.450 -10.105 -28.257 1.00 88.56 367 LYS A CA 1
ATOM 2912 C C . LYS A 1 367 ? 27.038 -8.732 -28.574 1.00 88.56 367 LYS A C 1
ATOM 2914 O O . LYS A 1 367 ? 28.118 -8.413 -28.081 1.00 88.56 367 LYS A O 1
ATOM 2919 N N . GLN A 1 368 ? 26.307 -7.907 -29.324 1.00 90.69 368 GLN A N 1
ATOM 2920 C CA . GLN A 1 368 ? 26.770 -6.581 -29.715 1.00 90.69 368 GLN A CA 1
ATOM 2921 C C . GLN A 1 368 ? 27.002 -5.667 -28.510 1.00 90.69 368 GLN A C 1
ATOM 2923 O O . GLN A 1 368 ? 28.046 -5.030 -28.422 1.00 90.69 368 GLN A O 1
ATOM 2928 N N . ARG A 1 369 ? 26.087 -5.651 -27.533 1.00 89.88 369 ARG A N 1
ATOM 2929 C CA . ARG A 1 369 ? 26.268 -4.882 -26.290 1.00 89.88 369 ARG A CA 1
ATOM 2930 C C . ARG A 1 369 ? 27.519 -5.321 -25.524 1.00 89.88 369 ARG A C 1
ATOM 2932 O O . ARG A 1 369 ? 28.250 -4.477 -25.013 1.00 89.88 369 ARG A O 1
ATOM 2939 N N . HIS A 1 370 ? 27.809 -6.622 -25.471 1.00 90.25 370 HIS A N 1
ATOM 2940 C CA . HIS A 1 370 ? 29.050 -7.113 -24.864 1.00 90.25 370 HIS A CA 1
ATOM 2941 C C . HIS A 1 370 ? 30.300 -6.677 -25.644 1.00 90.25 370 HIS A C 1
ATOM 2943 O O . HIS A 1 370 ? 31.277 -6.284 -25.010 1.00 90.25 370 HIS A O 1
ATOM 2949 N N . PHE A 1 371 ? 30.274 -6.672 -26.982 1.00 93.00 371 PHE A N 1
ATOM 2950 C CA . PHE A 1 371 ? 31.372 -6.116 -27.785 1.00 93.00 371 PHE A CA 1
ATOM 2951 C C . PHE A 1 371 ? 31.570 -4.620 -27.529 1.00 93.00 371 PHE A C 1
ATOM 2953 O O . PHE A 1 371 ? 32.699 -4.193 -27.301 1.00 93.00 371 PHE A O 1
ATOM 2960 N N . ASN A 1 372 ? 30.486 -3.842 -27.463 1.00 93.69 372 ASN A N 1
ATOM 2961 C CA . ASN A 1 372 ? 30.533 -2.414 -27.145 1.00 93.69 372 ASN A CA 1
ATOM 2962 C C . ASN A 1 372 ? 31.164 -2.167 -25.762 1.00 93.69 372 ASN A C 1
ATOM 2964 O O . ASN A 1 372 ? 32.022 -1.298 -25.617 1.00 93.69 372 ASN A O 1
ATOM 2968 N N . MET A 1 373 ? 30.790 -2.965 -24.755 1.00 91.31 373 MET A N 1
ATOM 2969 C CA . MET A 1 373 ? 31.363 -2.876 -23.407 1.00 91.31 373 MET A CA 1
ATOM 2970 C C . MET A 1 373 ? 32.849 -3.259 -23.378 1.00 91.31 373 MET A C 1
ATOM 2972 O O . MET A 1 373 ? 33.638 -2.593 -22.712 1.00 91.31 373 MET A O 1
ATOM 2976 N N . LEU A 1 374 ? 33.251 -4.303 -24.111 1.00 92.75 374 LEU A N 1
ATOM 2977 C CA . LEU A 1 374 ? 34.661 -4.685 -24.238 1.00 92.75 374 LEU A CA 1
ATOM 2978 C C . LEU A 1 374 ? 35.483 -3.584 -24.916 1.00 92.75 374 LEU A C 1
ATOM 2980 O O . LEU A 1 374 ? 36.580 -3.283 -24.450 1.00 92.75 374 LEU A O 1
ATOM 2984 N N . ALA A 1 375 ? 34.946 -2.959 -25.966 1.00 94.12 375 ALA A N 1
ATOM 2985 C CA . ALA A 1 375 ? 35.597 -1.847 -26.647 1.00 94.12 375 ALA A CA 1
ATOM 2986 C C . ALA A 1 375 ? 35.759 -0.630 -25.733 1.00 94.12 375 ALA A C 1
ATOM 2988 O O . ALA A 1 375 ? 36.857 -0.087 -25.629 1.00 94.12 375 ALA A O 1
ATOM 2989 N N . LEU A 1 376 ? 34.702 -0.239 -25.013 1.00 92.44 376 LEU A N 1
ATOM 2990 C CA . LEU A 1 376 ? 34.758 0.864 -24.050 1.00 92.44 376 LEU A CA 1
ATOM 2991 C C . LEU A 1 376 ? 35.754 0.586 -22.924 1.00 92.44 376 LEU A C 1
ATOM 2993 O O . LEU A 1 376 ? 36.599 1.426 -22.634 1.00 92.44 376 LEU A O 1
ATOM 2997 N N . ASN A 1 377 ? 35.694 -0.596 -22.308 1.00 91.38 377 ASN A N 1
ATOM 2998 C CA . ASN A 1 377 ? 36.590 -0.936 -21.206 1.00 91.38 377 ASN A CA 1
ATOM 2999 C C . ASN A 1 377 ? 38.054 -1.043 -21.670 1.00 91.38 377 ASN A C 1
ATOM 3001 O O . ASN A 1 377 ? 38.970 -0.598 -20.976 1.00 91.38 377 ASN A O 1
ATOM 3005 N N . GLY A 1 378 ? 38.278 -1.583 -22.872 1.00 92.62 378 GLY A N 1
ATOM 3006 C CA . GLY A 1 378 ? 39.591 -1.606 -23.511 1.00 92.62 378 GLY A CA 1
ATOM 3007 C C . GLY A 1 378 ? 40.136 -0.198 -23.755 1.00 92.62 378 GLY A C 1
ATOM 3008 O O . GLY A 1 378 ? 41.280 0.078 -23.402 1.00 92.62 378 GLY A O 1
ATOM 3009 N N . PHE A 1 379 ? 39.303 0.706 -24.277 1.00 94.06 379 PHE A N 1
ATOM 3010 C CA . PHE A 1 379 ? 39.675 2.098 -24.519 1.00 94.06 379 PHE A CA 1
ATOM 3011 C C . PHE A 1 379 ? 39.987 2.845 -23.216 1.00 94.06 379 PHE A C 1
ATOM 3013 O O . PHE A 1 379 ? 41.028 3.491 -23.111 1.00 94.06 379 PHE A O 1
ATOM 3020 N N . MET A 1 380 ? 39.153 2.686 -22.183 1.00 92.88 380 MET A N 1
ATOM 3021 C CA . MET A 1 380 ? 39.389 3.266 -20.853 1.00 92.88 380 MET A CA 1
ATOM 3022 C C . MET A 1 380 ? 40.659 2.730 -20.180 1.00 92.88 380 MET A C 1
ATOM 3024 O O . MET A 1 380 ? 41.263 3.413 -19.359 1.00 92.88 380 MET A O 1
ATOM 3028 N N . SER A 1 381 ? 41.097 1.527 -20.553 1.00 91.88 381 SER A N 1
ATOM 3029 C CA . SER A 1 381 ? 42.334 0.922 -20.055 1.00 91.88 381 SER A CA 1
ATOM 3030 C C . SER A 1 381 ? 43.599 1.413 -20.773 1.00 91.88 381 SER A C 1
ATOM 3032 O O . SER A 1 381 ? 44.702 1.026 -20.376 1.00 91.88 381 SER A O 1
ATOM 3034 N N . THR A 1 382 ? 43.478 2.241 -21.818 1.00 92.44 382 THR A N 1
ATOM 3035 C CA . THR A 1 382 ? 44.639 2.835 -22.501 1.00 92.44 382 THR A CA 1
ATOM 3036 C C . THR A 1 382 ? 45.379 3.818 -21.581 1.00 92.44 382 THR A C 1
ATOM 3038 O O . THR A 1 382 ? 44.758 4.413 -20.696 1.00 92.44 382 THR A O 1
ATOM 3041 N N . PRO A 1 383 ? 46.703 4.015 -21.755 1.00 89.25 383 PRO A N 1
ATOM 3042 C CA . PRO A 1 383 ? 47.480 4.925 -20.907 1.00 89.25 383 PRO A CA 1
ATOM 3043 C C . PRO A 1 383 ? 46.918 6.352 -20.860 1.00 89.25 383 PRO A C 1
ATOM 3045 O O . PRO A 1 383 ? 46.894 6.965 -19.792 1.00 89.25 383 PRO A O 1
ATOM 3048 N N . ASP A 1 384 ? 46.421 6.848 -21.994 1.00 87.56 384 ASP A N 1
ATOM 3049 C CA . ASP A 1 384 ? 45.885 8.205 -22.122 1.00 87.56 384 ASP A CA 1
ATOM 3050 C C . ASP A 1 384 ? 44.606 8.394 -21.298 1.00 87.56 384 ASP A C 1
ATOM 3052 O O . ASP A 1 384 ? 44.440 9.420 -20.645 1.00 87.56 384 ASP A O 1
ATOM 3056 N N . MET A 1 385 ? 43.729 7.384 -21.270 1.00 90.75 385 MET A N 1
ATOM 3057 C CA . MET A 1 385 ? 42.468 7.445 -20.526 1.00 90.75 385 MET A CA 1
ATOM 3058 C C . MET A 1 385 ? 42.668 7.158 -19.036 1.00 90.75 385 MET A C 1
ATOM 3060 O O . MET A 1 385 ? 42.186 7.911 -18.193 1.00 90.75 385 MET A O 1
ATOM 3064 N N . LYS A 1 386 ? 43.435 6.114 -18.701 1.00 88.31 386 LYS A N 1
ATOM 3065 C CA . LYS A 1 386 ? 43.648 5.651 -17.319 1.00 88.31 386 LYS A CA 1
ATOM 3066 C C . LYS A 1 386 ? 44.407 6.654 -16.444 1.00 88.31 386 LYS A C 1
ATOM 3068 O O . LYS A 1 386 ? 44.355 6.573 -15.222 1.00 88.31 386 LYS A O 1
ATOM 3073 N N . THR A 1 387 ? 45.160 7.567 -17.056 1.00 87.69 387 THR A N 1
ATOM 3074 C CA . THR A 1 387 ? 45.850 8.648 -16.332 1.00 87.69 387 THR A CA 1
ATOM 3075 C C . THR A 1 387 ? 44.951 9.849 -16.058 1.00 87.69 387 THR A C 1
ATOM 3077 O O . THR A 1 387 ? 45.238 10.608 -15.135 1.00 87.69 387 THR A O 1
ATOM 3080 N N . GLN A 1 388 ? 43.885 10.027 -16.841 1.00 86.31 388 GLN A N 1
ATOM 3081 C CA . GLN A 1 388 ? 42.987 11.179 -16.753 1.00 86.31 388 GLN A CA 1
ATOM 3082 C C . GLN A 1 388 ? 41.711 10.874 -15.961 1.00 86.31 388 GLN A C 1
ATOM 3084 O O . GLN A 1 388 ? 41.183 11.775 -15.314 1.00 86.31 388 GLN A O 1
ATOM 3089 N N . PHE A 1 389 ? 41.233 9.625 -15.985 1.00 87.56 389 PHE A N 1
ATOM 3090 C CA . PHE A 1 389 ? 39.959 9.228 -15.382 1.00 87.56 389 PHE A CA 1
ATOM 3091 C C . PHE A 1 389 ? 40.059 7.869 -14.684 1.00 87.56 389 PHE A C 1
ATOM 3093 O O . PHE A 1 389 ? 40.692 6.946 -15.202 1.00 87.56 389 PHE A O 1
ATOM 3100 N N . ASP A 1 390 ? 39.372 7.727 -13.547 1.00 81.88 390 ASP A N 1
ATOM 3101 C CA . ASP A 1 390 ? 39.259 6.452 -12.831 1.00 81.88 390 ASP A CA 1
ATOM 3102 C C . ASP A 1 390 ? 38.228 5.527 -13.505 1.00 81.88 390 ASP A C 1
ATOM 3104 O O . ASP A 1 390 ? 38.373 4.300 -13.487 1.00 81.88 390 ASP A O 1
ATOM 3108 N N . GLY A 1 391 ? 37.211 6.097 -14.165 1.00 83.19 391 GLY A N 1
ATOM 3109 C CA . GLY A 1 391 ? 36.266 5.348 -14.986 1.00 83.19 391 GLY A CA 1
ATOM 3110 C C . GLY A 1 391 ? 35.457 6.205 -15.961 1.00 83.19 391 GLY A C 1
ATOM 3111 O O . GLY A 1 391 ? 35.485 7.430 -15.950 1.00 83.19 391 GLY A O 1
ATOM 3112 N N . ILE A 1 392 ? 34.680 5.538 -16.820 1.00 85.38 392 ILE A N 1
ATOM 3113 C CA . ILE A 1 392 ? 33.825 6.198 -17.828 1.00 85.38 392 ILE A CA 1
ATOM 3114 C C . ILE A 1 392 ? 32.689 7.034 -17.204 1.00 85.38 392 ILE A C 1
ATOM 3116 O O . ILE A 1 392 ? 32.085 7.866 -17.876 1.00 85.38 392 ILE A O 1
ATOM 3120 N N . VAL A 1 393 ? 32.404 6.826 -15.916 1.00 82.44 393 VAL A N 1
ATOM 3121 C CA . VAL A 1 393 ? 31.440 7.614 -15.131 1.00 82.44 393 VAL A CA 1
ATOM 3122 C C . VAL A 1 393 ? 31.920 9.042 -14.853 1.00 82.44 393 VAL A C 1
ATOM 3124 O O . VAL A 1 393 ? 31.095 9.912 -14.594 1.00 82.44 393 VAL A O 1
ATOM 3127 N N . ASP A 1 394 ? 33.228 9.297 -14.943 1.00 82.69 394 ASP A N 1
ATOM 3128 C CA . ASP A 1 394 ? 33.823 10.606 -14.646 1.00 82.69 394 ASP A CA 1
ATOM 3129 C C . ASP A 1 394 ? 33.862 11.535 -15.870 1.00 82.69 394 ASP A C 1
ATOM 3131 O O . ASP A 1 394 ? 34.147 12.726 -15.744 1.00 82.69 394 ASP A O 1
ATOM 3135 N N . ILE A 1 395 ? 33.573 11.000 -17.061 1.00 89.81 395 ILE A N 1
ATOM 3136 C CA . ILE A 1 395 ? 33.633 11.727 -18.330 1.00 89.81 395 ILE A CA 1
ATOM 3137 C C . ILE A 1 395 ? 32.220 12.113 -18.751 1.00 89.81 395 ILE A C 1
ATOM 3139 O O . ILE A 1 395 ? 31.337 11.261 -18.822 1.00 89.81 395 ILE A O 1
ATOM 3143 N N . GLY A 1 396 ? 32.004 13.384 -19.081 1.00 88.88 396 GLY A N 1
ATOM 3144 C CA . GLY A 1 396 ? 30.757 13.845 -19.685 1.00 88.88 396 GLY A CA 1
ATOM 3145 C C . GLY A 1 396 ? 30.585 13.352 -21.125 1.00 88.88 396 GLY A C 1
ATOM 3146 O O . GLY A 1 396 ? 31.560 13.183 -21.857 1.00 88.88 396 GLY A O 1
ATOM 3147 N N . ILE A 1 397 ? 29.348 13.095 -21.554 1.00 91.31 397 ILE A N 1
ATOM 3148 C CA . ILE A 1 397 ? 29.070 12.554 -22.893 1.00 91.31 397 ILE A CA 1
ATOM 3149 C C . ILE A 1 397 ? 29.480 13.506 -24.028 1.00 91.31 397 ILE A C 1
ATOM 3151 O O . ILE A 1 397 ? 29.908 13.039 -25.085 1.00 91.31 397 ILE A O 1
ATOM 3155 N N . ILE A 1 398 ? 29.371 14.824 -23.828 1.00 90.62 398 ILE A N 1
ATOM 3156 C CA . ILE A 1 398 ? 29.713 15.813 -24.860 1.00 90.62 398 ILE A CA 1
ATOM 3157 C C . ILE A 1 398 ? 31.231 15.823 -25.018 1.00 90.62 398 ILE A C 1
ATOM 3159 O O . ILE A 1 398 ? 31.731 15.607 -26.121 1.00 90.62 398 ILE A O 1
ATOM 3163 N N . SER A 1 399 ? 31.949 15.945 -23.901 1.00 92.00 399 SER A N 1
ATOM 3164 C CA . SER A 1 399 ? 33.404 15.856 -23.829 1.00 92.00 399 SER A CA 1
ATOM 3165 C C . SER A 1 399 ? 33.922 14.537 -24.410 1.00 92.00 399 SER A C 1
ATOM 3167 O O . SER A 1 399 ? 34.867 14.541 -25.198 1.00 92.00 399 SER A O 1
ATOM 3169 N N . PHE A 1 400 ? 33.272 13.406 -24.107 1.00 93.94 400 PHE A N 1
ATOM 3170 C CA . PHE A 1 400 ? 33.626 12.109 -24.684 1.00 93.94 400 PHE A CA 1
ATOM 3171 C C . PHE A 1 400 ? 33.494 12.113 -26.211 1.00 93.94 400 PHE A C 1
ATOM 3173 O O . PHE A 1 400 ? 34.438 11.742 -26.905 1.00 93.94 400 PHE A O 1
ATOM 3180 N N . CYS A 1 401 ? 32.355 12.562 -26.747 1.00 93.62 401 CYS A N 1
ATOM 3181 C CA . CYS A 1 401 ? 32.120 12.602 -28.190 1.00 93.62 401 CYS A CA 1
ATOM 3182 C C . CYS A 1 401 ? 33.036 13.592 -28.929 1.00 93.62 401 CYS A C 1
ATOM 3184 O O . CYS A 1 401 ? 33.489 13.274 -30.026 1.00 93.62 401 CYS A O 1
ATOM 3186 N N . GLU A 1 402 ? 33.320 14.767 -28.360 1.00 92.81 402 GLU A N 1
ATOM 3187 C CA . GLU A 1 402 ? 34.146 15.797 -29.008 1.00 92.81 402 GLU A CA 1
ATOM 3188 C C . GLU A 1 402 ? 35.648 15.511 -28.920 1.00 92.81 402 GLU A C 1
ATOM 3190 O O . GLU A 1 402 ? 36.360 15.655 -29.912 1.00 92.81 402 GLU A O 1
ATOM 3195 N N . GLN A 1 403 ? 36.143 15.139 -27.738 1.00 92.44 403 GLN A N 1
ATOM 3196 C CA . GLN A 1 403 ? 37.583 15.077 -27.465 1.00 92.44 403 GLN A CA 1
ATOM 3197 C C . GLN A 1 403 ? 38.155 13.670 -27.650 1.00 92.44 403 GLN A C 1
ATOM 3199 O O . GLN A 1 403 ? 39.300 13.516 -28.071 1.00 92.44 403 GLN A O 1
ATOM 3204 N N . TYR A 1 404 ? 37.358 12.638 -27.360 1.00 93.06 404 TYR A N 1
ATOM 3205 C CA . TYR A 1 404 ? 37.815 11.247 -27.341 1.00 93.06 404 TYR A CA 1
ATOM 3206 C C . TYR A 1 404 ? 37.119 10.367 -28.387 1.00 93.06 404 TYR A C 1
ATOM 3208 O O . TYR A 1 404 ? 37.541 9.231 -28.596 1.00 93.06 404 TYR A O 1
ATOM 3216 N N . GLY A 1 405 ? 36.095 10.874 -29.081 1.00 92.50 405 GLY A N 1
ATOM 3217 C CA . GLY A 1 405 ? 35.257 10.084 -29.982 1.00 92.50 405 GLY A CA 1
ATOM 3218 C C . GLY A 1 405 ? 36.022 9.466 -31.152 1.00 92.50 405 GLY A C 1
ATOM 3219 O O . GLY A 1 405 ? 35.895 8.269 -31.403 1.00 92.50 405 GLY A O 1
ATOM 3220 N N . GLU A 1 406 ? 36.875 10.240 -31.825 1.00 94.19 406 GLU A N 1
ATOM 3221 C CA . GLU A 1 406 ? 37.705 9.721 -32.923 1.00 94.19 406 GLU A CA 1
ATOM 3222 C C . GLU A 1 406 ? 38.757 8.718 -32.425 1.00 94.19 406 GLU A C 1
ATOM 3224 O O . GLU A 1 406 ? 38.992 7.694 -33.068 1.00 94.19 406 GLU A O 1
ATOM 3229 N N . ASN A 1 407 ? 39.328 8.946 -31.236 1.00 93.50 407 ASN A N 1
ATOM 3230 C CA . ASN A 1 407 ? 40.279 8.019 -30.618 1.00 93.50 407 ASN A CA 1
ATOM 3231 C C . ASN A 1 407 ? 39.604 6.692 -30.247 1.00 93.50 407 ASN A C 1
ATOM 3233 O O . ASN A 1 407 ? 40.179 5.626 -30.465 1.00 93.50 407 ASN A O 1
ATOM 3237 N N . PHE A 1 408 ? 38.370 6.741 -29.737 1.00 94.81 408 PHE A N 1
ATOM 3238 C CA . PHE A 1 408 ? 37.572 5.553 -29.451 1.00 94.81 408 PHE A CA 1
ATOM 3239 C C . PHE A 1 408 ? 37.230 4.778 -30.730 1.00 94.81 408 PHE A C 1
ATOM 3241 O O . PHE A 1 408 ? 37.353 3.554 -30.749 1.00 94.81 408 PHE A O 1
ATOM 3248 N N . ILE A 1 409 ? 36.859 5.466 -31.817 1.00 95.06 409 ILE A N 1
ATOM 3249 C CA . ILE A 1 409 ? 36.598 4.827 -33.117 1.00 95.06 409 ILE A CA 1
ATOM 3250 C C . ILE A 1 409 ? 37.865 4.149 -33.645 1.00 95.06 409 ILE A C 1
ATOM 3252 O O . ILE A 1 409 ? 37.806 2.983 -34.034 1.00 95.06 409 ILE A O 1
ATOM 3256 N N . ALA A 1 410 ? 39.007 4.840 -33.623 1.00 94.12 410 ALA A N 1
ATOM 3257 C CA . ALA A 1 410 ? 40.284 4.279 -34.057 1.00 94.12 410 ALA A CA 1
ATOM 3258 C C . ALA A 1 410 ? 40.692 3.065 -33.207 1.00 94.12 410 ALA A C 1
ATOM 3260 O O . ALA A 1 410 ? 41.129 2.047 -33.746 1.00 94.12 410 ALA A O 1
ATOM 3261 N N . PHE A 1 411 ? 40.491 3.138 -31.888 1.00 94.62 411 PHE A N 1
ATOM 3262 C CA . PHE A 1 411 ? 40.713 2.014 -30.984 1.00 94.62 411 PHE A CA 1
ATOM 3263 C C . PHE A 1 411 ? 39.811 0.828 -31.338 1.00 94.62 411 PHE A C 1
ATOM 3265 O O . PHE A 1 411 ? 40.310 -0.280 -31.514 1.00 94.62 411 PHE A O 1
ATOM 3272 N N . ALA A 1 412 ? 38.505 1.058 -31.500 1.00 93.69 412 ALA A N 1
ATOM 3273 C CA . ALA A 1 412 ? 37.537 0.019 -31.831 1.00 93.69 412 ALA A CA 1
ATOM 3274 C C . ALA A 1 412 ? 37.857 -0.662 -33.173 1.00 93.69 412 ALA A C 1
ATOM 3276 O O . ALA A 1 412 ? 37.753 -1.883 -33.265 1.00 93.69 412 ALA A O 1
ATOM 3277 N N . GLN A 1 413 ? 38.300 0.092 -34.185 1.00 93.69 413 GLN A N 1
ATOM 3278 C CA . GLN A 1 413 ? 38.735 -0.448 -35.483 1.00 93.69 413 GLN A CA 1
ATOM 3279 C C . GLN A 1 413 ? 39.985 -1.330 -35.384 1.00 93.69 413 GLN A C 1
ATOM 3281 O O . GLN A 1 413 ? 40.156 -2.240 -36.190 1.00 93.69 413 GLN A O 1
ATOM 3286 N N . ALA A 1 414 ? 40.864 -1.054 -34.419 1.00 92.69 414 ALA A N 1
ATOM 3287 C CA . ALA A 1 414 ? 42.092 -1.812 -34.202 1.00 92.69 414 ALA A CA 1
ATOM 3288 C C . ALA A 1 414 ? 41.886 -3.085 -33.357 1.00 92.69 414 ALA A C 1
ATOM 3290 O O . ALA A 1 414 ? 42.825 -3.866 -33.196 1.00 92.69 414 ALA A O 1
ATOM 3291 N N . MET A 1 415 ? 40.692 -3.301 -32.795 1.00 91.94 415 MET A N 1
ATOM 3292 C CA . MET A 1 415 ? 40.395 -4.489 -31.996 1.00 91.94 415 MET A CA 1
ATOM 3293 C C . MET A 1 415 ? 40.197 -5.729 -32.869 1.00 91.94 415 MET A C 1
ATOM 3295 O O . MET A 1 415 ? 39.564 -5.673 -33.918 1.00 91.94 415 MET A O 1
ATOM 3299 N N . ASP A 1 416 ? 40.627 -6.885 -32.363 1.00 90.50 416 ASP A N 1
ATOM 3300 C CA . ASP A 1 416 ? 40.334 -8.200 -32.953 1.00 90.50 416 ASP A CA 1
ATOM 3301 C C . ASP A 1 416 ? 38.913 -8.682 -32.585 1.00 90.50 416 ASP A C 1
ATOM 3303 O O . ASP A 1 416 ? 38.706 -9.773 -32.056 1.00 90.50 416 ASP A O 1
ATOM 3307 N N . LEU A 1 417 ? 37.916 -7.809 -32.764 1.00 88.12 417 LEU A N 1
ATOM 3308 C CA . LEU A 1 417 ? 36.499 -8.049 -32.479 1.00 88.12 417 LEU A CA 1
ATOM 3309 C C . LEU A 1 417 ? 35.632 -7.398 -33.573 1.00 88.12 417 LEU A C 1
ATOM 3311 O O . LEU A 1 417 ? 36.041 -6.399 -34.159 1.00 88.12 417 LEU A O 1
ATOM 3315 N N . PRO A 1 418 ? 34.412 -7.903 -33.840 1.00 89.12 418 PRO A N 1
ATOM 3316 C CA . PRO A 1 418 ? 33.500 -7.295 -34.808 1.00 89.12 418 PRO A CA 1
ATOM 3317 C C . PRO A 1 418 ? 32.891 -5.994 -34.252 1.00 89.12 418 PRO A C 1
ATOM 3319 O O . PRO A 1 418 ? 31.818 -5.993 -33.647 1.00 89.12 418 PRO A O 1
ATOM 3322 N N . THR A 1 419 ? 33.592 -4.876 -34.443 1.00 91.44 419 THR A N 1
ATOM 3323 C CA . THR A 1 419 ? 33.253 -3.553 -33.888 1.00 91.44 419 THR A CA 1
ATOM 3324 C C . THR A 1 419 ? 32.601 -2.596 -34.892 1.00 91.44 419 THR A C 1
ATOM 3326 O O . THR A 1 419 ? 32.266 -1.472 -34.524 1.00 91.44 419 THR A O 1
ATOM 3329 N N . ASP A 1 420 ? 32.346 -3.013 -36.136 1.00 92.50 420 ASP A N 1
ATOM 3330 C CA . ASP A 1 420 ? 31.705 -2.159 -37.155 1.00 92.50 420 ASP A CA 1
ATOM 3331 C C . ASP A 1 420 ? 30.365 -1.585 -36.670 1.00 92.50 420 ASP A C 1
ATOM 3333 O O . ASP A 1 420 ? 30.079 -0.391 -36.794 1.00 92.50 420 ASP A O 1
ATOM 3337 N N . GLU A 1 421 ? 29.560 -2.442 -36.047 1.00 91.50 421 GLU A N 1
ATOM 3338 C CA . GLU A 1 421 ? 28.275 -2.068 -35.471 1.00 91.50 421 GLU A CA 1
ATOM 3339 C C . GLU A 1 421 ? 28.439 -1.219 -34.196 1.00 91.50 421 GLU A C 1
ATOM 3341 O O . GLU A 1 421 ? 27.668 -0.282 -33.987 1.00 91.50 421 GLU A O 1
ATOM 3346 N N . THR A 1 422 ? 29.487 -1.459 -33.394 1.00 93.31 422 THR A N 1
ATOM 3347 C CA . THR A 1 422 ? 29.871 -0.594 -32.261 1.00 93.31 422 THR A CA 1
ATOM 3348 C C . THR A 1 422 ? 30.122 0.832 -32.741 1.00 93.31 422 THR A C 1
ATOM 3350 O O . THR A 1 422 ? 29.581 1.786 -32.187 1.00 93.31 422 THR A O 1
ATOM 3353 N N . ILE A 1 423 ? 30.902 0.985 -33.812 1.00 94.62 423 ILE A N 1
ATOM 3354 C CA . ILE A 1 423 ? 31.247 2.285 -34.391 1.00 94.62 423 ILE A CA 1
ATOM 3355 C C . ILE A 1 423 ? 30.003 2.958 -34.973 1.00 94.62 423 ILE A C 1
ATOM 3357 O O . ILE A 1 423 ? 29.811 4.161 -34.787 1.00 94.62 423 ILE A O 1
ATOM 3361 N N . ARG A 1 424 ? 29.138 2.198 -35.658 1.00 94.56 424 ARG A N 1
ATOM 3362 C CA . ARG A 1 424 ? 27.882 2.717 -36.215 1.00 94.56 424 ARG A CA 1
ATOM 3363 C C . ARG A 1 424 ? 26.977 3.282 -35.119 1.00 94.56 424 ARG A C 1
ATOM 3365 O O . ARG A 1 424 ? 26.558 4.433 -35.229 1.00 94.56 424 ARG A O 1
ATOM 3372 N N . GLN A 1 425 ? 26.719 2.502 -34.068 1.00 91.56 425 GLN A N 1
ATOM 3373 C CA . GLN A 1 425 ? 25.888 2.920 -32.935 1.00 91.56 425 GLN A CA 1
ATOM 3374 C C . GLN A 1 425 ? 26.502 4.117 -32.202 1.00 91.56 425 GLN A C 1
ATOM 3376 O O . GLN A 1 425 ? 25.807 5.089 -31.918 1.00 91.56 425 GLN A O 1
ATOM 3381 N N . PHE A 1 426 ? 27.816 4.099 -31.962 1.00 95.25 426 PHE A N 1
ATOM 3382 C CA . PHE A 1 426 ? 28.516 5.207 -31.314 1.00 95.25 426 PHE A CA 1
ATOM 3383 C C . PHE A 1 426 ? 28.405 6.517 -32.110 1.00 95.25 426 PHE A C 1
ATOM 3385 O O . PHE A 1 426 ? 28.091 7.564 -31.545 1.00 95.25 426 PHE A O 1
ATOM 3392 N N . ARG A 1 427 ? 28.587 6.466 -33.437 1.00 93.81 427 ARG A N 1
ATOM 3393 C CA . ARG A 1 427 ? 28.419 7.639 -34.312 1.00 93.81 427 ARG A CA 1
ATOM 3394 C C . ARG A 1 427 ? 27.001 8.189 -34.281 1.00 93.81 427 ARG A C 1
ATOM 3396 O O . ARG A 1 427 ? 26.825 9.403 -34.312 1.00 93.81 427 ARG A O 1
ATOM 3403 N N . GLU A 1 428 ? 25.997 7.319 -34.237 1.00 91.38 428 GLU A N 1
ATOM 3404 C CA . GLU A 1 428 ? 24.597 7.729 -34.126 1.00 91.38 428 GLU A CA 1
ATOM 3405 C C . GLU A 1 428 ? 24.331 8.455 -32.800 1.00 91.38 428 GLU A C 1
ATOM 3407 O O . GLU A 1 428 ? 23.730 9.533 -32.801 1.00 91.38 428 GLU A O 1
ATOM 3412 N N . ILE A 1 429 ? 24.868 7.932 -31.694 1.00 89.50 429 ILE A N 1
ATOM 3413 C CA . ILE A 1 429 ? 24.802 8.577 -30.377 1.00 89.50 429 ILE A CA 1
ATOM 3414 C C . ILE A 1 429 ? 25.486 9.946 -30.422 1.00 89.50 429 ILE A C 1
ATOM 3416 O O . ILE A 1 429 ? 24.849 10.944 -30.095 1.00 89.50 429 ILE A O 1
ATOM 3420 N N . CYS A 1 430 ? 26.730 10.041 -30.900 1.00 91.25 430 CYS A N 1
ATOM 3421 C CA . CYS A 1 430 ? 27.425 11.329 -30.956 1.00 91.25 430 CYS A CA 1
ATOM 3422 C C . CYS A 1 430 ? 26.753 12.326 -31.903 1.00 91.25 430 CYS A C 1
ATOM 3424 O O . CYS A 1 430 ? 26.663 13.506 -31.577 1.00 91.25 430 CYS A O 1
ATOM 3426 N N . LYS A 1 431 ? 26.195 11.878 -33.034 1.00 90.06 431 LYS A N 1
ATOM 3427 C CA . LYS A 1 431 ? 25.396 12.740 -33.915 1.00 90.06 431 LYS A CA 1
ATOM 3428 C C . LYS A 1 431 ? 24.180 13.313 -33.185 1.00 90.06 431 LYS A C 1
ATOM 3430 O O . LYS A 1 431 ? 23.849 14.476 -33.387 1.00 90.06 431 LYS A O 1
ATOM 3435 N N . ASN A 1 432 ? 23.518 12.513 -32.351 1.00 82.62 432 ASN A N 1
ATOM 3436 C CA . ASN A 1 432 ? 22.371 12.958 -31.566 1.00 82.62 432 ASN A CA 1
ATOM 3437 C C . ASN A 1 432 ? 22.772 13.895 -30.421 1.00 82.62 432 ASN A C 1
ATOM 3439 O O . ASN A 1 432 ? 22.098 14.901 -30.219 1.00 82.62 432 ASN A O 1
ATOM 3443 N N . VAL A 1 433 ? 23.856 13.593 -29.706 1.00 83.62 433 VAL A N 1
ATOM 3444 C CA . VAL A 1 433 ? 24.373 14.410 -28.595 1.00 83.62 433 VAL A CA 1
ATOM 3445 C C . VAL A 1 433 ? 24.867 15.772 -29.091 1.00 83.62 433 VAL A C 1
ATOM 3447 O O . VAL A 1 433 ? 24.593 16.798 -28.475 1.00 83.62 433 VAL A O 1
ATOM 3450 N N . LEU A 1 434 ? 25.567 15.795 -30.228 1.00 86.25 434 LEU A N 1
ATOM 3451 C CA . LEU A 1 434 ? 26.191 16.999 -30.779 1.00 86.25 434 LEU A CA 1
ATOM 3452 C C . LEU A 1 434 ? 25.285 17.782 -31.742 1.00 86.25 434 LEU A C 1
ATOM 3454 O O . LEU A 1 434 ? 25.734 18.787 -32.294 1.00 86.25 434 LEU A O 1
ATOM 3458 N N . ALA A 1 435 ? 24.039 17.349 -31.957 1.00 84.50 435 ALA A N 1
ATOM 3459 C CA . ALA A 1 435 ? 23.098 18.051 -32.824 1.00 84.50 435 ALA A CA 1
ATOM 3460 C C . ALA A 1 435 ? 22.772 19.459 -32.293 1.00 84.50 435 ALA A C 1
ATOM 3462 O O . ALA A 1 435 ? 22.687 19.692 -31.084 1.00 84.50 435 ALA A O 1
ATOM 3463 N N . GLU A 1 436 ? 22.551 20.396 -33.217 1.00 70.19 436 GLU A N 1
ATOM 3464 C CA . GLU A 1 436 ? 22.212 21.784 -32.898 1.00 70.19 436 GLU A CA 1
ATOM 3465 C C . GLU A 1 436 ? 20.928 21.848 -32.049 1.00 70.19 436 GLU A C 1
ATOM 3467 O O . GLU A 1 436 ? 19.916 21.230 -32.382 1.00 70.19 436 GLU A O 1
ATOM 3472 N N . GLY A 1 437 ? 20.999 22.533 -30.903 1.00 63.25 437 GLY A N 1
ATOM 3473 C CA . GLY A 1 437 ? 19.903 22.631 -29.930 1.00 63.25 437 GLY A CA 1
ATOM 3474 C C . GLY A 1 437 ? 19.713 21.425 -28.996 1.00 63.25 437 GLY A C 1
ATOM 3475 O O . GLY A 1 437 ? 18.891 21.515 -28.092 1.00 63.25 437 GLY A O 1
ATOM 3476 N N . LYS A 1 438 ? 20.463 20.321 -29.163 1.00 66.94 438 LYS A N 1
ATOM 3477 C CA . LYS A 1 438 ? 20.386 19.145 -28.270 1.00 66.94 438 LYS A CA 1
ATOM 3478 C C . LYS A 1 438 ? 21.472 19.083 -27.200 1.00 66.94 438 LYS A C 1
ATOM 3480 O O . LYS A 1 438 ? 21.321 18.338 -26.242 1.00 66.94 438 LYS A O 1
ATOM 3485 N N . ARG A 1 439 ? 22.555 19.856 -27.330 1.00 74.00 439 ARG A N 1
ATOM 3486 C CA . ARG A 1 439 ? 23.654 19.862 -26.344 1.00 74.00 439 ARG A CA 1
ATOM 3487 C C . ARG A 1 439 ? 23.176 20.203 -24.937 1.00 74.00 439 ARG A C 1
ATOM 3489 O O . ARG A 1 439 ? 23.557 19.523 -23.989 1.00 74.00 439 ARG A O 1
ATOM 3496 N N . ASP A 1 440 ? 22.294 21.190 -24.829 1.00 69.81 440 ASP A N 1
ATOM 3497 C CA . ASP A 1 440 ? 21.742 21.642 -23.550 1.00 69.81 440 ASP A CA 1
ATOM 3498 C C . ASP A 1 440 ? 20.907 20.551 -22.853 1.00 69.81 440 ASP A C 1
ATOM 3500 O O . ASP A 1 440 ? 20.745 20.594 -21.640 1.00 69.81 440 ASP A O 1
ATOM 3504 N N . GLU A 1 441 ? 20.429 19.529 -23.580 1.00 66.81 441 GLU A N 1
ATOM 3505 C CA . GLU A 1 441 ? 19.732 18.373 -22.990 1.00 66.81 441 GLU A CA 1
ATOM 3506 C C . GLU A 1 441 ? 20.674 17.476 -22.170 1.00 66.81 441 GLU A C 1
ATOM 3508 O O . GLU A 1 441 ? 20.218 16.744 -21.296 1.00 66.81 441 GLU A O 1
ATOM 3513 N N . TYR A 1 442 ? 21.984 17.525 -22.433 1.00 72.75 442 TYR A N 1
ATOM 3514 C CA . TYR A 1 442 ? 22.990 16.720 -21.737 1.00 72.75 442 TYR A CA 1
ATOM 3515 C C . TYR A 1 442 ? 23.779 17.523 -20.701 1.00 72.75 442 TYR A C 1
ATOM 3517 O O . TYR A 1 442 ? 24.667 16.958 -20.060 1.00 72.75 442 TYR A O 1
ATOM 3525 N N . ILE A 1 443 ? 23.464 18.808 -20.513 1.00 73.06 443 ILE A N 1
ATOM 3526 C CA . ILE A 1 443 ? 24.090 19.679 -19.518 1.00 73.06 443 ILE A CA 1
ATOM 3527 C C . ILE A 1 443 ? 23.088 19.930 -18.394 1.00 73.06 443 ILE A C 1
ATOM 3529 O O . ILE A 1 443 ? 22.055 20.564 -18.575 1.00 73.06 443 ILE A O 1
ATOM 3533 N N . ASN A 1 444 ? 23.426 19.456 -17.201 1.00 58.78 444 ASN A N 1
ATOM 3534 C CA . ASN A 1 444 ? 22.607 19.557 -16.005 1.00 58.78 444 ASN A CA 1
ATOM 3535 C C . ASN A 1 444 ? 23.356 20.357 -14.931 1.00 58.78 444 ASN A C 1
ATOM 3537 O O . ASN A 1 444 ? 24.318 19.866 -14.344 1.00 58.78 444 ASN A O 1
ATOM 3541 N N . ASN A 1 445 ? 22.893 21.583 -14.649 1.00 58.22 445 ASN A N 1
ATOM 3542 C CA . ASN A 1 445 ? 23.499 22.509 -13.673 1.00 58.22 445 ASN A CA 1
ATOM 3543 C C . ASN A 1 445 ? 25.007 22.714 -13.900 1.00 58.22 445 ASN A C 1
ATOM 3545 O O . ASN A 1 445 ? 25.823 22.429 -13.022 1.00 58.22 445 ASN A O 1
ATOM 3549 N N . ASP A 1 446 ? 25.360 23.161 -15.108 1.00 66.75 446 ASP A N 1
ATOM 3550 C CA . ASP A 1 446 ? 26.738 23.430 -15.546 1.00 66.75 446 ASP A CA 1
ATOM 3551 C C . ASP A 1 446 ? 27.674 22.204 -15.526 1.00 66.75 446 ASP A C 1
ATOM 3553 O O . ASP A 1 446 ? 28.896 22.340 -15.598 1.00 66.75 446 ASP A O 1
ATOM 3557 N N . LYS A 1 447 ? 27.114 20.988 -15.445 1.00 73.44 447 LYS A N 1
ATOM 3558 C CA . LYS A 1 447 ? 27.847 19.722 -15.557 1.00 73.44 447 LYS A CA 1
ATOM 3559 C C . LYS A 1 447 ? 27.280 18.856 -16.663 1.00 73.44 447 LYS A C 1
ATOM 3561 O O . LYS A 1 447 ? 26.070 18.722 -16.807 1.00 73.44 447 LYS A O 1
ATOM 3566 N N . GLU A 1 448 ? 28.164 18.222 -17.415 1.00 81.62 448 GLU A N 1
ATOM 3567 C CA . GLU A 1 448 ? 27.759 17.248 -18.418 1.00 81.62 448 GLU A CA 1
ATOM 3568 C C . GLU A 1 448 ? 27.231 15.961 -17.777 1.00 81.62 448 GLU A C 1
ATOM 3570 O O . GLU A 1 448 ? 27.719 15.503 -16.742 1.00 81.62 448 GLU A O 1
ATOM 3575 N N . THR A 1 449 ? 26.249 15.354 -18.434 1.00 76.31 449 THR A N 1
ATOM 3576 C CA . THR A 1 449 ? 25.742 14.025 -18.094 1.00 76.31 449 THR A CA 1
ATOM 3577 C C . THR A 1 449 ? 26.842 12.990 -18.342 1.00 76.31 449 THR A C 1
ATOM 3579 O O . THR A 1 449 ? 27.430 13.009 -19.429 1.00 76.31 449 THR A O 1
ATOM 3582 N N . PRO A 1 450 ? 27.122 12.079 -17.390 1.00 84.25 450 PRO A N 1
ATOM 3583 C CA . PRO A 1 450 ? 28.128 11.039 -17.568 1.00 84.25 450 PRO A CA 1
ATOM 3584 C C . PRO A 1 450 ? 27.922 10.223 -18.849 1.00 84.25 450 PRO A C 1
ATOM 3586 O O . PRO A 1 450 ? 26.808 9.805 -19.174 1.00 84.25 450 PRO A O 1
ATOM 3589 N N . ALA A 1 451 ? 29.011 9.942 -19.564 1.00 88.62 451 ALA A N 1
ATOM 3590 C CA . ALA A 1 451 ? 28.997 9.154 -20.793 1.00 88.62 451 ALA A CA 1
ATOM 3591 C C . ALA A 1 451 ? 28.445 7.744 -20.547 1.00 88.62 451 ALA A C 1
ATOM 3593 O O . ALA A 1 451 ? 27.683 7.223 -21.363 1.00 88.62 451 ALA A O 1
ATOM 3594 N N . PHE A 1 452 ? 28.764 7.161 -19.385 1.00 86.44 452 PHE A N 1
ATOM 3595 C CA . PHE A 1 452 ? 28.191 5.895 -18.934 1.00 86.44 452 PHE A CA 1
ATOM 3596 C C . PHE A 1 452 ? 26.660 5.911 -18.957 1.00 86.44 452 PHE A C 1
ATOM 3598 O O . PHE A 1 452 ? 26.062 5.025 -19.562 1.00 86.44 452 PHE A O 1
ATOM 3605 N N . ASP A 1 453 ? 26.032 6.928 -18.360 1.00 77.50 453 ASP A N 1
ATOM 3606 C CA . ASP A 1 453 ? 24.574 7.017 -18.236 1.00 77.50 453 ASP A CA 1
ATOM 3607 C C . ASP A 1 453 ? 23.900 7.117 -19.604 1.00 77.50 453 ASP A C 1
ATOM 3609 O O . ASP A 1 453 ? 22.869 6.483 -19.835 1.00 77.50 453 ASP A O 1
ATOM 3613 N N . VAL A 1 454 ? 24.506 7.850 -20.544 1.00 83.31 454 VAL A N 1
ATOM 3614 C CA . VAL A 1 454 ? 23.980 7.968 -21.909 1.00 83.31 454 VAL A CA 1
ATOM 3615 C C . VAL A 1 454 ? 24.166 6.674 -22.696 1.00 83.31 454 VAL A C 1
ATOM 3617 O O . VAL A 1 454 ? 23.193 6.174 -23.255 1.00 83.31 454 VAL A O 1
ATOM 3620 N N . PHE A 1 455 ? 25.357 6.064 -22.702 1.00 88.12 455 PHE A N 1
ATOM 3621 C CA . PHE A 1 455 ? 25.565 4.764 -23.361 1.00 88.12 455 PHE A CA 1
ATOM 3622 C C . PHE A 1 455 ? 24.652 3.684 -22.796 1.00 88.12 455 PHE A C 1
ATOM 3624 O O . PHE A 1 455 ? 24.127 2.832 -23.516 1.00 88.12 455 PHE A O 1
ATOM 3631 N N . TYR A 1 456 ? 24.438 3.728 -21.492 1.00 78.81 456 TYR A N 1
ATOM 3632 C CA . TYR A 1 456 ? 23.514 2.852 -20.822 1.00 78.81 456 TYR A CA 1
ATOM 3633 C C . TYR A 1 456 ? 22.069 3.136 -21.258 1.00 78.81 456 TYR A C 1
ATOM 3635 O O . TYR A 1 456 ? 21.381 2.197 -21.666 1.00 78.81 456 TYR A O 1
ATOM 3643 N N . ARG A 1 457 ? 21.604 4.395 -21.249 1.00 75.12 457 ARG A N 1
ATOM 3644 C CA . ARG A 1 457 ? 20.248 4.819 -21.663 1.00 75.12 457 ARG A CA 1
ATOM 3645 C C . ARG A 1 457 ? 19.929 4.467 -23.115 1.00 75.12 457 ARG A C 1
ATOM 3647 O O . ARG A 1 457 ? 18.882 3.878 -23.365 1.00 75.12 457 ARG A O 1
ATOM 3654 N N . GLU A 1 458 ? 20.854 4.735 -24.030 1.00 81.25 458 GLU A N 1
ATOM 3655 C CA . GLU A 1 458 ? 20.720 4.446 -25.466 1.00 81.25 458 GLU A CA 1
ATOM 3656 C C . GLU A 1 458 ? 20.881 2.947 -25.795 1.00 81.25 458 GLU A C 1
ATOM 3658 O O . GLU A 1 458 ? 20.805 2.540 -26.950 1.00 81.25 458 GLU A O 1
ATOM 3663 N N . GLY A 1 459 ? 21.106 2.091 -24.789 1.00 79.88 459 GLY A N 1
ATOM 3664 C CA . GLY A 1 459 ? 21.218 0.644 -24.982 1.00 79.88 459 GLY A CA 1
ATOM 3665 C C . GLY A 1 459 ? 22.504 0.205 -25.687 1.00 79.88 459 GLY A C 1
ATOM 3666 O O . GLY A 1 459 ? 22.547 -0.912 -26.209 1.00 79.88 459 GLY A O 1
ATOM 3667 N N . PHE A 1 460 ? 23.538 1.054 -25.676 1.00 88.81 460 PHE A N 1
ATOM 3668 C CA . PHE A 1 460 ? 24.858 0.782 -26.245 1.00 88.81 460 PHE A CA 1
ATOM 3669 C C . PHE A 1 460 ? 25.611 -0.292 -25.451 1.00 88.81 460 PHE A C 1
ATOM 3671 O O . PHE A 1 460 ? 26.271 -1.139 -26.040 1.00 88.81 460 PHE A O 1
ATOM 3678 N N . ILE A 1 461 ? 25.479 -0.316 -24.123 1.00 88.69 461 ILE A N 1
ATOM 3679 C CA . ILE A 1 461 ? 26.111 -1.316 -23.242 1.00 88.69 461 ILE A CA 1
ATOM 3680 C C . ILE A 1 461 ? 25.075 -2.240 -22.572 1.00 88.69 461 ILE A C 1
ATOM 3682 O O . ILE A 1 461 ? 23.883 -1.912 -22.557 1.00 88.69 461 ILE A O 1
ATOM 3686 N N . PRO A 1 462 ? 25.477 -3.417 -22.036 1.00 81.56 462 PRO A N 1
ATOM 3687 C CA . PRO A 1 462 ? 24.560 -4.343 -21.385 1.00 81.56 462 PRO A CA 1
ATOM 3688 C C . PRO A 1 462 ? 23.836 -3.687 -20.211 1.00 81.56 462 PRO A C 1
ATOM 3690 O O . PRO A 1 462 ? 24.432 -2.978 -19.407 1.00 81.56 462 PRO A O 1
ATOM 3693 N N . SER A 1 463 ? 22.539 -3.965 -20.107 1.00 67.38 463 SER A N 1
ATOM 3694 C CA . SER A 1 463 ? 21.680 -3.473 -19.030 1.00 67.38 463 SER A CA 1
ATOM 3695 C C . SER A 1 463 ? 21.500 -4.463 -17.878 1.00 67.38 463 SER A C 1
ATOM 3697 O O . SER A 1 463 ? 20.855 -4.124 -16.892 1.00 67.38 463 SER A O 1
ATOM 3699 N N . TYR A 1 464 ? 22.015 -5.688 -18.009 1.00 52.31 464 TYR A N 1
ATOM 3700 C CA . TYR A 1 464 ? 21.694 -6.788 -17.104 1.00 52.31 464 TYR A CA 1
ATOM 3701 C C . TYR A 1 464 ? 22.399 -6.640 -15.744 1.00 52.31 464 TYR A C 1
ATOM 3703 O O . TYR A 1 464 ? 23.597 -6.373 -15.687 1.00 52.31 464 TYR A O 1
ATOM 3711 N N . SER A 1 465 ? 21.612 -6.842 -14.679 1.00 45.59 465 SER A N 1
ATOM 3712 C CA . SER A 1 465 ? 21.960 -6.870 -13.243 1.00 45.59 465 SER A CA 1
ATOM 3713 C C . SER A 1 465 ? 21.884 -5.562 -12.445 1.00 45.59 465 SER A C 1
ATOM 3715 O O . SER A 1 465 ? 21.949 -5.631 -11.222 1.00 45.59 465 SER A O 1
ATOM 3717 N N . PHE A 1 466 ? 21.661 -4.404 -13.074 1.00 47.00 466 PHE A N 1
ATOM 3718 C CA . PHE A 1 466 ? 21.369 -3.155 -12.356 1.00 47.00 466 PHE A CA 1
ATOM 3719 C C . PHE A 1 466 ? 20.034 -2.596 -12.839 1.00 47.00 466 PHE A C 1
ATOM 3721 O O . PHE A 1 466 ? 19.877 -2.357 -14.038 1.00 47.00 466 PHE A O 1
ATOM 3728 N N . PRO A 1 467 ? 19.038 -2.435 -11.961 1.00 53.84 467 PRO A N 1
ATOM 3729 C CA . PRO A 1 467 ? 17.721 -2.036 -12.409 1.00 53.84 467 PRO A CA 1
ATOM 3730 C C . PRO A 1 467 ? 17.708 -0.522 -12.727 1.00 53.84 467 PRO A C 1
ATOM 3732 O O . PRO A 1 467 ? 17.877 0.325 -11.857 1.00 53.84 467 PRO A O 1
ATOM 3735 N N . LYS A 1 468 ? 17.552 -0.191 -14.023 1.00 57.03 468 LYS A N 1
ATOM 3736 C CA . LYS A 1 468 ? 17.625 1.171 -14.616 1.00 57.03 468 LYS A CA 1
ATOM 3737 C C . LYS A 1 468 ? 16.644 2.176 -14.044 1.00 57.03 468 LYS A C 1
ATOM 3739 O O . LYS A 1 468 ? 16.882 3.380 -14.016 1.00 57.03 468 LYS A O 1
ATOM 3744 N N . ASN A 1 469 ? 15.474 1.654 -13.747 1.00 72.38 469 ASN A N 1
ATOM 3745 C CA . ASN A 1 469 ? 14.267 2.409 -13.535 1.00 72.38 469 ASN A CA 1
ATOM 3746 C C . ASN A 1 469 ? 13.758 2.059 -12.154 1.00 72.38 469 ASN A C 1
ATOM 3748 O O . ASN A 1 469 ? 12.614 1.676 -12.005 1.00 72.38 469 ASN A O 1
ATOM 3752 N N . VAL A 1 470 ? 14.637 2.120 -11.160 1.00 77.75 470 VAL A N 1
ATOM 3753 C CA . VAL A 1 470 ? 14.258 1.883 -9.775 1.00 77.75 470 VAL A CA 1
ATOM 3754 C C . VAL A 1 470 ? 14.194 3.195 -9.043 1.00 77.75 470 VAL A C 1
ATOM 3756 O O . VAL A 1 470 ? 15.066 4.052 -9.165 1.00 77.75 470 VAL A O 1
ATOM 3759 N N . VAL A 1 471 ? 13.126 3.331 -8.279 1.00 87.62 471 VAL A N 1
ATOM 3760 C CA . VAL A 1 471 ? 12.910 4.438 -7.367 1.00 87.62 471 VAL A CA 1
ATOM 3761 C C . VAL A 1 471 ? 12.787 3.883 -5.961 1.00 87.62 471 VAL A C 1
ATOM 3763 O O . VAL A 1 471 ? 12.346 2.750 -5.744 1.00 87.62 471 VAL A O 1
ATOM 3766 N N . ARG A 1 472 ? 13.217 4.696 -5.003 1.00 88.75 472 ARG A N 1
ATOM 3767 C CA . ARG A 1 472 ? 13.189 4.365 -3.582 1.00 88.75 472 ARG A CA 1
ATOM 3768 C C . ARG A 1 472 ? 12.060 5.110 -2.896 1.00 88.75 472 ARG A C 1
ATOM 3770 O O . ARG A 1 472 ? 11.776 6.248 -3.265 1.00 88.75 472 ARG A O 1
ATOM 3777 N N . PHE A 1 473 ? 11.457 4.486 -1.892 1.00 91.31 473 PHE A N 1
ATOM 3778 C CA . PHE A 1 473 ? 10.585 5.175 -0.943 1.00 91.31 473 PHE A CA 1
ATOM 3779 C C . PHE A 1 473 ? 11.363 5.416 0.351 1.00 91.31 473 PHE A C 1
ATOM 3781 O O . PHE A 1 473 ? 11.608 4.487 1.107 1.00 91.31 473 PHE A O 1
ATOM 3788 N N . PHE A 1 474 ? 11.824 6.638 0.579 1.00 89.25 474 PHE A N 1
ATOM 3789 C CA . PHE A 1 474 ? 12.682 6.978 1.708 1.00 89.25 474 PHE A CA 1
ATOM 3790 C C . PHE A 1 474 ? 11.854 7.241 2.963 1.00 89.25 474 PHE A C 1
ATOM 3792 O O . PHE A 1 474 ? 10.935 8.049 2.939 1.00 89.25 474 PHE A O 1
ATOM 3799 N N . VAL A 1 475 ? 12.220 6.605 4.070 1.00 88.81 475 VAL A N 1
ATOM 3800 C CA . VAL A 1 475 ? 11.716 6.913 5.412 1.00 88.81 475 VAL A CA 1
ATOM 3801 C C . VAL A 1 475 ? 12.914 7.264 6.280 1.00 88.81 475 VAL A C 1
ATOM 3803 O O . VAL A 1 475 ? 13.858 6.480 6.383 1.00 88.81 475 VAL A O 1
ATOM 3806 N N . GLU A 1 476 ? 12.906 8.451 6.878 1.00 85.81 476 GLU A N 1
ATOM 3807 C CA . GLU A 1 476 ? 14.033 8.985 7.646 1.00 85.81 476 GLU A CA 1
ATOM 3808 C C . GLU A 1 476 ? 13.785 8.883 9.155 1.00 85.81 476 GLU A C 1
ATOM 3810 O O . GLU A 1 476 ? 12.712 9.243 9.634 1.00 85.81 476 GLU A O 1
ATOM 3815 N N . LYS A 1 477 ? 14.812 8.498 9.917 1.00 83.50 477 LYS A N 1
ATOM 3816 C CA . LYS A 1 477 ? 14.831 8.543 11.386 1.00 83.50 477 LYS A CA 1
ATOM 3817 C C . LYS A 1 477 ? 15.771 9.635 11.888 1.00 83.50 477 LYS A C 1
ATOM 3819 O O . LYS A 1 477 ? 16.681 10.084 11.188 1.00 83.50 477 LYS A O 1
ATOM 3824 N N . GLU A 1 478 ? 15.556 10.071 13.123 1.00 79.06 478 GLU A N 1
ATOM 3825 C CA . GLU A 1 478 ? 16.516 10.942 13.801 1.00 79.06 478 GLU A CA 1
ATOM 3826 C C . GLU A 1 478 ? 17.865 10.220 13.950 1.00 79.06 478 GLU A C 1
ATOM 3828 O O . GLU A 1 478 ? 17.903 9.045 14.312 1.00 79.06 478 GLU A O 1
ATOM 3833 N N . SER A 1 479 ? 18.967 10.910 13.638 1.00 76.06 479 SER A N 1
ATOM 3834 C CA . SER A 1 479 ? 20.301 10.310 13.732 1.00 76.06 479 SER A CA 1
ATOM 3835 C C . SER A 1 479 ? 20.712 10.130 15.195 1.00 76.06 479 SER A C 1
ATOM 3837 O O . SER A 1 479 ? 20.501 11.022 16.021 1.00 76.06 479 SER A O 1
ATOM 3839 N N . GLU A 1 480 ? 21.430 9.047 15.496 1.00 74.50 480 GLU A N 1
ATOM 3840 C CA . GLU A 1 480 ? 21.971 8.768 16.840 1.00 74.50 480 GLU A CA 1
ATOM 3841 C C . GLU A 1 480 ? 22.945 9.850 17.339 1.00 74.50 480 GLU A C 1
ATOM 3843 O O . GLU A 1 480 ? 23.174 10.007 18.537 1.00 74.50 480 GLU A O 1
ATOM 3848 N N . ARG A 1 481 ? 23.503 10.651 16.423 1.00 68.19 481 ARG A N 1
ATOM 3849 C CA . ARG A 1 481 ? 24.384 11.790 16.735 1.00 68.19 481 ARG A CA 1
ATOM 3850 C C . ARG A 1 481 ? 23.617 13.031 17.225 1.00 68.19 481 ARG A C 1
ATOM 3852 O O . ARG A 1 481 ? 24.240 14.063 17.476 1.00 68.19 481 ARG A O 1
ATOM 3859 N N . GLY A 1 482 ? 22.291 12.935 17.361 1.00 69.56 482 GLY A N 1
ATOM 3860 C CA . GLY A 1 482 ? 21.384 13.964 17.872 1.00 69.56 482 GLY A CA 1
ATOM 3861 C C . GLY A 1 482 ? 20.701 14.815 16.792 1.00 69.56 482 GLY A C 1
ATOM 3862 O O . GLY A 1 482 ? 21.073 14.781 15.619 1.00 69.56 482 GLY A O 1
ATOM 3863 N N . LYS A 1 483 ? 19.735 15.646 17.218 1.00 66.31 483 LYS A N 1
ATOM 3864 C CA . LYS A 1 483 ? 18.834 16.489 16.389 1.00 66.31 483 LYS A CA 1
ATOM 3865 C C . LYS A 1 483 ? 19.489 17.374 15.320 1.00 66.31 483 LYS A C 1
ATOM 3867 O O . LYS A 1 483 ? 18.826 17.784 14.371 1.00 66.31 483 LYS A O 1
ATOM 3872 N N . ASN A 1 484 ? 20.768 17.711 15.483 1.00 65.56 484 ASN A N 1
ATOM 3873 C CA . ASN A 1 484 ? 21.490 18.623 14.587 1.00 65.56 484 ASN A CA 1
ATOM 3874 C C . ASN A 1 484 ? 22.297 17.901 13.495 1.00 65.56 484 ASN A C 1
ATOM 3876 O O . ASN A 1 484 ? 22.895 18.562 12.647 1.00 65.56 484 ASN A O 1
ATOM 3880 N N . ALA A 1 485 ? 22.357 16.569 13.524 1.00 66.19 485 ALA A N 1
ATOM 3881 C CA . ALA A 1 485 ? 22.993 15.777 12.480 1.00 66.19 485 ALA A CA 1
ATOM 3882 C C . ALA A 1 485 ? 22.006 15.474 11.333 1.00 66.19 485 ALA A C 1
ATOM 3884 O O . ALA A 1 485 ? 20.794 15.466 11.564 1.00 66.19 485 ALA A O 1
ATOM 3885 N N . PRO A 1 486 ? 22.497 15.217 10.101 1.00 67.25 486 PRO A N 1
ATOM 3886 C CA . PRO A 1 486 ? 21.659 14.714 9.017 1.00 67.25 486 PRO A CA 1
ATOM 3887 C C . PRO A 1 486 ? 20.899 13.472 9.472 1.00 67.25 486 PRO A C 1
ATOM 3889 O O . PRO A 1 486 ? 21.481 12.602 10.118 1.00 67.25 486 PRO A O 1
ATOM 3892 N N . ARG A 1 487 ? 19.607 13.410 9.149 1.00 75.44 487 ARG A N 1
ATOM 3893 C CA . ARG A 1 487 ? 18.782 12.249 9.468 1.00 75.44 487 ARG A CA 1
ATOM 3894 C C . ARG A 1 487 ? 19.268 11.012 8.725 1.00 75.44 487 ARG A C 1
ATOM 3896 O O . ARG A 1 487 ? 19.694 11.098 7.571 1.00 75.44 487 ARG A O 1
ATOM 3903 N N . ASP A 1 488 ? 19.171 9.878 9.403 1.00 76.12 488 ASP A N 1
ATOM 3904 C CA . ASP A 1 488 ? 19.538 8.585 8.844 1.00 76.12 488 ASP A CA 1
ATOM 3905 C C . ASP A 1 488 ? 18.343 7.988 8.097 1.00 76.12 488 ASP A C 1
ATOM 3907 O O . ASP A 1 488 ? 17.182 8.230 8.432 1.00 76.12 488 ASP A O 1
ATOM 3911 N N . ILE A 1 489 ? 18.617 7.193 7.067 1.00 80.94 489 ILE A N 1
ATOM 3912 C CA . ILE A 1 489 ? 17.576 6.479 6.327 1.00 80.94 489 ILE A CA 1
ATOM 3913 C C . ILE A 1 489 ? 17.193 5.244 7.144 1.00 80.94 489 ILE A C 1
ATOM 3915 O O . ILE A 1 489 ? 17.988 4.317 7.275 1.00 80.94 489 ILE A O 1
ATOM 3919 N N . GLN A 1 490 ? 15.972 5.224 7.675 1.00 82.12 490 GLN A N 1
ATOM 3920 C CA . GLN A 1 490 ? 15.420 4.067 8.377 1.00 82.12 490 GLN A CA 1
ATOM 3921 C C . GLN A 1 490 ? 15.003 2.971 7.395 1.00 82.12 490 GLN A C 1
ATOM 3923 O O . GLN A 1 490 ? 15.360 1.810 7.582 1.00 82.12 490 GLN A O 1
ATOM 3928 N N . TYR A 1 491 ? 14.271 3.349 6.343 1.00 83.69 491 TYR A N 1
ATOM 3929 C CA . TYR A 1 491 ? 13.821 2.439 5.292 1.00 83.69 491 TYR A CA 1
ATOM 3930 C C . TYR A 1 491 ? 14.012 3.084 3.918 1.00 83.69 491 TYR A C 1
ATOM 3932 O O . TYR A 1 491 ? 13.806 4.285 3.747 1.00 83.69 491 TYR A O 1
ATOM 3940 N N . ALA A 1 492 ? 14.401 2.283 2.929 1.00 84.56 492 ALA A N 1
ATOM 3941 C CA . ALA A 1 492 ? 14.471 2.704 1.531 1.00 84.56 492 ALA A CA 1
ATOM 3942 C C . ALA A 1 492 ? 14.142 1.537 0.586 1.00 84.56 492 ALA A C 1
ATOM 3944 O O . ALA A 1 492 ? 15.005 1.129 -0.197 1.00 84.56 492 ALA A O 1
ATOM 3945 N N . PRO A 1 493 ? 12.928 0.958 0.669 1.00 85.06 493 PRO A N 1
ATOM 3946 C CA . PRO A 1 493 ? 12.479 -0.053 -0.277 1.00 85.06 493 PRO A CA 1
ATOM 3947 C C . PRO A 1 493 ? 12.635 0.413 -1.725 1.00 85.06 493 PRO A C 1
ATOM 3949 O O . PRO A 1 493 ? 12.325 1.552 -2.079 1.00 85.06 493 PRO A O 1
ATOM 3952 N N . GLU A 1 494 ? 13.086 -0.513 -2.562 1.00 83.69 494 GLU A N 1
ATOM 3953 C CA . GLU A 1 494 ? 13.280 -0.314 -3.992 1.00 83.69 494 GLU A CA 1
ATOM 3954 C C . GLU A 1 494 ? 12.119 -0.918 -4.787 1.00 83.69 494 GLU A C 1
ATOM 3956 O O . GLU A 1 494 ? 11.669 -2.037 -4.509 1.00 83.69 494 GLU A O 1
ATOM 3961 N N . ARG A 1 495 ? 11.648 -0.192 -5.805 1.00 82.50 495 ARG A N 1
ATOM 3962 C CA . ARG A 1 495 ? 10.655 -0.677 -6.773 1.00 82.50 495 ARG A CA 1
ATOM 3963 C C . ARG A 1 495 ? 10.993 -0.229 -8.183 1.00 82.50 495 ARG A C 1
ATOM 3965 O O . ARG A 1 495 ? 11.496 0.877 -8.374 1.00 82.50 495 ARG A O 1
ATOM 3972 N N . ASP A 1 496 ? 10.658 -1.070 -9.161 1.00 84.62 496 ASP A N 1
ATOM 3973 C CA . ASP A 1 496 ? 10.617 -0.643 -10.559 1.00 84.62 496 ASP A CA 1
ATOM 3974 C C . ASP A 1 496 ? 9.623 0.519 -10.704 1.00 84.62 496 ASP A C 1
ATOM 3976 O O . ASP A 1 496 ? 8.537 0.503 -10.121 1.00 84.62 496 ASP A O 1
ATOM 3980 N N . ILE A 1 497 ? 10.002 1.546 -11.454 1.00 87.88 497 ILE A N 1
ATOM 3981 C CA . ILE A 1 497 ? 9.274 2.798 -11.587 1.00 87.88 497 ILE A CA 1
ATOM 3982 C C . ILE A 1 497 ? 7.902 2.575 -12.226 1.00 87.88 497 ILE A C 1
ATOM 3984 O O . ILE A 1 497 ? 6.972 3.282 -11.858 1.00 87.88 497 ILE A O 1
ATOM 3988 N N . ALA A 1 498 ? 7.730 1.578 -13.106 1.00 84.00 498 ALA A N 1
ATOM 3989 C CA . ALA A 1 498 ? 6.419 1.239 -13.665 1.00 84.00 498 ALA A CA 1
ATOM 3990 C C . ALA A 1 498 ? 5.422 0.877 -12.562 1.00 84.00 498 ALA A C 1
ATOM 3992 O O . ALA A 1 498 ? 4.273 1.318 -12.570 1.00 84.00 498 ALA A O 1
ATOM 3993 N N . VAL A 1 499 ? 5.898 0.112 -11.579 1.00 85.81 499 VAL A N 1
ATOM 3994 C CA . VAL A 1 499 ? 5.116 -0.314 -10.419 1.00 85.81 499 VAL A CA 1
ATOM 3995 C C . VAL A 1 499 ? 4.992 0.831 -9.416 1.00 85.81 499 VAL A C 1
ATOM 3997 O O . VAL A 1 499 ? 3.896 1.121 -8.939 1.00 85.81 499 VAL A O 1
ATOM 4000 N N . ALA A 1 500 ? 6.085 1.546 -9.141 1.00 89.69 500 ALA A N 1
ATOM 4001 C CA . ALA A 1 500 ? 6.108 2.648 -8.182 1.00 89.69 500 ALA A CA 1
ATOM 4002 C C . ALA A 1 500 ? 5.204 3.820 -8.590 1.00 89.69 500 ALA A C 1
ATOM 4004 O O . ALA A 1 500 ? 4.638 4.482 -7.725 1.00 89.69 500 ALA A O 1
ATOM 4005 N N . LEU A 1 501 ? 5.000 4.043 -9.893 1.00 91.75 501 LEU A N 1
ATOM 4006 C CA . LEU A 1 501 ? 4.023 5.009 -10.398 1.00 91.75 501 LEU A CA 1
ATOM 4007 C C . LEU A 1 501 ? 2.587 4.697 -9.963 1.00 91.75 501 LEU A C 1
ATOM 4009 O O . LEU A 1 501 ? 1.754 5.589 -10.057 1.00 91.75 501 LEU A O 1
ATOM 4013 N N . SER A 1 502 ? 2.293 3.485 -9.485 1.00 91.44 502 SER A N 1
ATOM 4014 C CA . SER A 1 502 ? 0.996 3.103 -8.909 1.00 91.44 502 SER A CA 1
ATOM 4015 C C . SER A 1 502 ? 1.082 2.824 -7.405 1.00 91.44 502 SER A C 1
ATOM 4017 O O . SER A 1 502 ? 0.204 3.229 -6.656 1.00 91.44 502 SER A O 1
ATOM 4019 N N . GLU A 1 503 ? 2.130 2.138 -6.935 1.00 90.44 503 GLU A N 1
ATOM 4020 C CA . GLU A 1 503 ? 2.279 1.759 -5.520 1.00 90.44 503 GLU A CA 1
ATOM 4021 C C . GLU A 1 503 ? 2.742 2.922 -4.639 1.00 90.44 503 GLU A C 1
ATOM 4023 O O . GLU A 1 503 ? 2.274 3.054 -3.513 1.00 90.44 503 GLU A O 1
ATOM 4028 N N . TYR A 1 504 ? 3.643 3.769 -5.143 1.00 93.94 504 TYR A N 1
ATOM 4029 C CA . TYR A 1 504 ? 4.246 4.880 -4.398 1.00 93.94 504 TYR A CA 1
ATOM 4030 C C . TYR A 1 504 ? 3.684 6.242 -4.806 1.00 93.94 504 TYR A C 1
ATOM 4032 O O . TYR A 1 504 ? 4.125 7.263 -4.278 1.00 93.94 504 TYR A O 1
ATOM 4040 N N . ALA A 1 505 ? 2.704 6.282 -5.713 1.00 93.75 505 ALA A N 1
ATOM 4041 C CA . ALA A 1 505 ? 2.053 7.524 -6.113 1.00 93.75 505 ALA A CA 1
ATOM 4042 C C . ALA A 1 505 ? 1.526 8.302 -4.888 1.00 93.75 505 ALA A C 1
ATOM 4044 O O . ALA A 1 505 ? 1.069 7.679 -3.925 1.00 93.75 505 ALA A O 1
ATOM 4045 N N . PRO A 1 506 ? 1.563 9.648 -4.902 1.00 93.69 506 PRO A N 1
ATOM 4046 C CA . PRO A 1 506 ? 1.042 10.458 -3.805 1.00 93.69 506 PRO A CA 1
ATOM 4047 C C . PRO A 1 506 ? -0.372 10.029 -3.388 1.00 93.69 506 PRO A C 1
ATOM 4049 O O . PRO A 1 506 ? -1.239 9.823 -4.236 1.00 93.69 506 PRO A O 1
ATOM 4052 N N . GLY A 1 507 ? -0.589 9.873 -2.080 1.00 90.12 507 GLY A N 1
ATOM 4053 C CA . GLY A 1 507 ? -1.848 9.416 -1.489 1.00 90.12 507 GLY A CA 1
ATOM 4054 C C . GLY A 1 507 ? -2.005 7.895 -1.331 1.00 90.12 507 GLY A C 1
ATOM 4055 O O . GLY A 1 507 ? -2.930 7.475 -0.635 1.00 90.12 507 GLY A O 1
ATOM 4056 N N . ARG A 1 508 ? -1.115 7.076 -1.908 1.00 92.94 508 ARG A N 1
ATOM 4057 C CA . ARG A 1 508 ? -1.077 5.613 -1.709 1.00 92.94 508 ARG A CA 1
ATOM 4058 C C . ARG A 1 508 ? -0.469 5.238 -0.359 1.00 92.94 508 ARG A C 1
ATOM 4060 O O . ARG A 1 508 ? 0.380 5.966 0.158 1.00 92.94 508 ARG A O 1
ATOM 4067 N N . PHE A 1 509 ? -0.859 4.087 0.179 1.00 93.38 509 PHE A N 1
ATOM 4068 C CA . PHE A 1 509 ? -0.228 3.494 1.350 1.00 93.38 509 PHE A CA 1
ATOM 4069 C C . PHE A 1 509 ? 0.899 2.554 0.950 1.00 93.38 509 PHE A C 1
ATOM 4071 O O . PHE A 1 509 ? 0.779 1.729 0.044 1.00 93.38 509 PHE A O 1
ATOM 4078 N N . VAL A 1 510 ? 1.997 2.685 1.680 1.00 90.44 510 VAL A N 1
ATOM 4079 C CA . VAL A 1 510 ? 3.181 1.849 1.584 1.00 90.44 510 VAL A CA 1
ATOM 4080 C C . VAL A 1 510 ? 3.381 1.204 2.944 1.00 90.44 510 VAL A C 1
ATOM 4082 O O . VAL A 1 510 ? 3.666 1.886 3.925 1.00 90.44 510 VAL A O 1
ATOM 4085 N N . THR A 1 511 ? 3.190 -0.109 3.014 1.00 88.69 511 THR A N 1
ATOM 4086 C CA . THR A 1 511 ? 3.437 -0.877 4.236 1.00 88.69 511 THR A CA 1
ATOM 4087 C C . THR A 1 511 ? 4.893 -1.319 4.264 1.00 88.69 511 THR A C 1
ATOM 4089 O O . THR A 1 511 ? 5.362 -1.920 3.300 1.00 88.69 511 THR A O 1
ATOM 4092 N N . ILE A 1 512 ? 5.600 -1.005 5.348 1.00 86.94 512 ILE A N 1
ATOM 4093 C CA . ILE A 1 512 ? 6.993 -1.397 5.582 1.00 86.94 512 ILE A CA 1
ATOM 4094 C C . ILE A 1 512 ? 7.099 -1.792 7.052 1.00 86.94 512 ILE A C 1
ATOM 4096 O O . ILE A 1 512 ? 6.802 -0.965 7.911 1.00 86.94 512 ILE A O 1
ATOM 4100 N N . ASP A 1 513 ? 7.532 -3.019 7.359 1.00 82.56 513 ASP A N 1
ATOM 4101 C CA . ASP A 1 513 ? 7.824 -3.435 8.742 1.00 82.56 513 ASP A CA 1
ATOM 4102 C C . ASP A 1 513 ? 6.605 -3.265 9.676 1.00 82.56 513 ASP A C 1
ATOM 4104 O O . ASP A 1 513 ? 6.691 -2.670 10.748 1.00 82.56 513 ASP A O 1
ATOM 4108 N N . LYS A 1 514 ? 5.432 -3.732 9.213 1.00 82.81 514 LYS A N 1
ATOM 4109 C CA . LYS A 1 514 ? 4.102 -3.615 9.865 1.00 82.81 514 LYS A CA 1
ATOM 4110 C C . LYS A 1 514 ? 3.571 -2.183 10.038 1.00 82.81 514 LYS A C 1
ATOM 4112 O O . LYS A 1 514 ? 2.438 -2.004 10.476 1.00 82.81 514 LYS A O 1
ATOM 4117 N N . LYS A 1 515 ? 4.346 -1.169 9.654 1.00 87.56 515 LYS A N 1
ATOM 4118 C CA . LYS A 1 515 ? 3.965 0.245 9.703 1.00 87.56 515 LYS A CA 1
ATOM 4119 C C . LYS A 1 515 ? 3.416 0.680 8.356 1.00 87.56 515 LYS A C 1
ATOM 4121 O O . LYS A 1 515 ? 3.853 0.199 7.310 1.00 87.56 515 LYS A O 1
ATOM 4126 N N . ILE A 1 516 ? 2.456 1.596 8.373 1.00 90.25 516 ILE A N 1
ATOM 4127 C CA . ILE A 1 516 ? 1.849 2.137 7.158 1.00 90.25 516 ILE A CA 1
ATOM 4128 C C . ILE A 1 516 ? 2.338 3.564 6.966 1.00 90.25 516 ILE A C 1
ATOM 4130 O O . ILE A 1 516 ? 2.299 4.382 7.876 1.00 90.25 516 ILE A O 1
ATOM 4134 N N . PHE A 1 517 ? 2.783 3.870 5.755 1.00 92.00 517 PHE A N 1
ATOM 4135 C CA . PHE A 1 517 ? 3.244 5.189 5.356 1.00 92.00 517 PHE A CA 1
ATOM 4136 C C . PHE A 1 517 ? 2.388 5.686 4.197 1.00 92.00 517 PHE A C 1
ATOM 4138 O O . PHE A 1 517 ? 2.291 5.028 3.163 1.00 92.00 517 PHE A O 1
ATOM 4145 N N . LYS A 1 518 ? 1.773 6.863 4.332 1.00 92.62 518 LYS A N 1
ATOM 4146 C CA . LYS A 1 518 ? 1.072 7.509 3.214 1.00 92.62 518 LYS A CA 1
ATOM 4147 C C . LYS A 1 518 ? 2.080 8.272 2.367 1.00 92.62 518 LYS A C 1
ATOM 4149 O O . LYS A 1 518 ? 2.730 9.175 2.884 1.00 92.62 518 LYS A O 1
ATOM 4154 N N . SER A 1 519 ? 2.212 7.941 1.083 1.00 94.00 519 SER A N 1
ATOM 4155 C CA . SER A 1 519 ? 3.100 8.659 0.160 1.00 94.00 519 SER A CA 1
ATOM 4156 C C . SER A 1 519 ? 2.696 10.131 0.064 1.00 94.00 519 SER A C 1
ATOM 4158 O O . SER A 1 519 ? 1.540 10.438 -0.236 1.00 94.00 519 SER A O 1
ATOM 4160 N N . GLY A 1 520 ? 3.633 11.040 0.341 1.00 89.94 520 GLY A N 1
ATOM 4161 C CA . GLY A 1 520 ? 3.362 12.476 0.482 1.00 89.94 520 GLY A CA 1
ATOM 4162 C C . GLY A 1 520 ? 4.171 13.382 -0.429 1.00 89.94 520 GLY A C 1
ATOM 4163 O O . GLY A 1 520 ? 4.020 14.601 -0.374 1.00 89.94 520 GLY A O 1
ATOM 4164 N N . GLY A 1 521 ? 5.061 12.827 -1.247 1.00 90.25 521 GLY A N 1
ATOM 4165 C CA . GLY A 1 521 ? 5.897 13.636 -2.117 1.00 90.25 521 GLY A CA 1
ATOM 4166 C C . GLY A 1 521 ? 6.994 12.861 -2.816 1.00 90.25 521 GLY A C 1
ATOM 4167 O O . GLY A 1 521 ? 7.197 11.670 -2.586 1.00 90.25 521 GLY A O 1
ATOM 4168 N N . ILE A 1 522 ? 7.702 13.585 -3.676 1.00 93.69 522 ILE A N 1
ATOM 4169 C CA . ILE A 1 522 ? 8.824 13.098 -4.466 1.00 93.69 522 ILE A CA 1
ATOM 4170 C C . ILE A 1 522 ? 10.111 13.608 -3.820 1.00 93.69 522 ILE A C 1
ATOM 4172 O O . ILE A 1 522 ? 10.304 14.815 -3.653 1.00 93.69 522 ILE A O 1
ATOM 4176 N N . TYR A 1 523 ? 10.973 12.684 -3.413 1.00 90.81 523 TYR A N 1
ATOM 4177 C CA . TYR A 1 523 ? 12.109 12.963 -2.539 1.00 90.81 523 TYR A CA 1
ATOM 4178 C C . TYR A 1 523 ? 13.259 11.990 -2.786 1.00 90.81 523 TYR A C 1
ATOM 4180 O O . TYR A 1 523 ? 13.028 10.818 -3.072 1.00 90.81 523 TYR A O 1
ATOM 4188 N N . ALA A 1 524 ? 14.493 12.467 -2.623 1.00 85.00 524 ALA A N 1
ATOM 4189 C CA . ALA A 1 524 ? 15.687 11.637 -2.570 1.00 85.00 524 ALA A CA 1
ATOM 4190 C C . ALA A 1 524 ? 16.596 11.990 -1.385 1.00 85.00 524 ALA A C 1
ATOM 4192 O O . ALA A 1 524 ? 16.742 13.156 -1.003 1.00 85.00 524 ALA A O 1
ATOM 4193 N N . ASN A 1 525 ? 17.258 10.957 -0.860 1.00 75.31 525 ASN A N 1
ATOM 4194 C CA . ASN A 1 525 ? 18.374 11.054 0.074 1.00 75.31 525 ASN A CA 1
ATOM 4195 C C . ASN A 1 525 ? 19.541 10.177 -0.451 1.00 75.31 525 ASN A C 1
ATOM 4197 O O . ASN A 1 525 ? 19.318 8.995 -0.731 1.00 75.31 525 ASN A O 1
ATOM 4201 N N . PRO A 1 526 ? 20.766 10.719 -0.631 1.00 70.75 526 PRO A N 1
ATOM 4202 C CA . PRO A 1 526 ? 21.188 12.085 -0.309 1.00 70.75 526 PRO A CA 1
ATOM 4203 C C . PRO A 1 526 ? 20.587 13.135 -1.248 1.00 70.75 526 PRO A C 1
ATOM 4205 O O . PRO A 1 526 ? 20.306 12.868 -2.416 1.00 70.75 526 PRO A O 1
ATOM 4208 N N . ARG A 1 527 ? 20.408 14.352 -0.723 1.00 77.75 527 ARG A N 1
ATOM 4209 C CA . ARG A 1 527 ? 19.918 15.496 -1.503 1.00 77.75 527 ARG A CA 1
ATOM 4210 C C . ARG A 1 527 ? 20.972 15.914 -2.550 1.00 77.75 527 ARG A C 1
ATOM 4212 O O . ARG A 1 527 ? 22.171 15.768 -2.285 1.00 77.75 527 ARG A O 1
ATOM 4219 N N . PRO A 1 528 ? 20.571 16.455 -3.717 1.00 75.06 528 PRO A N 1
ATOM 4220 C CA . PRO A 1 528 ? 21.514 16.989 -4.697 1.00 75.06 528 PRO A CA 1
ATOM 4221 C C . PRO A 1 528 ? 22.403 18.080 -4.080 1.00 75.06 528 PRO A C 1
ATOM 4223 O O . PRO A 1 528 ? 21.920 18.934 -3.334 1.00 75.06 528 PRO A O 1
ATOM 4226 N N . ARG A 1 529 ? 23.706 18.065 -4.397 1.00 69.62 529 ARG A N 1
ATOM 4227 C CA . ARG A 1 529 ? 24.673 19.047 -3.868 1.00 69.62 529 ARG A CA 1
ATOM 4228 C C . ARG A 1 529 ? 24.271 20.470 -4.267 1.00 69.62 529 ARG A C 1
ATOM 4230 O O . ARG A 1 529 ? 24.042 20.720 -5.448 1.00 69.62 529 ARG A O 1
ATOM 4237 N N . GLY A 1 530 ? 24.237 21.389 -3.303 1.00 70.69 530 GLY A N 1
ATOM 4238 C CA . GLY A 1 530 ? 23.820 22.781 -3.503 1.00 70.69 530 GLY A CA 1
ATOM 4239 C C . GLY A 1 530 ? 22.303 23.004 -3.491 1.00 70.69 530 GLY A C 1
ATOM 4240 O O . GLY A 1 530 ? 21.864 24.140 -3.659 1.00 70.69 530 GLY A O 1
ATOM 4241 N N . PHE A 1 531 ? 21.508 21.945 -3.296 1.00 76.19 531 PHE A N 1
ATOM 4242 C CA . PHE A 1 531 ? 20.048 22.000 -3.176 1.00 76.19 531 PHE A CA 1
ATOM 4243 C C . PHE A 1 531 ? 19.563 21.328 -1.885 1.00 76.19 531 PHE A C 1
ATOM 4245 O O . PHE A 1 531 ? 18.549 20.625 -1.851 1.00 76.19 531 PHE A O 1
ATOM 4252 N N . GLU A 1 532 ? 20.291 21.534 -0.789 1.00 72.00 532 GLU A N 1
ATOM 4253 C CA . GLU A 1 532 ? 20.034 20.874 0.487 1.00 72.00 532 GLU A CA 1
ATOM 4254 C C . GLU A 1 532 ? 18.671 21.262 1.076 1.00 72.00 532 GLU A C 1
ATOM 4256 O O . GLU A 1 532 ? 18.068 20.446 1.758 1.00 72.00 532 GLU A O 1
ATOM 4261 N N . THR A 1 533 ? 18.137 22.456 0.791 1.00 71.25 533 THR A N 1
ATOM 4262 C CA . THR A 1 533 ? 16.836 22.931 1.322 1.00 71.25 533 THR A CA 1
ATOM 4263 C C . THR A 1 533 ? 15.722 23.020 0.266 1.00 71.25 533 THR A C 1
ATOM 4265 O O . THR A 1 533 ? 14.575 23.339 0.587 1.00 71.25 533 THR A O 1
ATOM 4268 N N . ASN A 1 534 ? 16.045 22.750 -1.002 1.00 79.19 534 ASN A N 1
ATOM 4269 C CA . ASN A 1 534 ? 15.175 22.952 -2.166 1.00 79.19 534 ASN A CA 1
ATOM 4270 C C . ASN A 1 534 ? 15.434 21.918 -3.278 1.00 79.19 534 ASN A C 1
ATOM 4272 O O . ASN A 1 534 ? 15.448 22.257 -4.460 1.00 79.19 534 ASN A O 1
ATOM 4276 N N . GLN A 1 535 ? 15.632 20.649 -2.912 1.00 84.06 535 GLN A N 1
ATOM 4277 C CA . GLN A 1 535 ? 16.010 19.586 -3.852 1.00 84.06 535 GLN A CA 1
ATOM 4278 C C . GLN A 1 535 ? 15.098 19.456 -5.074 1.00 84.06 535 GLN A C 1
ATOM 4280 O O . GLN A 1 535 ? 15.581 19.117 -6.148 1.00 84.06 535 GLN A O 1
ATOM 4285 N N . ALA A 1 536 ? 13.795 19.727 -4.945 1.00 88.12 536 ALA A N 1
ATOM 4286 C CA . ALA A 1 536 ? 12.876 19.557 -6.065 1.00 88.12 536 ALA A CA 1
ATOM 4287 C C . ALA A 1 536 ? 13.219 20.530 -7.203 1.00 88.12 536 ALA A C 1
ATOM 4289 O O . ALA A 1 536 ? 13.061 20.189 -8.373 1.00 88.12 536 ALA A O 1
ATOM 4290 N N . GLU A 1 537 ? 13.782 21.698 -6.884 1.00 87.94 537 GLU A N 1
ATOM 4291 C CA . GLU A 1 537 ? 14.150 22.709 -7.872 1.00 87.94 537 GLU A CA 1
ATOM 4292 C C . GLU A 1 537 ? 15.198 22.180 -8.861 1.00 87.94 537 GLU A C 1
ATOM 4294 O O . GLU A 1 537 ? 15.120 22.487 -10.050 1.00 87.94 537 GLU A O 1
ATOM 4299 N N . PHE A 1 538 ? 16.120 21.333 -8.390 1.00 84.62 538 PHE A N 1
ATOM 4300 C CA . PHE A 1 538 ? 17.106 20.647 -9.227 1.00 84.62 538 PHE A CA 1
ATOM 4301 C C . PHE A 1 538 ? 16.429 19.811 -10.321 1.00 84.62 538 PHE A C 1
ATOM 4303 O O . PHE A 1 538 ? 16.794 19.903 -11.492 1.00 84.62 538 PHE A O 1
ATOM 4310 N N . TYR A 1 539 ? 15.415 19.026 -9.954 1.00 86.94 539 TYR A N 1
ATOM 4311 C CA . TYR A 1 539 ? 14.732 18.115 -10.873 1.00 86.94 539 TYR A CA 1
ATOM 4312 C C . TYR A 1 539 ? 13.744 18.838 -11.791 1.00 86.94 539 TYR A C 1
ATOM 4314 O O . TYR A 1 539 ? 13.654 18.517 -12.970 1.00 86.94 539 TYR A O 1
ATOM 4322 N N . PHE A 1 540 ? 13.051 19.868 -11.300 1.00 88.44 540 PHE A N 1
ATOM 4323 C CA . PHE A 1 540 ? 12.137 20.669 -12.125 1.00 88.44 540 PHE A CA 1
ATOM 4324 C C . PHE A 1 540 ? 12.845 21.513 -13.194 1.00 88.44 540 PHE A C 1
ATOM 4326 O O . PHE A 1 540 ? 12.202 21.924 -14.161 1.00 88.44 540 PHE A O 1
ATOM 4333 N N . LYS A 1 541 ? 14.143 21.787 -13.023 1.00 83.81 541 LYS A N 1
ATOM 4334 C CA . LYS A 1 541 ? 14.986 22.443 -14.033 1.00 83.81 541 LYS A CA 1
ATOM 4335 C C . LYS A 1 541 ? 15.627 21.459 -15.017 1.00 83.81 541 LYS A C 1
ATOM 4337 O O . LYS A 1 541 ? 16.228 21.906 -15.987 1.00 83.81 541 LYS A O 1
ATOM 4342 N N . ASN A 1 542 ? 15.508 20.153 -14.781 1.00 80.00 542 ASN A N 1
ATOM 4343 C CA . ASN A 1 542 ? 16.130 19.118 -15.596 1.00 80.00 542 ASN A CA 1
ATOM 4344 C C . ASN A 1 542 ? 15.112 18.509 -16.578 1.00 80.00 542 ASN A C 1
ATOM 4346 O O . ASN A 1 542 ? 14.105 17.932 -16.161 1.00 80.00 542 ASN A O 1
ATOM 4350 N N . ASN A 1 543 ? 15.401 18.587 -17.880 1.00 78.62 543 ASN A N 1
ATOM 4351 C CA . ASN A 1 543 ? 14.532 18.066 -18.943 1.00 78.62 543 ASN A CA 1
ATOM 4352 C C . ASN A 1 543 ? 14.382 16.531 -18.931 1.00 78.62 543 ASN A C 1
ATOM 4354 O O . ASN A 1 543 ? 13.387 16.019 -19.448 1.00 78.62 543 ASN A O 1
ATOM 4358 N N . ASP A 1 544 ? 15.312 15.789 -18.318 1.00 77.06 544 ASP A N 1
ATOM 4359 C CA . ASP A 1 544 ? 15.182 14.336 -18.124 1.00 77.06 544 ASP A CA 1
ATOM 4360 C C . ASP A 1 544 ? 14.075 13.983 -17.119 1.00 77.06 544 ASP A C 1
ATOM 4362 O O . ASP A 1 544 ? 13.510 12.885 -17.163 1.00 77.06 544 ASP A O 1
ATOM 4366 N N . TYR A 1 545 ? 13.766 14.910 -16.208 1.00 86.06 545 TYR A N 1
ATOM 4367 C CA . TYR A 1 545 ? 12.764 14.721 -15.167 1.00 86.06 545 TYR A CA 1
ATOM 4368 C C . TYR A 1 545 ? 11.473 15.463 -15.476 1.00 86.06 545 TYR A C 1
ATOM 4370 O O . TYR A 1 545 ? 10.409 14.885 -15.296 1.00 86.06 545 TYR A O 1
ATOM 4378 N N . TYR A 1 546 ? 11.534 16.704 -15.956 1.00 91.31 546 TYR A N 1
ATOM 4379 C CA . TYR A 1 546 ? 10.356 17.536 -16.177 1.00 91.31 546 TYR A CA 1
ATOM 4380 C C . TYR A 1 546 ? 10.260 18.004 -17.629 1.00 91.31 546 TYR A C 1
ATOM 4382 O O . TYR A 1 546 ? 11.017 18.867 -18.068 1.00 91.31 546 TYR A O 1
ATOM 4390 N N . LYS A 1 547 ? 9.297 17.461 -18.380 1.00 89.56 547 LYS A N 1
ATOM 4391 C CA . LYS A 1 547 ? 9.136 17.747 -19.815 1.00 89.56 547 LYS A CA 1
ATOM 4392 C C . LYS A 1 547 ? 7.679 17.804 -20.260 1.00 89.56 547 LYS A C 1
ATOM 4394 O O . LYS A 1 547 ? 6.769 17.421 -19.529 1.00 89.56 547 LYS A O 1
ATOM 4399 N N . ASP A 1 548 ? 7.458 18.335 -21.459 1.00 89.75 548 ASP A N 1
ATOM 4400 C CA . ASP A 1 548 ? 6.157 18.279 -22.127 1.00 89.75 548 ASP A CA 1
ATOM 4401 C C . ASP A 1 548 ? 5.937 16.903 -22.760 1.00 89.75 548 ASP A C 1
ATOM 4403 O O . ASP A 1 548 ? 6.856 16.319 -23.332 1.00 89.75 548 ASP A O 1
ATOM 4407 N N . ILE A 1 549 ? 4.702 16.419 -22.681 1.00 90.19 549 ILE A N 1
ATOM 4408 C CA . ILE A 1 549 ? 4.231 15.236 -23.396 1.00 90.19 549 ILE A CA 1
ATOM 4409 C C . ILE A 1 549 ? 2.920 15.548 -24.114 1.00 90.19 549 ILE A C 1
ATOM 4411 O O . ILE A 1 549 ? 2.137 16.400 -23.686 1.00 90.19 549 ILE A O 1
ATOM 4415 N N . TYR A 1 550 ? 2.688 14.843 -25.214 1.00 89.19 550 TYR A N 1
ATOM 4416 C CA . TYR A 1 550 ? 1.519 14.999 -26.069 1.00 89.19 550 TYR A CA 1
ATOM 4417 C C . TYR A 1 550 ? 0.782 13.670 -26.106 1.00 89.19 550 TYR A C 1
ATOM 4419 O O . TYR A 1 550 ? 1.321 12.696 -26.617 1.00 89.19 550 TYR A O 1
ATOM 4427 N N . ILE A 1 551 ? -0.423 13.606 -25.549 1.00 88.12 551 ILE A N 1
ATOM 4428 C CA . ILE A 1 551 ? -1.176 12.354 -25.428 1.00 88.12 551 ILE A CA 1
ATOM 4429 C C . ILE A 1 551 ? -2.464 12.448 -26.237 1.00 88.12 551 ILE A C 1
ATOM 4431 O O . ILE A 1 551 ? -3.163 13.462 -26.197 1.00 88.12 551 ILE A O 1
ATOM 4435 N N . CYS A 1 552 ? -2.792 11.391 -26.975 1.00 86.88 552 CYS A N 1
ATOM 4436 C CA . CYS A 1 552 ? -4.079 11.291 -27.647 1.00 86.88 552 CYS A CA 1
ATOM 4437 C C . CYS A 1 552 ? -5.228 11.139 -26.633 1.00 86.88 552 CYS A C 1
ATOM 4439 O O . CYS A 1 552 ? -5.139 10.373 -25.680 1.00 86.88 552 CYS A O 1
ATOM 4441 N N . SER A 1 553 ? -6.341 11.836 -26.865 1.00 82.81 553 SER A N 1
ATOM 4442 C CA . SER A 1 553 ? -7.532 11.762 -26.003 1.00 82.81 553 SER A CA 1
ATOM 4443 C C . SER A 1 553 ? -8.241 10.398 -26.029 1.00 82.81 553 SER A C 1
ATOM 4445 O O . SER A 1 553 ? -8.746 9.965 -24.993 1.00 82.81 553 SER A O 1
ATOM 4447 N N . ASP A 1 554 ? -8.222 9.711 -27.178 1.00 79.50 554 ASP A N 1
ATOM 4448 C CA . ASP A 1 554 ? -9.025 8.498 -27.406 1.00 79.50 554 ASP A CA 1
ATOM 4449 C C . ASP A 1 554 ? -8.230 7.178 -27.477 1.00 79.50 554 ASP A C 1
ATOM 4451 O O . ASP A 1 554 ? -8.813 6.110 -27.296 1.00 79.50 554 ASP A O 1
ATOM 4455 N N . CYS A 1 555 ? -6.923 7.208 -27.755 1.00 81.25 555 CYS A N 1
ATOM 4456 C CA . CYS A 1 555 ? -6.098 6.005 -27.924 1.00 81.25 555 CYS A CA 1
ATOM 4457 C C . CYS A 1 555 ? -4.742 6.150 -27.224 1.00 81.25 555 CYS A C 1
ATOM 4459 O O . CYS A 1 555 ? -4.369 7.247 -26.815 1.00 81.25 555 CYS A O 1
ATOM 4461 N N . ASN A 1 556 ? -3.974 5.062 -27.148 1.00 84.12 556 ASN A N 1
ATOM 4462 C CA . ASN A 1 556 ? -2.714 5.012 -26.398 1.00 84.12 556 ASN A CA 1
ATOM 4463 C C . ASN A 1 556 ? -1.507 5.565 -27.183 1.00 84.12 556 ASN A C 1
ATOM 4465 O O . ASN A 1 556 ? -0.379 5.103 -27.015 1.00 84.12 556 ASN A O 1
ATOM 4469 N N . TRP A 1 557 ? -1.732 6.550 -28.058 1.00 86.12 557 TRP A N 1
ATOM 4470 C CA . TRP A 1 557 ? -0.656 7.211 -28.793 1.00 86.12 557 TRP A CA 1
ATOM 4471 C C . TRP A 1 557 ? -0.055 8.368 -27.986 1.00 86.12 557 TRP A C 1
ATOM 4473 O O . TRP A 1 557 ? -0.800 9.161 -27.397 1.00 86.12 557 TRP A O 1
ATOM 4483 N N . PHE A 1 558 ? 1.275 8.507 -28.007 1.00 86.31 558 PHE A N 1
ATOM 4484 C CA . PHE A 1 558 ? 1.973 9.666 -27.441 1.00 86.31 558 PHE A CA 1
ATOM 4485 C C . PHE A 1 558 ? 3.035 10.261 -28.377 1.00 86.31 558 PHE A C 1
ATOM 4487 O O . PHE A 1 558 ? 3.638 9.561 -29.183 1.00 86.31 558 PHE A O 1
ATOM 4494 N N . GLY A 1 559 ? 3.315 11.548 -28.196 1.00 83.50 559 GLY A N 1
ATOM 4495 C CA . GLY A 1 559 ? 4.448 12.265 -28.775 1.00 83.50 559 GLY A CA 1
ATOM 4496 C C . GLY A 1 559 ? 5.259 12.978 -27.691 1.00 83.50 559 GLY A C 1
ATOM 4497 O O . GLY A 1 559 ? 4.739 13.316 -26.624 1.00 83.50 559 GLY A O 1
ATOM 4498 N N . LEU A 1 560 ? 6.541 13.217 -27.962 1.00 74.25 560 LEU A N 1
ATOM 4499 C CA . LEU A 1 560 ? 7.444 13.973 -27.081 1.00 74.25 560 LEU A CA 1
ATOM 4500 C C . LEU A 1 560 ? 7.646 15.409 -27.574 1.00 74.25 560 LEU A C 1
ATOM 4502 O O . LEU A 1 560 ? 8.029 16.290 -26.806 1.00 74.25 560 LEU A O 1
ATOM 4506 N N . LYS A 1 561 ? 7.383 15.659 -28.856 1.00 73.00 561 LYS A N 1
ATOM 4507 C CA . LYS A 1 561 ? 7.519 16.961 -29.499 1.00 73.00 561 LYS A CA 1
ATOM 4508 C C . LYS A 1 561 ? 6.227 17.339 -30.196 1.00 73.00 561 LYS A C 1
ATOM 4510 O O . LYS A 1 561 ? 5.479 16.494 -30.673 1.00 73.00 561 LYS A O 1
ATOM 4515 N N . GLN A 1 562 ? 6.004 18.643 -30.315 1.00 63.19 562 GLN A N 1
ATOM 4516 C CA . GLN A 1 562 ? 4.874 19.175 -31.072 1.00 63.19 562 GLN A CA 1
ATOM 4517 C C . GLN A 1 562 ? 4.919 18.746 -32.550 1.00 63.19 562 GLN A C 1
ATOM 4519 O O . GLN A 1 562 ? 3.879 18.548 -33.169 1.00 63.19 562 GLN A O 1
ATOM 4524 N N . GLU A 1 563 ? 6.123 18.565 -33.096 1.00 66.44 563 GLU A N 1
ATOM 4525 C CA . GLU A 1 563 ? 6.367 18.100 -34.466 1.00 66.44 563 GLU A CA 1
ATOM 4526 C C . GLU A 1 563 ? 5.956 16.638 -34.695 1.00 66.44 563 GLU A C 1
ATOM 4528 O O . GLU A 1 563 ? 5.652 16.275 -35.829 1.00 66.44 563 GLU A O 1
ATOM 4533 N N . ASP A 1 564 ? 5.870 15.822 -33.636 1.00 63.78 564 ASP A N 1
ATOM 4534 C CA . ASP A 1 564 ? 5.444 14.417 -33.731 1.00 63.78 564 ASP A CA 1
ATOM 4535 C C . ASP A 1 564 ? 3.959 14.294 -34.134 1.00 63.78 564 ASP A C 1
ATOM 4537 O O . ASP A 1 564 ? 3.501 13.226 -34.534 1.00 63.78 564 ASP A O 1
ATOM 4541 N N . SER A 1 565 ? 3.200 15.394 -34.047 1.00 60.78 565 SER A N 1
ATOM 4542 C CA . SER A 1 565 ? 1.821 15.498 -34.519 1.00 60.78 565 SER A CA 1
ATOM 4543 C C . SER A 1 565 ? 1.560 16.871 -35.162 1.00 60.78 565 SER A C 1
ATOM 4545 O O . SER A 1 565 ? 1.089 17.807 -34.492 1.00 60.78 565 SER A O 1
ATOM 4547 N N . PRO A 1 566 ? 1.758 17.003 -36.482 1.00 63.34 566 PRO A N 1
ATOM 4548 C CA . PRO A 1 566 ? 1.362 18.197 -37.218 1.00 63.34 566 PRO A CA 1
ATOM 4549 C C . PRO A 1 566 ? -0.141 18.481 -37.034 1.00 63.34 566 PRO A C 1
ATOM 4551 O O . PRO A 1 566 ? -0.988 17.703 -37.460 1.00 63.34 566 PRO A O 1
ATOM 4554 N N . GLY A 1 567 ? -0.484 19.597 -36.381 1.00 68.94 567 GLY A N 1
ATOM 4555 C CA . GLY A 1 567 ? -1.874 20.050 -36.219 1.00 68.94 567 GLY A CA 1
ATOM 4556 C C . GLY A 1 567 ? -2.627 19.581 -34.964 1.00 68.94 567 GLY A C 1
ATOM 4557 O O . GLY A 1 567 ? -3.828 19.814 -34.900 1.00 68.94 567 GLY A O 1
ATOM 4558 N N . MET A 1 568 ? -1.963 18.985 -33.960 1.00 79.31 568 MET A N 1
ATOM 4559 C CA . MET A 1 568 ? -2.602 18.485 -32.714 1.00 79.31 568 MET A CA 1
ATOM 4560 C C . MET A 1 568 ? -3.692 17.421 -32.944 1.00 79.31 568 MET A C 1
ATOM 4562 O O . MET A 1 568 ? -4.664 17.327 -32.190 1.00 79.31 568 MET A O 1
ATOM 4566 N N . VAL A 1 569 ? -3.517 16.605 -33.983 1.00 84.25 569 VAL A N 1
ATOM 4567 C CA . VAL A 1 569 ? -4.419 15.512 -34.347 1.00 84.25 569 VAL A CA 1
ATOM 4568 C C . VAL A 1 569 ? -3.645 14.201 -34.318 1.00 84.25 569 VAL A C 1
ATOM 4570 O O . VAL A 1 569 ? -2.571 14.089 -34.903 1.00 84.25 569 VAL A O 1
ATOM 4573 N N . CYS A 1 570 ? -4.195 13.201 -33.636 1.00 82.38 570 CYS A N 1
ATOM 4574 C CA . CYS A 1 570 ? -3.576 11.897 -33.487 1.00 82.38 570 CYS A CA 1
ATOM 4575 C C . CYS A 1 570 ? -3.330 11.253 -34.859 1.00 82.38 570 CYS A C 1
ATOM 4577 O O . CYS A 1 570 ? -4.294 11.034 -35.598 1.00 82.38 570 CYS A O 1
ATOM 4579 N N . PRO A 1 571 ? -2.083 10.862 -35.180 1.00 79.00 571 PRO A N 1
ATOM 4580 C CA . PRO A 1 571 ? -1.759 10.256 -36.470 1.00 79.00 571 PRO A CA 1
ATOM 4581 C C . PRO A 1 571 ? -2.340 8.844 -36.634 1.00 79.00 571 PRO A C 1
ATOM 4583 O O . PRO A 1 571 ? -2.361 8.319 -37.742 1.00 79.00 571 PRO A O 1
ATOM 4586 N N . TYR A 1 572 ? -2.810 8.226 -35.545 1.00 77.62 572 TYR A N 1
ATOM 4587 C CA . TYR A 1 572 ? -3.379 6.881 -35.554 1.00 77.62 572 TYR A CA 1
ATOM 4588 C C . TYR A 1 572 ? -4.909 6.884 -35.686 1.00 77.62 572 TYR A C 1
ATOM 4590 O O . TYR A 1 572 ? -5.457 6.239 -36.572 1.00 77.62 572 TYR A O 1
ATOM 4598 N N . CYS A 1 573 ? -5.612 7.613 -34.812 1.00 78.75 573 CYS A N 1
ATOM 4599 C CA . CYS A 1 573 ? -7.080 7.587 -34.755 1.00 78.75 573 CYS A CA 1
ATOM 4600 C C . CYS A 1 573 ? -7.764 8.893 -35.188 1.00 78.75 573 CYS A C 1
ATOM 4602 O O . CYS A 1 573 ? -8.988 8.928 -35.285 1.00 78.75 573 CYS A O 1
ATOM 4604 N N . GLY A 1 574 ? -7.010 9.971 -35.424 1.00 79.94 574 GLY A N 1
ATOM 4605 C CA . GLY A 1 574 ? -7.562 11.273 -35.808 1.00 79.94 574 GLY A CA 1
ATOM 4606 C C . GLY A 1 574 ? -8.209 12.079 -34.673 1.00 79.94 574 GLY A C 1
ATOM 4607 O O . GLY A 1 574 ? -8.762 13.145 -34.935 1.00 79.94 574 GLY A O 1
ATOM 4608 N N . ALA A 1 575 ? -8.157 11.610 -33.422 1.00 85.06 575 ALA A N 1
ATOM 4609 C CA . ALA A 1 575 ? -8.661 12.353 -32.264 1.00 85.06 575 ALA A CA 1
ATOM 4610 C C . ALA A 1 575 ? -7.739 13.521 -31.865 1.00 85.06 575 ALA A C 1
ATOM 4612 O O . ALA A 1 575 ? -6.593 13.611 -32.306 1.00 85.06 575 ALA A O 1
ATOM 4613 N N . ALA A 1 576 ? -8.220 14.415 -31.000 1.00 86.62 576 ALA A N 1
ATOM 4614 C CA . ALA A 1 576 ? -7.430 15.545 -30.517 1.00 86.62 576 ALA A CA 1
ATOM 4615 C C . ALA A 1 576 ? -6.283 15.091 -29.598 1.00 86.62 576 ALA A C 1
ATOM 4617 O O . ALA A 1 576 ? -6.446 14.177 -28.780 1.00 86.62 576 ALA A O 1
ATOM 4618 N N . ILE A 1 577 ? -5.141 15.768 -29.698 1.00 87.44 577 ILE A N 1
ATOM 4619 C CA . ILE A 1 577 ? -4.001 15.590 -28.796 1.00 87.44 577 ILE A CA 1
ATOM 4620 C C . ILE A 1 577 ? -4.015 16.657 -27.706 1.00 87.44 577 ILE A C 1
ATOM 4622 O O . ILE A 1 577 ? -4.202 17.845 -27.969 1.00 87.44 577 ILE A O 1
ATOM 4626 N N . VAL A 1 578 ? -3.764 16.219 -26.475 1.00 86.81 578 VAL A N 1
ATOM 4627 C CA . VAL A 1 578 ? -3.650 17.068 -25.292 1.00 86.81 578 VAL A CA 1
ATOM 4628 C C . VAL A 1 578 ? -2.177 17.191 -24.917 1.00 86.81 578 VAL A C 1
ATOM 4630 O O . VAL A 1 578 ? -1.484 16.189 -24.736 1.00 86.81 578 VAL A O 1
ATOM 4633 N N . ARG A 1 579 ? -1.695 18.430 -24.786 1.00 89.88 579 ARG A N 1
ATOM 4634 C CA . ARG A 1 579 ? -0.381 18.718 -24.201 1.00 89.88 579 ARG A CA 1
ATOM 4635 C C . ARG A 1 579 ? -0.505 18.700 -22.682 1.00 89.88 579 ARG A C 1
ATOM 4637 O O . ARG A 1 579 ? -1.357 19.404 -22.145 1.00 89.88 579 ARG A O 1
ATOM 4644 N N . ASN A 1 580 ? 0.381 17.980 -22.003 1.00 90.75 580 ASN A N 1
ATOM 4645 C CA . ASN A 1 580 ? 0.520 18.083 -20.557 1.00 90.75 580 ASN A CA 1
ATOM 4646 C C . ASN A 1 580 ? 1.988 18.044 -20.110 1.00 90.75 580 ASN A C 1
ATOM 4648 O O . ASN A 1 580 ? 2.883 17.703 -20.885 1.00 90.75 580 ASN A O 1
ATOM 4652 N N . LYS A 1 581 ? 2.243 18.409 -18.853 1.00 93.62 581 LYS A N 1
ATOM 4653 C CA . LYS A 1 581 ? 3.554 18.260 -18.223 1.00 93.62 581 LYS A CA 1
ATOM 4654 C C . LYS A 1 581 ? 3.685 16.878 -17.600 1.00 93.62 581 LYS A C 1
ATOM 4656 O O . LYS A 1 581 ? 2.755 16.388 -16.963 1.00 93.62 581 LYS A O 1
ATOM 4661 N N . MET A 1 582 ? 4.860 16.283 -17.757 1.00 94.19 582 MET A N 1
ATOM 4662 C CA . MET A 1 582 ? 5.236 15.026 -17.128 1.00 94.19 582 MET A CA 1
ATOM 4663 C C . MET A 1 582 ? 6.419 15.238 -16.197 1.00 94.19 582 MET A C 1
ATOM 4665 O O . MET A 1 582 ? 7.380 15.917 -16.562 1.00 94.19 582 MET A O 1
ATOM 4669 N N . LEU A 1 583 ? 6.351 14.613 -15.027 1.00 95.12 583 LEU A N 1
ATOM 4670 C CA . LEU A 1 583 ? 7.439 14.518 -14.073 1.00 95.12 583 LEU A CA 1
ATOM 4671 C C . LEU A 1 583 ? 7.838 13.053 -13.893 1.00 95.12 583 LEU A C 1
ATOM 4673 O O . LEU A 1 583 ? 7.010 12.226 -13.513 1.00 95.12 583 LEU A O 1
ATOM 4677 N N . ARG A 1 584 ? 9.107 12.734 -14.132 1.00 93.56 584 ARG A N 1
ATOM 4678 C CA . ARG A 1 584 ? 9.707 11.462 -13.732 1.00 93.56 584 ARG A CA 1
ATOM 4679 C C . ARG A 1 584 ? 10.007 11.528 -12.234 1.00 93.56 584 ARG A C 1
ATOM 4681 O O . ARG A 1 584 ? 10.782 12.392 -11.827 1.00 93.56 584 ARG A O 1
ATOM 4688 N N . PRO A 1 585 ? 9.422 10.664 -11.393 1.00 93.25 585 PRO A N 1
ATOM 4689 C CA . PRO A 1 585 ? 9.770 10.637 -9.978 1.00 93.25 585 PRO A CA 1
ATOM 4690 C C . PRO A 1 585 ? 11.238 10.235 -9.785 1.00 93.25 585 PRO A C 1
ATOM 4692 O O . PRO A 1 585 ? 11.697 9.268 -10.390 1.00 93.25 585 PRO A O 1
ATOM 4695 N N . TRP A 1 586 ? 11.968 10.956 -8.932 1.00 89.38 586 TRP A N 1
ATOM 4696 C CA . TRP A 1 586 ? 13.347 10.613 -8.533 1.00 89.38 586 TRP A CA 1
ATOM 4697 C C . TRP A 1 586 ? 13.419 9.790 -7.236 1.00 89.38 586 TRP A C 1
ATOM 4699 O O . TRP A 1 586 ? 14.492 9.363 -6.819 1.00 89.38 586 TRP A O 1
ATOM 4709 N N . GLY A 1 587 ? 12.270 9.562 -6.609 1.00 91.75 587 GLY A N 1
ATOM 4710 C CA . GLY A 1 587 ? 12.092 8.854 -5.349 1.00 91.75 587 GLY A CA 1
ATOM 4711 C C . GLY A 1 587 ? 10.822 9.350 -4.669 1.00 91.75 587 GLY A C 1
ATOM 4712 O O . GLY A 1 587 ? 10.241 10.343 -5.097 1.00 91.75 587 GLY A O 1
ATOM 4713 N N . PHE A 1 588 ? 10.369 8.661 -3.636 1.00 94.75 588 PHE A N 1
ATOM 4714 C CA . PHE A 1 588 ? 9.147 8.974 -2.899 1.00 94.75 588 PHE A CA 1
ATOM 4715 C C . PHE A 1 588 ? 9.436 9.016 -1.403 1.00 94.75 588 PHE A C 1
ATOM 4717 O O . PHE A 1 588 ? 10.463 8.505 -0.963 1.00 94.75 588 PHE A O 1
ATOM 4724 N N . SER A 1 589 ? 8.562 9.637 -0.618 1.00 93.56 589 SER A N 1
ATOM 4725 C CA . SER A 1 589 ? 8.712 9.706 0.840 1.00 93.56 589 SER A CA 1
ATOM 4726 C C . SER A 1 589 ? 7.352 9.962 1.512 1.00 93.56 589 SER A C 1
ATOM 4728 O O . SER A 1 589 ? 6.450 10.505 0.852 1.00 93.56 589 SER A O 1
ATOM 4730 N N . PRO A 1 590 ? 7.145 9.550 2.780 1.00 92.62 590 PRO A N 1
ATOM 4731 C CA . PRO A 1 590 ? 5.859 9.710 3.437 1.00 92.62 590 PRO A CA 1
ATOM 4732 C C . PRO A 1 590 ? 5.468 11.170 3.649 1.00 92.62 590 PRO A C 1
ATOM 4734 O O . PRO A 1 590 ? 6.308 12.065 3.751 1.00 92.62 590 PRO A O 1
ATOM 4737 N N . VAL A 1 591 ? 4.167 11.404 3.803 1.00 86.62 591 VAL A N 1
ATOM 4738 C CA . VAL A 1 591 ? 3.628 12.659 4.332 1.00 86.62 591 VAL A CA 1
ATOM 4739 C C . VAL A 1 591 ? 4.288 12.935 5.683 1.00 86.62 591 VAL A C 1
ATOM 4741 O O . VAL A 1 591 ? 4.285 12.081 6.564 1.00 86.62 591 VAL A O 1
ATOM 4744 N N . LYS A 1 592 ? 4.891 14.121 5.830 1.00 82.62 592 LYS A N 1
ATOM 4745 C CA . LYS A 1 592 ? 5.661 14.562 7.012 1.00 82.62 592 LYS A CA 1
ATOM 4746 C C . LYS A 1 592 ? 6.876 13.698 7.376 1.00 82.62 592 LYS A C 1
ATOM 4748 O O . LYS A 1 592 ? 7.629 14.103 8.245 1.00 82.62 592 LYS A O 1
ATOM 4753 N N . GLY A 1 593 ? 7.126 12.584 6.687 1.00 81.31 593 GLY A N 1
ATOM 4754 C CA . GLY A 1 593 ? 8.151 11.610 7.062 1.00 81.31 593 GLY A CA 1
ATOM 4755 C C . GLY A 1 593 ? 7.724 10.638 8.168 1.00 81.31 593 GLY A C 1
ATOM 4756 O O . GLY A 1 593 ? 8.587 9.944 8.695 1.00 81.31 593 GLY A O 1
ATOM 4757 N N . ASP A 1 594 ? 6.433 10.582 8.513 1.00 83.81 594 ASP A N 1
ATOM 4758 C CA . ASP A 1 594 ? 5.920 9.816 9.655 1.00 83.81 594 ASP A CA 1
ATOM 4759 C C . ASP A 1 594 ? 5.029 8.641 9.218 1.00 83.81 594 ASP A C 1
ATOM 4761 O O . ASP A 1 594 ? 4.503 8.607 8.100 1.00 83.81 594 ASP A O 1
ATOM 4765 N N . GLU A 1 595 ? 4.856 7.671 10.117 1.00 88.94 595 GLU A N 1
ATOM 4766 C CA . GLU A 1 595 ? 3.863 6.607 9.955 1.00 88.94 595 GLU A CA 1
ATOM 4767 C C . GLU A 1 595 ? 2.438 7.137 10.163 1.00 88.94 595 GLU A C 1
ATOM 4769 O O . GLU A 1 595 ? 2.203 8.111 10.880 1.00 88.94 595 GLU A O 1
ATOM 4774 N N . VAL A 1 596 ? 1.475 6.476 9.533 1.00 86.50 596 VAL A N 1
ATOM 4775 C CA . VAL A 1 596 ? 0.044 6.739 9.674 1.00 86.50 596 VAL A CA 1
ATOM 4776 C C . VAL A 1 596 ? -0.671 5.460 10.090 1.00 86.50 596 VAL A C 1
ATOM 4778 O O . VAL A 1 596 ? -0.202 4.355 9.814 1.00 86.50 596 VAL A O 1
ATOM 4781 N N . LYS A 1 597 ? -1.835 5.598 10.721 1.00 81.75 597 LYS A N 1
ATOM 4782 C CA . LYS A 1 597 ? -2.715 4.460 11.004 1.00 81.75 597 LYS A CA 1
ATOM 4783 C C . LYS A 1 597 ? -3.706 4.285 9.870 1.00 81.75 597 LYS A C 1
ATOM 4785 O O . LYS A 1 597 ? -4.182 5.272 9.308 1.00 81.75 597 LYS A O 1
ATOM 4790 N N . PHE A 1 598 ? -4.005 3.031 9.548 1.00 81.50 598 PHE A N 1
ATOM 4791 C CA . PHE A 1 598 ? -4.902 2.675 8.452 1.00 81.50 598 PHE A CA 1
ATOM 4792 C C . PHE A 1 598 ? -6.283 3.318 8.612 1.00 81.50 598 PHE A C 1
ATOM 4794 O O . PHE A 1 598 ? -6.855 3.806 7.649 1.00 81.50 598 PHE A O 1
ATOM 4801 N N . GLU A 1 599 ? -6.795 3.350 9.838 1.00 79.75 599 GLU A N 1
ATOM 4802 C CA . GLU A 1 599 ? -8.134 3.825 10.178 1.00 79.75 599 GLU A CA 1
ATOM 4803 C C . GLU A 1 599 ? -8.245 5.360 10.204 1.00 79.75 599 GLU A C 1
ATOM 4805 O O . GLU A 1 599 ? -9.350 5.895 10.194 1.00 79.75 599 GLU A O 1
ATOM 4810 N N . ASP A 1 600 ? -7.116 6.076 10.253 1.00 78.62 600 ASP A N 1
ATOM 4811 C CA . ASP A 1 600 ? -7.065 7.542 10.364 1.00 78.62 600 ASP A CA 1
ATOM 4812 C C . ASP A 1 600 ? -6.935 8.262 9.015 1.00 78.62 600 ASP A C 1
ATOM 4814 O O . ASP A 1 600 ? -7.051 9.493 8.926 1.00 78.62 600 ASP A O 1
ATOM 4818 N N . GLU A 1 601 ? -6.620 7.521 7.960 1.00 82.56 601 GLU A N 1
ATOM 4819 C CA . GLU A 1 601 ? -6.296 8.057 6.648 1.00 82.56 601 GLU A CA 1
ATOM 4820 C C . GLU A 1 601 ? -7.061 7.307 5.563 1.00 82.56 601 GLU A C 1
ATOM 4822 O O . GLU A 1 601 ? -7.135 6.085 5.558 1.00 82.56 601 GLU A O 1
ATOM 4827 N N . ASP A 1 602 ? -7.545 8.045 4.568 1.00 83.38 602 ASP A N 1
ATOM 4828 C CA . ASP A 1 602 ? -8.041 7.435 3.341 1.00 83.38 602 ASP A CA 1
ATOM 4829 C C . ASP A 1 602 ? -6.895 7.246 2.346 1.00 83.38 602 ASP A C 1
ATOM 4831 O O . ASP A 1 602 ? -6.108 8.171 2.077 1.00 83.38 602 ASP A O 1
ATOM 4835 N N . GLU A 1 603 ? -6.833 6.051 1.763 1.00 87.88 603 GLU A N 1
ATOM 4836 C CA . GLU A 1 603 ? -5.918 5.730 0.677 1.00 87.88 603 GLU A CA 1
ATOM 4837 C C . GLU A 1 603 ? -6.482 6.211 -0.667 1.00 87.88 603 GLU A C 1
ATOM 4839 O O . GLU A 1 603 ? -7.628 5.937 -1.032 1.00 87.88 603 GLU A O 1
ATOM 4844 N N . GLN A 1 604 ? -5.661 6.909 -1.451 1.00 85.12 604 GLN A N 1
ATOM 4845 C CA . GLN A 1 604 ? -6.043 7.360 -2.787 1.00 85.12 604 GLN A CA 1
ATOM 4846 C C . GLN A 1 604 ? -5.476 6.425 -3.853 1.00 85.12 604 GLN A C 1
ATOM 4848 O O . GLN A 1 604 ? -4.277 6.402 -4.121 1.00 85.12 604 GLN A O 1
ATOM 4853 N N . TYR A 1 605 ? -6.353 5.661 -4.500 1.00 87.38 605 TYR A N 1
ATOM 4854 C CA . TYR A 1 605 ? -5.981 4.741 -5.572 1.00 87.38 605 TYR A CA 1
ATOM 4855 C C . TYR A 1 605 ? -5.805 5.485 -6.900 1.00 87.38 605 TYR A C 1
ATOM 4857 O O . TYR A 1 605 ? -6.772 5.954 -7.502 1.00 87.38 605 TYR A O 1
ATOM 4865 N N . THR A 1 606 ? -4.561 5.562 -7.366 1.00 88.81 606 THR A N 1
ATOM 4866 C CA . THR A 1 606 ? -4.207 5.998 -8.720 1.00 88.81 606 THR A CA 1
ATOM 4867 C C . THR A 1 606 ? -3.288 4.952 -9.337 1.00 88.81 606 THR A C 1
ATOM 4869 O O . THR A 1 606 ? -2.505 4.320 -8.629 1.00 88.81 606 THR A O 1
ATOM 4872 N N . TYR A 1 607 ? -3.408 4.742 -10.644 1.00 87.25 607 TYR A N 1
ATOM 4873 C CA . TYR A 1 607 ? -2.695 3.682 -11.346 1.00 87.25 607 TYR A CA 1
ATOM 4874 C C . TYR A 1 607 ? -2.006 4.255 -12.576 1.00 87.25 607 TYR A C 1
ATOM 4876 O O . TYR A 1 607 ? -2.542 5.137 -13.252 1.00 87.25 607 TYR A O 1
ATOM 4884 N N . ALA A 1 608 ? -0.822 3.734 -12.869 1.00 84.19 608 ALA A N 1
ATOM 4885 C CA . ALA A 1 608 ? -0.212 3.897 -14.170 1.00 84.19 608 ALA A CA 1
ATOM 4886 C C . ALA A 1 608 ? -1.105 3.235 -15.228 1.00 84.19 608 ALA A C 1
ATOM 4888 O O . ALA A 1 608 ? -1.608 2.127 -15.034 1.00 84.19 608 ALA A O 1
ATOM 4889 N N . GLU A 1 609 ? -1.330 3.933 -16.336 1.00 79.19 609 GLU A N 1
ATOM 4890 C CA . GLU A 1 609 ? -2.060 3.372 -17.464 1.00 79.19 609 GLU A CA 1
ATOM 4891 C C . GLU A 1 609 ? -1.193 2.368 -18.236 1.00 79.19 609 GLU A C 1
ATOM 4893 O O . GLU A 1 609 ? 0.033 2.325 -18.089 1.00 79.19 609 GLU A O 1
ATOM 4898 N N . ALA A 1 610 ? -1.846 1.568 -19.086 1.00 76.75 610 ALA A N 1
ATOM 4899 C CA . ALA A 1 610 ? -1.148 0.689 -20.014 1.00 76.75 610 ALA A CA 1
ATOM 4900 C C . ALA A 1 610 ? -0.140 1.492 -20.860 1.00 76.75 610 ALA A C 1
ATOM 4902 O O . ALA A 1 610 ? -0.406 2.658 -21.178 1.00 76.75 610 ALA A O 1
ATOM 4903 N N . PRO A 1 611 ? 0.997 0.895 -21.249 1.00 81.88 611 PRO A N 1
ATOM 4904 C CA . PRO A 1 611 ? 2.050 1.650 -21.904 1.00 81.88 611 PRO A CA 1
ATOM 4905 C C . PRO A 1 611 ? 1.585 2.287 -23.227 1.00 81.88 611 PRO A C 1
ATOM 4907 O O . PRO A 1 611 ? 1.020 1.632 -24.105 1.00 81.88 611 PRO A O 1
ATOM 4910 N N . TYR A 1 612 ? 1.837 3.586 -23.365 1.00 84.06 612 TYR A N 1
ATOM 4911 C CA . TYR A 1 612 ? 1.586 4.382 -24.560 1.00 84.06 612 TYR A CA 1
ATOM 4912 C C . TYR A 1 612 ? 2.722 4.199 -25.565 1.00 84.06 612 TYR A C 1
ATOM 4914 O O . TYR A 1 612 ? 3.887 4.078 -25.188 1.00 84.06 612 TYR A O 1
ATOM 4922 N N . TYR A 1 613 ? 2.405 4.246 -26.856 1.00 83.88 613 TYR A N 1
ATOM 4923 C CA . TYR A 1 613 ? 3.369 4.087 -27.946 1.00 83.88 613 TYR A CA 1
ATOM 4924 C C . TYR A 1 613 ? 3.359 5.292 -28.889 1.00 83.88 613 TYR A C 1
ATOM 4926 O O . TYR A 1 613 ? 2.334 5.931 -29.100 1.00 83.88 613 TYR A O 1
ATOM 4934 N N . SER A 1 614 ? 4.514 5.627 -29.460 1.00 76.75 614 SER A N 1
ATOM 4935 C CA . SER A 1 614 ? 4.662 6.809 -30.328 1.00 76.75 614 SER A CA 1
ATOM 4936 C C . SER A 1 614 ? 4.658 6.485 -31.821 1.00 76.75 614 SER A C 1
ATOM 4938 O O . SER A 1 614 ? 4.520 7.371 -32.664 1.00 76.75 614 SER A O 1
ATOM 4940 N N . TYR A 1 615 ? 4.783 5.206 -32.175 1.00 74.25 615 TYR A N 1
ATOM 4941 C CA . TYR A 1 615 ? 4.968 4.776 -33.555 1.00 74.25 615 TYR A CA 1
ATOM 4942 C C . TYR A 1 615 ? 3.645 4.450 -34.259 1.00 74.25 615 TYR A C 1
ATOM 4944 O O . TYR A 1 615 ? 2.797 3.749 -33.711 1.00 74.25 615 TYR A O 1
ATOM 4952 N N . VAL A 1 616 ? 3.517 4.902 -35.509 1.00 73.44 616 VAL A N 1
ATOM 4953 C CA . VAL A 1 616 ? 2.445 4.518 -36.438 1.00 73.44 616 VAL A CA 1
ATOM 4954 C C . VAL A 1 616 ? 3.079 3.713 -37.578 1.00 73.44 616 VAL A C 1
ATOM 4956 O O . VAL A 1 616 ? 3.909 4.265 -38.305 1.00 73.44 616 VAL A O 1
ATOM 4959 N N . PRO A 1 617 ? 2.765 2.414 -37.738 1.00 67.50 617 PRO A N 1
ATOM 4960 C CA . PRO A 1 617 ? 3.300 1.632 -38.845 1.00 67.50 617 PRO A CA 1
ATOM 4961 C C . PRO A 1 617 ? 2.767 2.116 -40.192 1.00 67.50 617 PRO A C 1
ATOM 4963 O O . PRO A 1 617 ? 1.569 2.314 -40.364 1.00 67.50 617 PRO A O 1
ATOM 4966 N N . GLU A 1 618 ? 3.665 2.245 -41.166 1.00 69.75 618 GLU A N 1
ATOM 4967 C CA . GLU A 1 618 ? 3.294 2.331 -42.578 1.00 69.75 618 GLU A CA 1
ATOM 4968 C C . GLU A 1 618 ? 2.758 0.969 -43.049 1.00 69.75 618 GLU A C 1
ATOM 4970 O O . GLU A 1 618 ? 3.325 -0.069 -42.696 1.00 69.75 618 GLU A O 1
ATOM 4975 N N . ASP A 1 619 ? 1.732 0.965 -43.906 1.00 66.44 619 ASP A N 1
ATOM 4976 C CA . ASP A 1 619 ? 1.141 -0.266 -44.464 1.00 66.44 619 ASP A CA 1
ATOM 4977 C C . ASP A 1 619 ? 2.178 -1.183 -45.139 1.00 66.44 619 ASP A C 1
ATOM 4979 O O . ASP A 1 619 ? 2.036 -2.402 -45.139 1.00 66.44 619 ASP A O 1
ATOM 4983 N N . THR A 1 620 ? 3.252 -0.613 -45.689 1.00 64.31 620 THR A N 1
ATOM 4984 C CA . THR A 1 620 ? 4.346 -1.337 -46.357 1.00 64.31 620 THR A CA 1
ATOM 4985 C C . THR A 1 620 ? 5.230 -2.149 -45.409 1.00 64.31 620 THR A C 1
ATOM 4987 O O . THR A 1 620 ? 6.015 -2.971 -45.879 1.00 64.31 620 THR A O 1
ATOM 4990 N N . ARG A 1 621 ? 5.134 -1.923 -44.093 1.00 75.81 621 ARG A N 1
ATOM 4991 C CA . ARG A 1 621 ? 5.948 -2.590 -43.062 1.00 75.81 621 ARG A CA 1
ATOM 4992 C C . ARG A 1 621 ? 5.175 -3.649 -42.276 1.00 75.81 621 ARG A C 1
ATOM 4994 O O . ARG A 1 621 ? 5.712 -4.167 -41.299 1.00 75.81 621 ARG A O 1
ATOM 5001 N N . MET A 1 622 ? 3.928 -3.928 -42.658 1.00 84.88 622 MET A N 1
ATOM 5002 C CA . MET A 1 622 ? 3.100 -4.945 -42.015 1.00 84.88 622 MET A CA 1
ATOM 5003 C C . MET A 1 622 ? 3.000 -6.200 -42.880 1.00 84.88 622 MET A C 1
ATOM 5005 O O . MET A 1 622 ? 2.656 -6.133 -44.059 1.00 84.88 622 MET A O 1
ATOM 5009 N N . ASP A 1 623 ? 3.243 -7.353 -42.266 1.00 87.50 623 ASP A N 1
ATOM 5010 C CA . ASP A 1 623 ? 3.129 -8.661 -42.899 1.00 87.50 623 ASP A CA 1
ATOM 5011 C C . ASP A 1 623 ? 1.721 -9.237 -42.704 1.00 87.50 623 ASP A C 1
ATOM 5013 O O . ASP A 1 623 ? 1.121 -9.117 -41.634 1.00 87.50 623 ASP A O 1
ATOM 5017 N N . ASN A 1 624 ? 1.178 -9.898 -43.730 1.00 88.94 624 ASN A N 1
ATOM 5018 C CA . ASN A 1 624 ? -0.113 -10.583 -43.628 1.00 88.94 624 ASN A CA 1
ATOM 5019 C C . ASN A 1 624 ? 0.050 -11.948 -42.954 1.00 88.94 624 ASN A C 1
ATOM 5021 O O . ASN A 1 624 ? 0.889 -12.758 -43.358 1.00 88.94 624 ASN A O 1
ATOM 5025 N N . TYR A 1 625 ? -0.814 -12.258 -41.986 1.00 89.19 625 TYR A N 1
ATOM 5026 C CA . TYR A 1 625 ? -0.848 -13.581 -41.377 1.00 89.19 625 TYR A CA 1
ATOM 5027 C C . TYR A 1 625 ? -1.727 -14.538 -42.195 1.00 89.19 625 TYR A C 1
ATOM 5029 O O . TYR A 1 625 ? -2.956 -14.586 -42.062 1.00 89.19 625 TYR A O 1
ATOM 5037 N N . GLY A 1 626 ? -1.089 -15.319 -43.068 1.00 86.94 626 GLY A N 1
ATOM 5038 C CA . GLY A 1 626 ? -1.769 -16.302 -43.912 1.00 86.94 626 GLY A CA 1
ATOM 5039 C C . GLY A 1 626 ? -2.825 -15.663 -44.823 1.00 86.94 626 GLY A C 1
ATOM 5040 O O . GLY A 1 626 ? -2.547 -14.699 -45.527 1.00 86.94 626 GLY A O 1
ATOM 5041 N N . ARG A 1 627 ? -4.046 -16.217 -44.827 1.00 84.00 627 ARG A N 1
ATOM 5042 C CA . ARG A 1 627 ? -5.223 -15.659 -45.534 1.00 84.00 627 ARG A CA 1
ATOM 5043 C C . ARG A 1 627 ? -6.244 -15.044 -44.568 1.00 84.00 627 ARG A C 1
ATOM 5045 O O . ARG A 1 627 ? -7.445 -15.106 -44.820 1.00 84.00 627 ARG A O 1
ATOM 5052 N N . SER A 1 628 ? -5.777 -14.555 -43.423 1.00 87.62 628 SER A N 1
ATOM 5053 C CA . SER A 1 628 ? -6.634 -13.946 -42.407 1.00 87.62 628 SER A CA 1
ATOM 5054 C C . SER A 1 628 ? -6.729 -12.429 -42.584 1.00 87.62 628 SER A C 1
ATOM 5056 O O . SER A 1 628 ? -6.028 -11.836 -43.398 1.00 87.62 628 SER A O 1
ATOM 5058 N N . ASN A 1 629 ? -7.584 -11.804 -41.779 1.00 88.06 629 ASN A N 1
ATOM 5059 C CA . ASN A 1 629 ? -7.701 -10.349 -41.676 1.00 88.06 629 ASN A CA 1
ATOM 5060 C C . ASN A 1 629 ? -6.679 -9.733 -40.700 1.00 88.06 629 ASN A C 1
ATOM 5062 O O . ASN A 1 629 ? -6.853 -8.587 -40.279 1.00 88.06 629 ASN A O 1
ATOM 5066 N N . ILE A 1 630 ? -5.667 -10.510 -40.300 1.00 91.00 630 ILE A N 1
ATOM 5067 C CA . ILE A 1 630 ? -4.654 -10.130 -39.321 1.00 91.00 630 ILE A CA 1
ATOM 5068 C C . ILE A 1 630 ? -3.371 -9.756 -40.056 1.00 91.00 630 ILE A C 1
ATOM 5070 O O . ILE A 1 630 ? -2.864 -10.517 -40.888 1.00 91.00 630 ILE A O 1
ATOM 5074 N N . ARG A 1 631 ? -2.826 -8.602 -39.694 1.00 90.69 631 ARG A N 1
ATOM 5075 C CA . ARG A 1 631 ? -1.510 -8.121 -40.096 1.00 90.69 631 ARG A CA 1
ATOM 5076 C C . ARG A 1 631 ? -0.641 -7.955 -38.861 1.00 90.69 631 ARG A C 1
ATOM 5078 O O . ARG A 1 631 ? -1.156 -7.705 -37.773 1.00 90.69 631 ARG A O 1
ATOM 5085 N N . PHE A 1 632 ? 0.668 -8.089 -39.012 1.00 90.25 632 PHE A N 1
ATOM 5086 C CA . PHE A 1 632 ? 1.586 -7.934 -37.893 1.00 90.25 632 PHE A CA 1
ATOM 5087 C C . PHE A 1 632 ? 2.856 -7.184 -38.275 1.00 90.25 632 PHE A C 1
ATOM 5089 O O . PHE A 1 632 ? 3.242 -7.144 -39.440 1.00 90.25 632 PHE A O 1
ATOM 5096 N N . ALA A 1 633 ? 3.507 -6.587 -37.281 1.00 87.81 633 ALA A N 1
ATOM 5097 C CA . ALA A 1 633 ? 4.813 -5.963 -37.440 1.00 87.81 633 ALA A CA 1
ATOM 5098 C C . ALA A 1 633 ? 5.675 -6.186 -36.194 1.00 87.81 633 ALA A C 1
ATOM 5100 O O . ALA A 1 633 ? 5.216 -6.013 -35.063 1.00 87.81 633 ALA A O 1
ATOM 5101 N N . ASN A 1 634 ? 6.945 -6.525 -36.420 1.00 85.44 634 ASN A N 1
ATOM 5102 C CA . ASN A 1 634 ? 7.968 -6.568 -35.381 1.00 85.44 634 ASN A CA 1
ATOM 5103 C C . ASN A 1 634 ? 8.669 -5.211 -35.330 1.00 85.44 634 ASN A C 1
ATOM 5105 O O . ASN A 1 634 ? 9.291 -4.785 -36.304 1.00 85.44 634 ASN A O 1
ATOM 5109 N N . LEU A 1 635 ? 8.563 -4.523 -34.200 1.00 82.69 635 LEU A N 1
ATOM 5110 C CA . LEU A 1 635 ? 9.062 -3.168 -34.025 1.00 82.69 635 LEU A CA 1
ATOM 5111 C C . LEU A 1 635 ? 10.109 -3.160 -32.906 1.00 82.69 635 LEU A C 1
ATOM 5113 O O . LEU A 1 635 ? 9.754 -2.960 -31.744 1.00 82.69 635 LEU A O 1
ATOM 5117 N N . PRO A 1 636 ? 11.393 -3.384 -33.232 1.00 78.25 636 PRO A N 1
ATOM 5118 C CA . PRO A 1 636 ? 12.440 -3.375 -32.226 1.00 78.25 636 PRO A CA 1
ATOM 5119 C C . PRO A 1 636 ? 12.735 -1.958 -31.712 1.00 78.25 636 PRO A C 1
ATOM 5121 O O . PRO A 1 636 ? 12.590 -0.981 -32.453 1.00 78.25 636 PRO A O 1
ATOM 5124 N N . ASP A 1 637 ? 13.175 -1.880 -30.454 1.00 73.19 637 ASP A N 1
ATOM 5125 C CA . ASP A 1 637 ? 13.749 -0.697 -29.797 1.00 73.19 637 ASP A CA 1
ATOM 5126 C C . ASP A 1 637 ? 12.865 0.567 -29.907 1.00 73.19 637 ASP A C 1
ATOM 5128 O O . ASP A 1 637 ? 13.316 1.663 -30.254 1.00 73.19 637 ASP A O 1
ATOM 5132 N N . ARG A 1 638 ? 11.563 0.421 -29.625 1.00 80.81 638 ARG A N 1
ATOM 5133 C CA . ARG A 1 638 ? 10.596 1.526 -29.651 1.00 80.81 638 ARG A CA 1
ATOM 5134 C C . ARG A 1 638 ? 10.469 2.201 -28.297 1.00 80.81 638 ARG A C 1
ATOM 5136 O O . ARG A 1 638 ? 10.496 1.556 -27.252 1.00 80.81 638 ARG A O 1
ATOM 5143 N N . LYS A 1 639 ? 10.292 3.524 -28.340 1.00 78.81 639 LYS A N 1
ATOM 5144 C CA . LYS A 1 639 ? 9.992 4.331 -27.158 1.00 78.81 639 LYS A CA 1
ATOM 5145 C C . LYS A 1 639 ? 8.549 4.116 -26.739 1.00 78.81 639 LYS A C 1
ATOM 5147 O O . LYS A 1 639 ? 7.623 4.363 -27.518 1.00 78.81 639 LYS A O 1
ATOM 5152 N N . VAL A 1 640 ? 8.402 3.726 -25.487 1.00 85.38 640 VAL A N 1
ATOM 5153 C CA . VAL A 1 640 ? 7.134 3.508 -24.812 1.00 85.38 640 VAL A CA 1
ATOM 5154 C C . VAL A 1 640 ? 7.080 4.414 -23.586 1.00 85.38 640 VAL A C 1
ATOM 5156 O O . VAL A 1 640 ? 8.098 4.657 -22.934 1.00 85.38 640 VAL A O 1
ATOM 5159 N N . LEU A 1 641 ? 5.895 4.947 -23.304 1.00 88.44 641 LEU A N 1
ATOM 5160 C CA . LEU A 1 641 ? 5.626 5.847 -22.191 1.00 88.44 641 LEU A CA 1
ATOM 5161 C C . LEU A 1 641 ? 4.663 5.168 -21.221 1.00 88.44 641 LEU A C 1
ATOM 5163 O O . LEU A 1 641 ? 3.570 4.776 -21.605 1.00 88.44 641 LEU A O 1
ATOM 5167 N N . THR A 1 642 ? 5.035 5.070 -19.951 1.00 89.81 642 THR A N 1
ATOM 5168 C CA . THR A 1 642 ? 4.098 4.697 -18.884 1.00 89.81 642 THR A CA 1
ATOM 5169 C C . THR A 1 642 ? 3.829 5.917 -18.027 1.00 89.81 642 THR A C 1
ATOM 5171 O O . THR A 1 642 ? 4.762 6.610 -17.614 1.00 89.81 642 THR A O 1
ATOM 5174 N N . VAL A 1 643 ? 2.553 6.204 -17.787 1.00 91.62 643 VAL A N 1
ATOM 5175 C CA . VAL A 1 643 ? 2.124 7.436 -17.131 1.00 91.62 643 VAL A CA 1
ATOM 5176 C C . VAL A 1 643 ? 0.950 7.172 -16.195 1.00 91.62 643 VAL A C 1
ATOM 5178 O O . VAL A 1 643 ? -0.003 6.485 -16.549 1.00 91.62 643 VAL A O 1
ATOM 5181 N N . ASN A 1 644 ? 1.017 7.736 -14.996 1.00 94.06 644 ASN A N 1
ATOM 5182 C CA . ASN A 1 644 ? -0.100 7.875 -14.079 1.00 94.06 644 ASN A CA 1
ATOM 5183 C C . ASN A 1 644 ? -0.663 9.296 -14.226 1.00 94.06 644 ASN A C 1
ATOM 5185 O O . ASN A 1 644 ? 0.021 10.293 -13.969 1.00 94.06 644 ASN A O 1
ATOM 5189 N N . MET A 1 645 ? -1.919 9.375 -14.663 1.00 92.19 645 MET A N 1
ATOM 5190 C CA . MET A 1 645 ? -2.629 10.634 -14.908 1.00 92.19 645 MET A CA 1
ATOM 5191 C C . MET A 1 645 ? -3.432 11.118 -13.692 1.00 92.19 645 MET A C 1
ATOM 5193 O O . MET A 1 645 ? -4.214 12.060 -13.805 1.00 92.19 645 MET A O 1
ATOM 5197 N N . GLY A 1 646 ? -3.271 10.486 -12.530 1.00 90.56 646 GLY A N 1
ATOM 5198 C CA . GLY A 1 646 ? -4.044 10.782 -11.330 1.00 90.56 646 GLY A CA 1
ATOM 5199 C C . GLY A 1 646 ? -5.522 10.404 -11.469 1.00 90.56 646 GLY A C 1
ATOM 5200 O O . GLY A 1 646 ? -5.941 9.684 -12.381 1.00 90.56 646 GLY A O 1
ATOM 5201 N N . LYS A 1 647 ? -6.348 10.901 -10.548 1.00 88.50 647 LYS A N 1
ATOM 5202 C CA . LYS A 1 647 ? -7.790 10.634 -10.550 1.00 88.50 647 LYS A CA 1
ATOM 5203 C C . LYS A 1 647 ? -8.470 11.425 -11.669 1.00 88.50 647 LYS A C 1
ATOM 5205 O O . LYS A 1 647 ? -8.246 12.624 -11.811 1.00 88.50 647 LYS A O 1
ATOM 5210 N N . SER A 1 648 ? -9.292 10.754 -12.476 1.00 85.88 648 SER A N 1
ATOM 5211 C CA . SER A 1 648 ? -10.026 11.373 -13.595 1.00 85.88 648 SER A CA 1
ATOM 5212 C C . SER A 1 648 ? -9.145 12.142 -14.597 1.00 85.88 648 SER A C 1
ATOM 5214 O O . SER A 1 648 ? -9.627 13.067 -15.242 1.00 85.88 648 SER A O 1
ATOM 5216 N N . LYS A 1 649 ? -7.865 11.760 -14.739 1.00 87.81 649 LYS A N 1
ATOM 5217 C CA . LYS A 1 649 ? -6.864 12.427 -15.593 1.00 87.81 649 LYS A CA 1
ATOM 5218 C C . LYS A 1 649 ? -6.512 13.873 -15.193 1.00 87.81 649 LYS A C 1
ATOM 5220 O O . LYS A 1 649 ? -5.991 14.622 -16.015 1.00 87.81 649 LYS A O 1
ATOM 5225 N N . ASN A 1 650 ? -6.753 14.266 -13.939 1.00 89.69 650 ASN A N 1
ATOM 5226 C CA . ASN A 1 650 ? -6.428 15.610 -13.440 1.00 89.69 650 ASN A CA 1
ATOM 5227 C C . ASN A 1 650 ? -4.951 15.792 -13.046 1.00 89.69 650 ASN A C 1
ATOM 5229 O O . ASN A 1 650 ? -4.517 16.923 -12.844 1.00 89.69 650 ASN A O 1
ATOM 5233 N N . GLY A 1 651 ? -4.175 14.712 -12.945 1.00 92.50 651 GLY A N 1
ATOM 5234 C CA . GLY A 1 651 ? -2.763 14.722 -12.569 1.00 92.50 651 GLY A CA 1
ATOM 5235 C C . GLY A 1 651 ? -2.514 14.864 -11.067 1.00 92.50 651 GLY A C 1
ATOM 5236 O O . GLY A 1 651 ? -3.328 14.468 -10.233 1.00 92.50 651 GLY A O 1
ATOM 5237 N N . PHE A 1 652 ? -1.352 15.420 -10.741 1.00 94.44 652 PHE A N 1
ATOM 5238 C CA . PHE A 1 652 ? -0.831 15.621 -9.395 1.00 94.44 652 PHE A CA 1
ATOM 5239 C C . PHE A 1 652 ? -0.380 17.072 -9.220 1.00 94.44 652 PHE A C 1
ATOM 5241 O O . PHE A 1 652 ? 0.114 17.704 -10.161 1.00 94.44 652 PHE A O 1
ATOM 5248 N N . ASN A 1 653 ? -0.521 17.588 -8.003 1.00 93.94 653 ASN A N 1
ATOM 5249 C CA . ASN A 1 653 ? 0.051 18.869 -7.605 1.00 93.94 653 ASN A CA 1
ATOM 5250 C C . ASN A 1 653 ? 1.366 18.594 -6.875 1.00 93.94 653 ASN A C 1
ATOM 5252 O O . ASN A 1 653 ? 1.380 17.805 -5.936 1.00 93.94 653 ASN A O 1
ATOM 5256 N N . VAL A 1 654 ? 2.468 19.221 -7.298 1.00 94.69 654 VAL A N 1
ATOM 5257 C CA . VAL A 1 654 ? 3.807 18.983 -6.730 1.00 94.69 654 VAL A CA 1
ATOM 5258 C C . VAL A 1 654 ? 4.512 20.308 -6.448 1.00 94.69 654 VAL A C 1
ATOM 5260 O O . VAL A 1 654 ? 4.628 21.171 -7.322 1.00 94.69 654 VAL A O 1
ATOM 5263 N N . CYS A 1 655 ? 5.025 20.490 -5.233 1.00 93.25 655 CYS A N 1
ATOM 5264 C CA . CYS A 1 655 ? 5.809 21.667 -4.871 1.00 93.25 655 CYS A CA 1
ATOM 5265 C C . CYS A 1 655 ? 7.218 21.606 -5.477 1.00 93.25 655 CYS A C 1
ATOM 5267 O O . CYS A 1 655 ? 8.019 20.736 -5.140 1.00 93.25 655 CYS A O 1
ATOM 5269 N N . LYS A 1 656 ? 7.571 22.605 -6.293 1.00 92.12 656 LYS A N 1
ATOM 5270 C CA . LYS A 1 656 ? 8.885 22.737 -6.944 1.00 92.12 656 LYS A CA 1
ATOM 5271 C C . LYS A 1 656 ? 10.046 23.000 -5.984 1.00 92.12 656 LYS A C 1
ATOM 5273 O O . LYS A 1 656 ? 11.186 22.993 -6.423 1.00 92.12 656 LYS A O 1
ATOM 5278 N N . LYS A 1 657 ? 9.780 23.267 -4.700 1.00 89.94 657 LYS A N 1
ATOM 5279 C CA . LYS A 1 657 ? 10.814 23.524 -3.685 1.00 89.94 657 LYS A CA 1
ATOM 5280 C C . LYS A 1 657 ? 11.112 22.280 -2.848 1.00 89.94 657 LYS A C 1
ATOM 5282 O O . LYS A 1 657 ? 12.233 21.784 -2.869 1.00 89.94 657 LYS A O 1
ATOM 5287 N N . CYS A 1 658 ? 10.114 21.769 -2.127 1.00 88.25 658 CYS A N 1
ATOM 5288 C CA . CYS A 1 658 ? 10.289 20.641 -1.203 1.00 88.25 658 CYS A CA 1
ATOM 5289 C C . CYS A 1 658 ? 9.871 19.280 -1.781 1.00 88.25 658 CYS A C 1
ATOM 5291 O O . CYS A 1 658 ? 10.128 18.264 -1.152 1.00 88.25 658 CYS A O 1
ATOM 5293 N N . GLY A 1 659 ? 9.205 19.228 -2.938 1.00 91.19 659 GLY A N 1
ATOM 5294 C CA . GLY A 1 659 ? 8.756 17.967 -3.537 1.00 91.19 659 GLY A CA 1
ATOM 5295 C C . GLY A 1 659 ? 7.499 17.360 -2.908 1.00 91.19 659 GLY A C 1
ATOM 5296 O O . GLY A 1 659 ? 7.066 16.305 -3.360 1.00 91.19 659 GLY A O 1
ATOM 5297 N N . GLY A 1 660 ? 6.879 18.011 -1.913 1.00 93.12 660 GLY A N 1
ATOM 5298 C CA . GLY A 1 660 ? 5.567 17.599 -1.393 1.00 93.12 660 GLY A CA 1
ATOM 5299 C C . GLY A 1 660 ? 4.533 17.517 -2.518 1.00 93.12 660 GLY A C 1
ATOM 5300 O O . GLY A 1 660 ? 4.567 18.352 -3.430 1.00 93.12 660 GLY A O 1
ATOM 5301 N N . ALA A 1 661 ? 3.667 16.506 -2.479 1.00 93.62 661 ALA A N 1
ATOM 5302 C CA . ALA A 1 661 ? 2.724 16.223 -3.550 1.00 93.62 661 ALA A CA 1
ATOM 5303 C C . ALA A 1 661 ? 1.382 15.665 -3.059 1.00 93.62 661 ALA A C 1
ATOM 5305 O O . ALA A 1 661 ? 1.306 14.980 -2.042 1.00 93.62 661 ALA A O 1
ATOM 5306 N N . GLU A 1 662 ? 0.339 15.898 -3.850 1.00 92.50 662 GLU A N 1
ATOM 5307 C CA . GLU A 1 662 ? -1.011 15.347 -3.678 1.00 92.50 662 GLU A CA 1
ATOM 5308 C C . GLU A 1 662 ? -1.625 14.990 -5.043 1.00 92.50 662 GLU A C 1
ATOM 5310 O O . GLU A 1 662 ? -1.160 15.450 -6.093 1.00 92.50 662 GLU A O 1
ATOM 5315 N N . VAL A 1 663 ? -2.695 14.194 -5.041 1.00 92.38 663 VAL A N 1
ATOM 5316 C CA . VAL A 1 663 ? -3.525 13.987 -6.238 1.00 92.38 663 VAL A CA 1
ATOM 5317 C C . VAL A 1 663 ? -4.320 15.263 -6.517 1.00 92.38 663 VAL A C 1
ATOM 5319 O O . VAL A 1 663 ? -4.903 15.840 -5.604 1.00 92.38 663 VAL A O 1
ATOM 5322 N N . ALA A 1 664 ? -4.348 15.711 -7.773 1.00 90.06 664 ALA A N 1
ATOM 5323 C CA . ALA A 1 664 ? -5.045 16.935 -8.145 1.00 90.06 664 ALA A CA 1
ATOM 5324 C C . ALA A 1 664 ? -6.561 16.715 -8.293 1.00 90.06 664 ALA A C 1
ATOM 5326 O O . ALA A 1 664 ? -7.013 15.772 -8.951 1.00 90.06 664 ALA A O 1
ATOM 5327 N N . ASP A 1 665 ? -7.344 17.644 -7.747 1.00 85.12 665 ASP A N 1
ATOM 5328 C CA . ASP A 1 665 ? -8.790 17.721 -7.956 1.00 85.12 665 ASP A CA 1
ATOM 5329 C C . ASP A 1 665 ? -9.154 18.490 -9.236 1.00 85.12 665 ASP A C 1
ATOM 5331 O O . ASP A 1 665 ? -8.362 19.259 -9.781 1.00 85.12 665 ASP A O 1
ATOM 5335 N N . ALA A 1 666 ? -10.392 18.306 -9.710 1.00 71.75 666 ALA A N 1
ATOM 5336 C CA . ALA A 1 666 ? -10.886 18.932 -10.942 1.00 71.75 666 ALA A CA 1
ATOM 5337 C C . ALA A 1 666 ? -10.969 20.470 -10.856 1.00 71.75 666 ALA A C 1
ATOM 5339 O O . ALA A 1 666 ? -10.793 21.148 -11.864 1.00 71.75 666 ALA A O 1
ATOM 5340 N N . ASN A 1 667 ? -11.222 21.011 -9.658 1.00 65.06 667 ASN A N 1
ATOM 5341 C CA . ASN A 1 667 ? -11.329 22.447 -9.390 1.00 65.06 667 ASN A CA 1
ATOM 5342 C C . ASN A 1 667 ? -10.390 22.827 -8.233 1.00 65.06 667 ASN A C 1
ATOM 5344 O O . ASN A 1 667 ? -10.800 22.765 -7.073 1.00 65.06 667 ASN A O 1
ATOM 5348 N N . PRO A 1 668 ? -9.132 23.205 -8.508 1.00 63.31 668 PRO A N 1
ATOM 5349 C CA . PRO A 1 668 ? -8.214 23.619 -7.458 1.00 63.31 668 PRO A CA 1
ATOM 5350 C C . PRO A 1 668 ? -8.642 24.981 -6.893 1.00 63.31 668 PRO A C 1
ATOM 5352 O O . PRO A 1 668 ? -8.636 25.988 -7.598 1.00 63.31 668 PRO A O 1
ATOM 5355 N N . ASN A 1 669 ? -8.949 25.044 -5.595 1.00 63.06 669 ASN A N 1
ATOM 5356 C CA . ASN A 1 669 ? -9.283 26.296 -4.895 1.00 63.06 669 ASN A CA 1
ATOM 5357 C C . ASN A 1 669 ? -8.054 27.206 -4.652 1.00 63.06 669 ASN A C 1
ATOM 5359 O O . ASN A 1 669 ? -8.138 28.185 -3.914 1.00 63.06 669 ASN A O 1
ATOM 5363 N N . GLY A 1 670 ? -6.890 26.869 -5.222 1.00 68.38 670 GLY A N 1
ATOM 5364 C CA . GLY A 1 670 ? -5.609 27.550 -4.993 1.00 68.38 670 GLY A CA 1
ATOM 5365 C C . GLY A 1 670 ? -4.993 27.308 -3.608 1.00 68.38 670 GLY A C 1
ATOM 5366 O O . GLY A 1 670 ? -3.873 27.743 -3.358 1.00 68.38 670 GLY A O 1
ATOM 5367 N N . THR A 1 671 ? -5.697 26.603 -2.721 1.00 72.88 671 THR A N 1
ATOM 5368 C CA . THR A 1 671 ? -5.220 26.149 -1.413 1.00 72.88 671 THR A CA 1
ATOM 5369 C C . THR A 1 671 ? -4.733 24.708 -1.507 1.00 72.88 671 THR A C 1
ATOM 5371 O O . THR A 1 671 ? -5.510 23.828 -1.871 1.00 72.88 671 THR A O 1
ATOM 5374 N N . PHE A 1 672 ? -3.477 24.474 -1.137 1.00 81.19 672 PHE A N 1
ATOM 5375 C CA . PHE A 1 672 ? -2.847 23.155 -1.094 1.00 81.19 672 PHE A CA 1
ATOM 5376 C C . PHE A 1 672 ? -2.658 22.734 0.368 1.00 81.19 672 PHE A C 1
ATOM 5378 O O . PHE A 1 672 ? -2.198 23.546 1.172 1.00 81.19 672 PHE A O 1
ATOM 5385 N N . SER A 1 673 ? -3.030 21.504 0.729 1.00 72.81 673 SER A N 1
ATOM 5386 C CA . SER A 1 673 ? -3.050 21.034 2.129 1.00 72.81 673 SER A CA 1
ATOM 5387 C C . SER A 1 673 ? -1.987 19.977 2.453 1.00 72.81 673 SER A C 1
ATOM 5389 O O . SER A 1 673 ? -1.919 19.499 3.587 1.00 72.81 673 SER A O 1
ATOM 5391 N N . PHE A 1 674 ? -1.134 19.626 1.489 1.00 82.19 674 PHE A N 1
ATOM 5392 C CA . PHE A 1 674 ? -0.027 18.694 1.695 1.00 82.19 674 PHE A CA 1
ATOM 5393 C C . PHE A 1 674 ? 1.166 19.346 2.407 1.00 82.19 674 PHE A C 1
ATOM 5395 O O . PHE A 1 674 ? 1.331 20.564 2.407 1.00 82.19 674 PHE A O 1
ATOM 5402 N N . SER A 1 675 ? 2.012 18.516 3.020 1.00 83.88 675 SER A N 1
ATOM 5403 C CA . SER A 1 675 ? 3.247 18.941 3.684 1.00 83.88 675 SER A CA 1
ATOM 5404 C C . SER A 1 675 ? 4.480 18.569 2.861 1.00 83.88 675 SER A C 1
ATOM 5406 O O . SER A 1 675 ? 4.418 17.770 1.926 1.00 83.88 675 SER A O 1
ATOM 5408 N N . GLN A 1 676 ? 5.647 19.086 3.251 1.00 85.31 676 GLN A N 1
ATOM 5409 C CA . GLN A 1 676 ? 6.914 18.517 2.790 1.00 85.31 676 GLN A CA 1
ATOM 5410 C C . GLN A 1 676 ? 7.034 17.037 3.221 1.00 85.31 676 GLN A C 1
ATOM 5412 O O . GLN A 1 676 ? 6.525 16.678 4.291 1.00 85.31 676 GLN A O 1
ATOM 5417 N N . PRO A 1 677 ? 7.689 16.179 2.421 1.00 84.00 677 PRO A N 1
ATOM 5418 C CA . PRO A 1 677 ? 7.723 14.741 2.665 1.00 84.00 677 PRO A CA 1
ATOM 5419 C C . PRO A 1 677 ? 8.923 14.316 3.531 1.00 84.00 677 PRO A C 1
ATOM 5421 O O . PRO A 1 677 ? 9.409 13.202 3.412 1.00 84.00 677 PRO A O 1
ATOM 5424 N N . TYR A 1 678 ? 9.466 15.217 4.349 1.00 80.50 678 TYR A N 1
ATOM 5425 C CA . TYR A 1 678 ? 10.630 14.973 5.203 1.00 80.50 678 TYR A CA 1
ATOM 5426 C C . TYR A 1 678 ? 10.649 15.942 6.383 1.00 80.50 678 TYR A C 1
ATOM 5428 O O . TYR A 1 678 ? 10.072 17.035 6.333 1.00 80.50 678 TYR A O 1
ATOM 5436 N N . HIS A 1 679 ? 11.394 15.577 7.419 1.00 78.62 679 HIS A N 1
ATOM 5437 C CA . HIS A 1 679 ? 11.656 16.453 8.552 1.00 78.62 679 HIS A CA 1
ATOM 5438 C C . HIS A 1 679 ? 12.832 17.381 8.248 1.00 78.62 679 HIS A C 1
ATOM 5440 O O . HIS A 1 679 ? 13.841 16.973 7.674 1.00 78.62 679 HIS A O 1
ATOM 5446 N N . ASP A 1 680 ? 12.705 18.648 8.628 1.00 72.00 680 ASP A N 1
ATOM 5447 C CA . ASP A 1 680 ? 13.779 19.631 8.509 1.00 72.00 680 ASP A CA 1
ATOM 5448 C C . ASP A 1 680 ? 13.803 20.501 9.772 1.00 72.00 680 ASP A C 1
ATOM 5450 O O . ASP A 1 680 ? 12.769 20.718 10.402 1.00 72.00 680 ASP A O 1
ATOM 5454 N N . ASN A 1 681 ? 14.979 21.007 10.139 1.00 67.69 681 ASN A N 1
ATOM 5455 C CA . ASN A 1 681 ? 15.137 21.928 11.271 1.00 67.69 681 ASN A CA 1
ATOM 5456 C C . ASN A 1 681 ? 14.704 23.361 10.902 1.00 67.69 681 ASN A C 1
ATOM 5458 O O . ASN A 1 681 ? 14.632 24.246 11.757 1.00 67.69 681 ASN A O 1
ATOM 5462 N N . HIS A 1 682 ? 14.419 23.598 9.620 1.00 69.06 682 HIS A N 1
ATOM 5463 C CA . HIS A 1 682 ? 13.875 24.843 9.094 1.00 69.06 682 HIS A CA 1
ATOM 5464 C C . HIS A 1 682 ? 12.333 24.871 9.110 1.00 69.06 682 HIS A C 1
ATOM 5466 O O . HIS A 1 682 ? 11.691 23.822 9.155 1.00 69.06 682 HIS A O 1
ATOM 5472 N N . PRO A 1 683 ? 11.708 26.066 9.050 1.00 67.19 683 PRO A N 1
ATOM 5473 C CA . PRO A 1 683 ? 10.253 26.187 9.014 1.00 67.19 683 PRO A CA 1
ATOM 5474 C C . PRO A 1 683 ? 9.639 25.406 7.848 1.00 67.19 683 PRO A C 1
ATOM 5476 O O . PRO A 1 683 ? 10.171 25.444 6.735 1.00 67.19 683 PRO A O 1
ATOM 5479 N N . LEU A 1 684 ? 8.489 24.770 8.101 1.00 77.62 684 LEU A N 1
ATOM 5480 C CA . LEU A 1 684 ? 7.719 24.039 7.092 1.00 77.62 684 LEU A CA 1
ATOM 5481 C C . LEU A 1 684 ? 7.523 24.876 5.821 1.00 77.62 684 LEU A C 1
ATOM 5483 O O . LEU A 1 684 ? 7.227 26.076 5.875 1.00 77.62 684 LEU A O 1
ATOM 5487 N N . CYS A 1 685 ? 7.670 24.225 4.666 1.00 82.25 685 CYS A N 1
ATOM 5488 C CA . CYS A 1 685 ? 7.373 24.840 3.380 1.00 82.25 685 CYS A CA 1
ATOM 5489 C C . CYS A 1 685 ? 5.920 25.346 3.349 1.00 82.25 685 CYS A C 1
ATOM 5491 O O . CYS A 1 685 ? 4.996 24.593 3.628 1.00 82.25 685 CYS A O 1
ATOM 5493 N N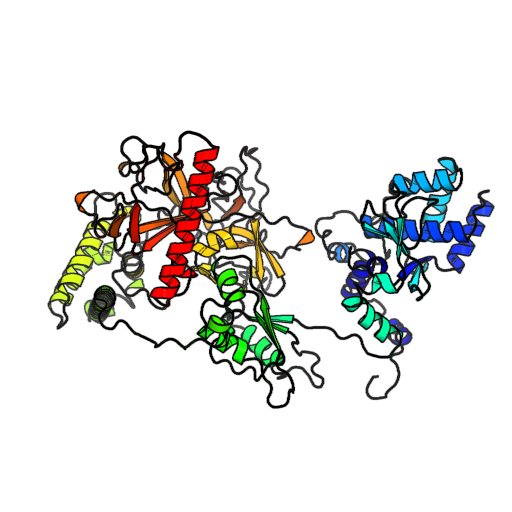 . ARG A 1 686 ? 5.712 26.619 2.989 1.00 81.25 686 ARG A N 1
ATOM 5494 C CA . ARG A 1 686 ? 4.365 27.214 2.870 1.00 81.25 686 ARG A CA 1
ATOM 5495 C C . ARG A 1 686 ? 3.696 26.969 1.519 1.00 81.25 686 ARG A C 1
ATOM 5497 O O . ARG A 1 686 ? 2.544 27.324 1.343 1.00 81.25 686 ARG A O 1
ATOM 5504 N N . HIS A 1 687 ? 4.426 26.407 0.556 1.00 83.62 687 HIS A N 1
ATOM 5505 C CA . HIS A 1 687 ? 3.961 26.112 -0.806 1.00 83.62 687 HIS A CA 1
ATOM 5506 C C . HIS A 1 687 ? 3.504 27.326 -1.654 1.00 83.62 687 HIS A C 1
ATOM 5508 O O . HIS A 1 687 ? 3.271 27.173 -2.853 1.00 83.62 687 HIS A O 1
ATOM 5514 N N . ASP A 1 688 ? 3.510 28.542 -1.105 1.00 78.56 688 ASP A N 1
ATOM 5515 C CA . ASP A 1 688 ? 3.130 29.792 -1.777 1.00 78.56 688 ASP A CA 1
ATOM 5516 C C . ASP A 1 688 ? 3.831 29.995 -3.132 1.00 78.56 688 ASP A C 1
ATOM 5518 O O . ASP A 1 688 ? 5.048 30.172 -3.202 1.00 78.56 688 ASP A O 1
ATOM 5522 N N . GLY A 1 689 ? 3.064 29.954 -4.229 1.00 80.50 689 GLY A N 1
ATOM 5523 C CA . GLY A 1 689 ? 3.551 30.213 -5.594 1.00 80.50 689 GLY A CA 1
ATOM 5524 C C . GLY A 1 689 ? 4.571 29.202 -6.140 1.00 80.50 689 GLY A C 1
ATOM 5525 O O . GLY A 1 689 ? 5.157 29.430 -7.196 1.00 80.50 689 GLY A O 1
ATOM 5526 N N . THR A 1 690 ? 4.798 28.088 -5.440 1.00 86.12 690 THR A N 1
ATOM 5527 C CA . THR A 1 690 ? 5.822 27.090 -5.806 1.00 86.12 690 THR A CA 1
ATOM 5528 C C . THR A 1 690 ? 5.237 25.771 -6.296 1.00 86.12 690 THR A C 1
ATOM 5530 O O . THR A 1 690 ? 5.995 24.892 -6.699 1.00 86.12 690 THR A O 1
ATOM 5533 N N . VAL A 1 691 ? 3.914 25.607 -6.279 1.00 91.12 691 VAL A N 1
ATOM 5534 C CA . VAL A 1 691 ? 3.247 24.368 -6.697 1.00 91.12 691 VAL A CA 1
ATOM 5535 C C . VAL A 1 691 ? 3.032 24.357 -8.205 1.00 91.12 691 VAL A C 1
ATOM 5537 O O . VAL A 1 691 ? 2.488 25.294 -8.784 1.00 91.12 691 VAL A O 1
ATOM 5540 N N . ALA A 1 692 ? 3.481 23.286 -8.846 1.00 91.56 692 ALA A N 1
ATOM 5541 C CA . ALA A 1 692 ? 3.109 22.957 -10.207 1.00 91.56 692 ALA A CA 1
ATOM 5542 C C . ALA A 1 692 ? 1.874 22.052 -10.176 1.00 91.56 692 ALA A C 1
ATOM 5544 O O . ALA A 1 692 ? 1.879 21.035 -9.484 1.00 91.56 692 ALA A O 1
ATOM 5545 N N . THR A 1 693 ? 0.824 22.439 -10.894 1.00 92.12 693 THR A N 1
ATOM 5546 C CA . THR A 1 693 ? -0.472 21.756 -10.863 1.00 92.12 693 THR A CA 1
ATOM 5547 C C . THR A 1 693 ? -0.668 20.859 -12.078 1.00 92.12 693 THR A C 1
ATOM 5549 O O . THR A 1 693 ? -0.079 21.093 -13.135 1.00 92.12 693 THR A O 1
ATOM 5552 N N . ASN A 1 694 ? -1.529 19.852 -11.923 1.00 91.62 694 ASN A N 1
ATOM 5553 C CA . ASN A 1 694 ? -1.995 18.970 -12.999 1.00 91.62 694 ASN A CA 1
ATOM 5554 C C . ASN A 1 694 ? -0.888 18.214 -13.759 1.00 91.62 694 ASN A C 1
ATOM 5556 O O . ASN A 1 694 ? -1.036 17.891 -14.939 1.00 91.62 694 ASN A O 1
ATOM 5560 N N . ILE A 1 695 ? 0.221 17.907 -13.084 1.00 94.19 695 ILE A N 1
ATOM 5561 C CA . ILE A 1 695 ? 1.345 17.186 -13.685 1.00 94.19 695 ILE A CA 1
ATOM 5562 C C . ILE A 1 695 ? 1.053 15.690 -13.708 1.00 94.19 695 ILE A C 1
ATOM 5564 O O . ILE A 1 695 ? 0.522 15.142 -12.747 1.00 94.19 695 ILE A O 1
ATOM 5568 N N . PHE A 1 696 ? 1.448 15.000 -14.770 1.00 95.19 696 PHE A N 1
ATOM 5569 C CA . PHE A 1 696 ? 1.426 13.542 -14.802 1.00 95.19 696 PHE A CA 1
ATOM 5570 C C . PHE A 1 696 ? 2.742 12.955 -14.301 1.00 95.19 696 PHE A C 1
ATOM 5572 O O . PHE A 1 696 ? 3.814 13.474 -14.609 1.00 95.19 696 PHE A O 1
ATOM 5579 N N . LEU A 1 697 ? 2.678 11.856 -13.551 1.00 95.50 697 LEU A N 1
ATOM 5580 C CA . LEU A 1 697 ? 3.878 11.124 -13.150 1.00 95.50 697 LEU A CA 1
ATOM 5581 C C . LEU A 1 697 ? 4.148 10.041 -14.187 1.00 95.50 697 LEU A C 1
ATOM 5583 O O . LEU A 1 697 ? 3.257 9.251 -14.479 1.00 95.50 697 LEU A O 1
ATOM 5587 N N . GLY A 1 698 ? 5.343 9.987 -14.764 1.00 93.06 698 GLY A N 1
ATOM 5588 C CA . GLY A 1 698 ? 5.602 9.033 -15.841 1.00 93.06 698 GLY A CA 1
ATOM 5589 C C . GLY A 1 698 ? 7.070 8.836 -16.162 1.00 93.06 698 GLY A C 1
ATOM 5590 O O . GLY A 1 698 ? 7.933 9.588 -15.714 1.00 93.06 698 GLY A O 1
ATOM 5591 N N . TYR A 1 699 ? 7.357 7.807 -16.949 1.00 88.75 699 TYR A N 1
ATOM 5592 C CA . TYR A 1 699 ? 8.700 7.542 -17.447 1.00 88.75 699 TYR A CA 1
ATOM 5593 C C . TYR A 1 699 ? 8.660 6.921 -18.840 1.00 88.75 699 TYR A C 1
ATOM 5595 O O . TYR A 1 699 ? 7.688 6.275 -19.235 1.00 88.75 699 TYR A O 1
ATOM 5603 N N . GLU A 1 700 ? 9.747 7.121 -19.577 1.00 85.62 700 GLU A N 1
ATOM 5604 C CA . GLU A 1 700 ? 9.948 6.526 -20.892 1.00 85.62 700 GLU A CA 1
ATOM 5605 C C . GLU A 1 700 ? 10.987 5.408 -20.824 1.00 85.62 700 GLU A C 1
ATOM 5607 O O . GLU A 1 700 ? 11.968 5.487 -20.080 1.00 85.62 700 GLU A O 1
ATOM 5612 N N . PHE A 1 701 ? 10.787 4.374 -21.632 1.00 80.56 701 PHE A N 1
ATOM 5613 C CA . PHE A 1 701 ? 11.753 3.298 -21.801 1.00 80.56 701 PHE A CA 1
ATOM 5614 C C . PHE A 1 701 ? 11.722 2.749 -23.226 1.00 80.56 701 PHE A C 1
ATOM 5616 O O . PHE A 1 701 ? 10.796 3.007 -23.998 1.00 80.56 701 PHE A O 1
ATOM 5623 N N . LEU A 1 702 ? 12.777 2.019 -23.580 1.00 78.06 702 LEU A N 1
ATOM 5624 C CA . LEU A 1 702 ? 12.886 1.317 -24.852 1.00 78.06 702 LEU A CA 1
ATOM 5625 C C . LEU A 1 702 ? 12.485 -0.140 -24.656 1.00 78.06 702 LEU A C 1
ATOM 5627 O O . LEU A 1 702 ? 12.993 -0.801 -23.749 1.00 78.06 702 LEU A O 1
ATOM 5631 N N . THR A 1 703 ? 11.605 -0.634 -25.520 1.00 79.56 703 THR A N 1
ATOM 5632 C CA . THR A 1 703 ? 11.229 -2.047 -25.557 1.00 79.56 703 THR A CA 1
ATOM 5633 C C . THR A 1 703 ? 10.955 -2.507 -26.984 1.00 79.56 703 THR A C 1
ATOM 5635 O O . THR A 1 703 ? 10.698 -1.700 -27.882 1.00 79.56 703 THR A O 1
ATOM 5638 N N . ASP A 1 704 ? 11.028 -3.816 -27.193 1.00 81.69 704 ASP A N 1
ATOM 5639 C CA . ASP A 1 704 ? 10.613 -4.442 -28.439 1.00 81.69 704 ASP A CA 1
ATOM 5640 C C . ASP A 1 704 ? 9.085 -4.587 -28.423 1.00 81.69 704 ASP A C 1
ATOM 5642 O O . ASP A 1 704 ? 8.499 -5.077 -27.459 1.00 81.69 704 ASP A O 1
ATOM 5646 N N . MET A 1 705 ? 8.430 -4.130 -29.488 1.00 82.12 705 MET A N 1
ATOM 5647 C CA . MET A 1 705 ? 6.979 -4.176 -29.625 1.00 82.12 705 MET A CA 1
ATOM 5648 C C . MET A 1 705 ? 6.578 -5.144 -30.733 1.00 82.12 705 MET A C 1
ATOM 5650 O O . MET A 1 705 ? 7.104 -5.094 -31.847 1.00 82.12 705 MET A O 1
ATOM 5654 N N . PHE A 1 706 ? 5.590 -5.984 -30.445 1.00 84.94 706 PHE A N 1
ATOM 5655 C CA . PHE A 1 706 ? 4.893 -6.779 -31.447 1.00 84.94 706 PHE A CA 1
ATOM 5656 C C . PHE A 1 706 ? 3.504 -6.188 -31.664 1.00 84.94 706 PHE A C 1
ATOM 5658 O O . PHE A 1 706 ? 2.700 -6.130 -30.736 1.00 84.94 706 PHE A O 1
ATOM 5665 N N . MET A 1 707 ? 3.230 -5.718 -32.879 1.00 83.88 707 MET A N 1
ATOM 5666 C CA . MET A 1 707 ? 1.946 -5.109 -33.208 1.00 83.88 707 MET A CA 1
ATOM 5667 C C . MET A 1 707 ? 1.088 -6.078 -34.010 1.00 83.88 707 MET A C 1
ATOM 5669 O O . MET A 1 707 ? 1.546 -6.612 -35.018 1.00 83.88 707 MET A O 1
ATOM 5673 N N . LEU A 1 708 ? -0.161 -6.250 -33.578 1.00 86.19 708 LEU A N 1
ATOM 5674 C CA . LEU A 1 708 ? -1.205 -6.978 -34.292 1.00 86.19 708 LEU A CA 1
ATOM 5675 C C . LEU A 1 708 ? -2.285 -5.995 -34.737 1.00 86.19 708 LEU A C 1
ATOM 5677 O O . LEU A 1 708 ? -2.894 -5.322 -33.909 1.00 86.19 708 LEU A O 1
ATOM 5681 N N . ASP A 1 709 ? -2.533 -5.941 -36.039 1.00 86.31 709 ASP A N 1
ATOM 5682 C CA . ASP A 1 709 ? -3.638 -5.196 -36.630 1.00 86.31 709 ASP A CA 1
ATOM 5683 C C . ASP A 1 709 ? -4.684 -6.178 -37.161 1.00 86.31 709 ASP A C 1
ATOM 5685 O O . ASP A 1 709 ? -4.374 -7.076 -37.945 1.00 86.31 709 ASP A O 1
ATOM 5689 N N . ILE A 1 710 ? -5.923 -6.036 -36.699 1.00 87.56 710 ILE A N 1
ATOM 5690 C CA . ILE A 1 710 ? -7.017 -6.960 -36.989 1.00 87.56 710 ILE A CA 1
ATOM 5691 C C . ILE A 1 710 ? -8.154 -6.172 -37.623 1.00 87.56 710 ILE A C 1
ATOM 5693 O O . ILE A 1 710 ? -8.880 -5.436 -36.953 1.00 87.56 710 ILE A O 1
ATOM 5697 N N . SER A 1 711 ? -8.356 -6.383 -38.920 1.00 85.75 711 SER A N 1
ATOM 5698 C CA . SER A 1 711 ? -9.488 -5.791 -39.627 1.00 85.75 711 SER A CA 1
ATOM 5699 C C . SER A 1 711 ? -10.760 -6.620 -39.426 1.00 85.75 711 SER A C 1
ATOM 5701 O O . SER A 1 711 ? -10.764 -7.855 -39.475 1.00 85.75 711 SER A O 1
ATOM 5703 N N . TYR A 1 712 ? -11.882 -5.941 -39.198 1.00 84.94 712 TYR A N 1
ATOM 5704 C CA . TYR A 1 712 ? -13.179 -6.584 -39.016 1.00 84.94 712 TYR A CA 1
ATOM 5705 C C . TYR A 1 712 ? -14.304 -5.752 -39.638 1.00 84.94 712 TYR A C 1
ATOM 5707 O O . TYR A 1 712 ? -14.157 -4.565 -39.915 1.00 84.94 712 TYR A O 1
ATOM 5715 N N . HIS A 1 713 ? -15.445 -6.395 -39.894 1.00 83.38 713 HIS A N 1
ATOM 5716 C CA . HIS A 1 713 ? -16.596 -5.743 -40.515 1.00 83.38 713 HIS A CA 1
ATOM 5717 C C . HIS A 1 713 ? -17.527 -5.178 -39.437 1.00 83.38 713 HIS A C 1
ATOM 5719 O O . HIS A 1 713 ? -18.336 -5.920 -38.880 1.00 83.38 713 HIS A O 1
ATOM 5725 N N . SER A 1 714 ? -17.464 -3.870 -39.194 1.00 78.88 714 SER A N 1
ATOM 5726 C CA . SER A 1 714 ? -18.290 -3.163 -38.197 1.00 78.88 714 SER A CA 1
ATOM 5727 C C . SER A 1 714 ? -19.801 -3.200 -38.462 1.00 78.88 714 SER A C 1
ATOM 5729 O O . SER A 1 714 ? -20.576 -2.894 -37.573 1.00 78.88 714 SER A O 1
ATOM 5731 N N . ALA A 1 715 ? -20.240 -3.580 -39.667 1.00 78.75 715 ALA A N 1
ATOM 5732 C CA . ALA A 1 715 ? -21.659 -3.790 -39.976 1.00 78.75 715 ALA A CA 1
ATOM 5733 C C . ALA A 1 715 ? -22.156 -5.211 -39.637 1.00 78.75 715 ALA A C 1
ATOM 5735 O O . ALA A 1 715 ? -23.358 -5.451 -39.588 1.00 78.75 715 ALA A O 1
ATOM 5736 N N . LYS A 1 716 ? -21.238 -6.175 -39.471 1.00 80.06 716 LYS A N 1
ATOM 5737 C CA . LYS A 1 716 ? -21.551 -7.574 -39.114 1.00 80.06 716 LYS A CA 1
ATOM 5738 C C . LYS A 1 716 ? -21.256 -7.887 -37.647 1.00 80.06 716 LYS A C 1
ATOM 5740 O O . LYS A 1 716 ? -21.748 -8.882 -37.128 1.00 80.06 716 LYS A O 1
ATOM 5745 N N . LEU A 1 717 ? -20.412 -7.077 -37.020 1.00 79.81 717 LEU A N 1
ATOM 5746 C CA . LEU A 1 717 ? -19.998 -7.161 -35.625 1.00 79.81 717 LEU A CA 1
ATOM 5747 C C . LEU A 1 717 ? -20.301 -5.829 -34.936 1.00 79.81 717 LEU A C 1
ATOM 5749 O O . LEU A 1 717 ? -20.770 -4.895 -35.572 1.00 79.81 717 LEU A O 1
ATOM 5753 N N . VAL A 1 718 ? -20.023 -5.746 -33.640 1.00 82.25 718 VAL A N 1
ATOM 5754 C CA . VAL A 1 718 ? -20.214 -4.528 -32.850 1.00 82.25 718 VAL A CA 1
ATOM 5755 C C . VAL A 1 718 ? -19.277 -3.422 -33.345 1.00 82.25 718 VAL A C 1
ATOM 5757 O O . VAL A 1 718 ? -18.070 -3.639 -33.458 1.00 82.25 718 VAL A O 1
ATOM 5760 N N . GLY A 1 719 ? -19.840 -2.256 -33.668 1.00 77.12 719 GLY A N 1
ATOM 5761 C CA . GLY A 1 719 ? -19.108 -1.091 -34.153 1.00 77.12 719 GLY A CA 1
ATOM 5762 C C . GLY A 1 719 ? -18.737 -0.105 -33.043 1.00 77.12 719 GLY A C 1
ATOM 5763 O O . GLY A 1 719 ? -18.537 -0.464 -31.885 1.00 77.12 719 GLY A O 1
ATOM 5764 N N . ASN A 1 720 ? -18.626 1.173 -33.412 1.00 76.69 720 ASN A N 1
ATOM 5765 C CA . ASN A 1 720 ? -18.414 2.281 -32.474 1.00 76.69 720 ASN A CA 1
ATOM 5766 C C . ASN A 1 720 ? -19.539 3.330 -32.544 1.00 76.69 720 ASN A C 1
ATOM 5768 O O . ASN A 1 720 ? -19.347 4.470 -32.110 1.00 76.69 720 ASN A O 1
ATOM 5772 N N . SER A 1 721 ? -20.688 2.965 -33.122 1.00 79.19 721 SER A N 1
ATOM 5773 C CA . SER A 1 721 ? -21.718 3.918 -33.542 1.00 79.19 721 SER A CA 1
ATOM 5774 C C . SER A 1 721 ? -22.461 4.552 -32.368 1.00 79.19 721 SER A C 1
ATOM 5776 O O . SER A 1 721 ? -22.952 5.673 -32.483 1.00 79.19 721 SER A O 1
ATOM 5778 N N . ASN A 1 722 ? -22.520 3.869 -31.224 1.00 84.19 722 ASN A N 1
ATOM 5779 C CA . ASN A 1 722 ? -23.129 4.366 -29.993 1.00 84.19 722 ASN A CA 1
ATOM 5780 C C . ASN A 1 722 ? -22.334 3.910 -28.751 1.00 84.19 722 ASN A C 1
ATOM 5782 O O . ASN A 1 722 ? -21.374 3.144 -28.851 1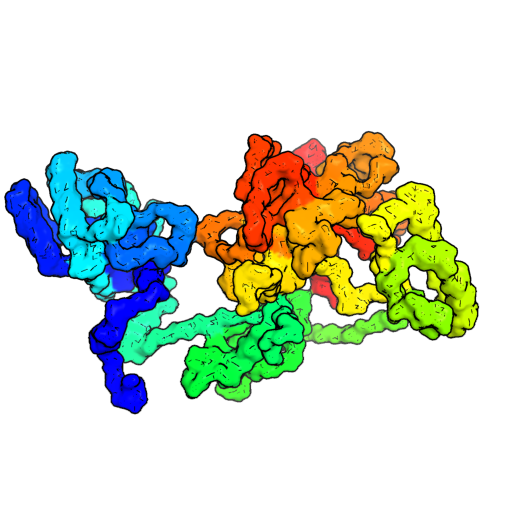.00 84.19 722 ASN A O 1
ATOM 5786 N N . ALA A 1 723 ? -22.701 4.424 -27.573 1.00 83.56 723 ALA A N 1
ATOM 5787 C CA . ALA A 1 723 ? -21.983 4.154 -26.323 1.00 83.56 723 ALA A CA 1
ATOM 5788 C C . ALA A 1 723 ? -22.038 2.676 -25.892 1.00 83.56 723 ALA A C 1
ATOM 5790 O O . ALA A 1 723 ? -21.058 2.165 -25.350 1.00 83.56 723 ALA A O 1
ATOM 5791 N N . GLU A 1 724 ? -23.151 1.992 -26.158 1.00 86.25 724 GLU A N 1
ATOM 5792 C CA . GLU A 1 724 ? -23.337 0.577 -25.831 1.00 86.25 724 GLU A CA 1
ATOM 5793 C C . GLU A 1 724 ? -22.440 -0.307 -26.706 1.00 86.25 724 GLU A C 1
ATOM 5795 O O . GLU A 1 724 ? -21.665 -1.109 -26.188 1.00 86.25 724 GLU A O 1
ATOM 5800 N N . GLU A 1 725 ? -22.438 -0.079 -28.021 1.00 84.19 725 GLU A N 1
ATOM 5801 C CA . GLU A 1 725 ? -21.539 -0.770 -28.945 1.00 84.19 725 GLU A CA 1
ATOM 5802 C C . GLU A 1 725 ? -20.068 -0.530 -28.597 1.00 84.19 725 GLU A C 1
ATOM 5804 O O . GLU A 1 725 ? -19.287 -1.476 -28.532 1.00 84.19 725 GLU A O 1
ATOM 5809 N N . LYS A 1 726 ? -19.683 0.712 -28.270 1.00 80.75 726 LYS A N 1
ATOM 5810 C CA . LYS A 1 726 ? -18.318 1.011 -27.804 1.00 80.75 726 LYS A CA 1
ATOM 5811 C C . LYS A 1 726 ? -17.948 0.213 -26.552 1.00 80.75 726 LYS A C 1
ATOM 5813 O O . LYS A 1 726 ? -16.810 -0.240 -26.437 1.00 80.75 726 LYS A O 1
ATOM 5818 N N . SER A 1 727 ? -18.885 0.042 -25.618 1.00 82.31 727 SER A N 1
ATOM 5819 C CA . SER A 1 727 ? -18.667 -0.736 -24.396 1.00 82.31 727 SER A CA 1
ATOM 5820 C C . SER A 1 727 ? -18.458 -2.221 -24.701 1.00 82.31 727 SER A C 1
ATOM 5822 O O . SER A 1 727 ? -17.476 -2.807 -24.240 1.00 82.31 727 SER A O 1
ATOM 5824 N N . ILE A 1 728 ? -19.312 -2.811 -25.543 1.00 87.19 728 ILE A N 1
ATOM 5825 C CA . ILE A 1 728 ? -19.203 -4.221 -25.934 1.00 87.19 728 ILE A CA 1
ATOM 5826 C C . ILE A 1 728 ? -17.921 -4.465 -26.742 1.00 87.19 728 ILE A C 1
ATOM 5828 O O . ILE A 1 728 ? -17.205 -5.429 -26.476 1.00 87.19 728 ILE A O 1
ATOM 5832 N N . LEU A 1 729 ? -17.589 -3.578 -27.687 1.00 84.75 729 LEU A N 1
ATOM 5833 C CA . LEU A 1 729 ? -16.348 -3.657 -28.457 1.00 84.75 729 LEU A CA 1
ATOM 5834 C C . LEU A 1 729 ? -15.130 -3.619 -27.528 1.00 84.75 729 LEU A C 1
ATOM 5836 O O . LEU A 1 729 ? -14.228 -4.443 -27.665 1.00 84.75 729 LEU A O 1
ATOM 5840 N N . ARG A 1 730 ? -15.121 -2.713 -26.542 1.00 82.44 730 ARG A N 1
ATOM 5841 C CA . ARG A 1 730 ? -14.047 -2.631 -25.545 1.00 82.44 730 ARG A CA 1
ATOM 5842 C C . ARG A 1 730 ? -13.925 -3.928 -24.748 1.00 82.44 730 ARG A C 1
ATOM 5844 O O . ARG A 1 730 ? -12.821 -4.443 -24.627 1.00 82.44 730 ARG A O 1
ATOM 5851 N N . ALA A 1 731 ? -15.037 -4.489 -24.270 1.00 86.31 731 ALA A N 1
ATOM 5852 C CA . ALA A 1 731 ? -15.033 -5.761 -23.547 1.00 86.31 731 ALA A CA 1
ATOM 5853 C C . ALA A 1 731 ? -14.501 -6.924 -24.408 1.00 86.31 731 ALA A C 1
ATOM 5855 O O . ALA A 1 731 ? -13.689 -7.723 -23.936 1.00 86.31 731 ALA A O 1
ATOM 5856 N N . ALA A 1 732 ? -14.901 -6.994 -25.682 1.00 87.88 732 ALA A N 1
ATOM 5857 C CA . ALA A 1 732 ? -14.436 -8.017 -26.617 1.00 87.88 732 ALA A CA 1
ATOM 5858 C C . ALA A 1 732 ? -12.925 -7.910 -26.884 1.00 87.88 732 ALA A C 1
ATOM 5860 O O . ALA A 1 732 ? -12.219 -8.917 -26.840 1.00 87.88 732 ALA A O 1
ATOM 5861 N N . VAL A 1 733 ? -12.417 -6.693 -27.107 1.00 84.62 733 VAL A N 1
ATOM 5862 C CA . VAL A 1 733 ? -10.984 -6.438 -27.329 1.00 84.62 733 VAL A CA 1
ATOM 5863 C C . VAL A 1 733 ? -10.165 -6.735 -26.072 1.00 84.62 733 VAL A C 1
ATOM 5865 O O . VAL A 1 733 ? -9.133 -7.391 -26.177 1.00 84.62 733 VAL A O 1
ATOM 5868 N N . THR A 1 734 ? -10.629 -6.333 -24.883 1.00 85.50 734 THR A N 1
ATOM 5869 C CA . THR A 1 734 ? -9.967 -6.676 -23.612 1.00 85.50 734 THR A CA 1
ATOM 5870 C C . THR A 1 734 ? -9.911 -8.189 -23.401 1.00 85.50 734 THR A C 1
ATOM 5872 O O . THR A 1 734 ? -8.859 -8.721 -23.065 1.00 85.50 734 THR A O 1
ATOM 5875 N N . THR A 1 735 ? -11.006 -8.903 -23.673 1.00 88.94 735 THR A N 1
ATOM 5876 C CA . THR A 1 735 ? -11.036 -10.373 -23.575 1.00 88.94 735 THR A CA 1
ATOM 5877 C C . THR A 1 735 ? -10.042 -11.023 -24.540 1.00 88.94 735 THR A C 1
ATOM 5879 O O . THR A 1 735 ? -9.313 -11.935 -24.154 1.00 88.94 735 THR A O 1
ATOM 5882 N N . LEU A 1 736 ? -9.980 -10.546 -25.788 1.00 88.75 736 LEU A N 1
ATOM 5883 C CA . LEU A 1 736 ? -9.027 -11.046 -26.779 1.00 88.75 736 LEU A CA 1
ATOM 5884 C C . LEU A 1 736 ? -7.575 -10.774 -26.362 1.00 88.75 736 LEU A C 1
ATOM 5886 O O . LEU A 1 736 ? -6.732 -11.653 -26.521 1.00 88.75 736 LEU A O 1
ATOM 5890 N N . HIS A 1 737 ? -7.289 -9.590 -25.815 1.00 86.62 737 HIS A N 1
ATOM 5891 C CA . HIS A 1 737 ? -5.969 -9.235 -25.294 1.00 86.62 737 HIS A CA 1
ATOM 5892 C C . HIS A 1 737 ? -5.520 -10.200 -24.187 1.00 86.62 737 HIS A C 1
ATOM 5894 O O . HIS A 1 737 ? -4.458 -10.806 -24.314 1.00 86.62 737 HIS A O 1
ATOM 5900 N N . GLU A 1 738 ? -6.348 -10.421 -23.161 1.00 87.19 738 GLU A N 1
ATOM 5901 C CA . GLU A 1 738 ? -6.032 -11.345 -22.061 1.00 87.19 738 GLU A CA 1
ATOM 5902 C C . GLU A 1 738 ? -5.855 -12.792 -22.554 1.00 87.19 738 GLU A C 1
ATOM 5904 O O . GLU A 1 738 ? -4.937 -13.498 -22.131 1.00 87.19 738 GLU A O 1
ATOM 5909 N N . ALA A 1 739 ? -6.696 -13.235 -23.496 1.00 89.56 739 ALA A N 1
ATOM 5910 C CA . ALA A 1 739 ? -6.594 -14.568 -24.084 1.00 89.56 739 ALA A CA 1
ATOM 5911 C C . ALA A 1 739 ? -5.290 -14.751 -24.877 1.00 89.56 739 ALA A C 1
ATOM 5913 O O . ALA A 1 739 ? -4.616 -15.772 -24.727 1.00 89.56 739 ALA A O 1
ATOM 5914 N N . LEU A 1 740 ? -4.909 -13.762 -25.694 1.00 89.38 740 LEU A N 1
ATOM 5915 C CA . LEU A 1 740 ? -3.646 -13.776 -26.433 1.00 89.38 740 LEU A CA 1
ATOM 5916 C C . LEU A 1 740 ? -2.455 -13.758 -25.477 1.00 89.38 740 LEU A C 1
ATOM 5918 O O . LEU A 1 740 ? -1.559 -14.585 -25.618 1.00 89.38 740 LEU A O 1
ATOM 5922 N N . LYS A 1 741 ? -2.466 -12.879 -24.473 1.00 87.38 741 LYS A N 1
ATOM 5923 C CA . LYS A 1 741 ? -1.416 -12.789 -23.455 1.00 87.38 741 LYS A CA 1
ATOM 5924 C C . LYS A 1 741 ? -1.218 -14.119 -22.722 1.00 87.38 741 LYS A C 1
ATOM 5926 O O . LYS A 1 741 ? -0.091 -14.605 -22.621 1.00 87.38 741 LYS A O 1
ATOM 5931 N N . LYS A 1 742 ? -2.307 -14.771 -22.293 1.00 86.19 742 LYS A N 1
ATOM 5932 C CA . LYS A 1 742 ? -2.243 -16.099 -21.660 1.00 86.19 742 LYS A CA 1
ATOM 5933 C C . LYS A 1 742 ? -1.733 -17.166 -22.627 1.00 86.19 742 LYS A C 1
ATOM 5935 O O . LYS A 1 742 ? -0.891 -17.968 -22.237 1.00 86.19 742 LYS A O 1
ATOM 5940 N N . ALA A 1 743 ? -2.191 -17.166 -23.878 1.00 89.44 743 ALA A N 1
ATOM 5941 C CA . ALA A 1 743 ? -1.718 -18.111 -24.887 1.00 89.44 743 ALA A CA 1
ATOM 5942 C C . ALA A 1 743 ? -0.215 -17.953 -25.160 1.00 89.44 743 ALA A C 1
ATOM 5944 O O . ALA A 1 743 ? 0.494 -18.951 -25.229 1.00 89.44 743 ALA A O 1
ATOM 5945 N N . VAL A 1 744 ? 0.288 -16.719 -25.256 1.00 88.44 744 VAL A N 1
ATOM 5946 C CA . VAL A 1 744 ? 1.722 -16.447 -25.420 1.00 88.44 744 VAL A CA 1
ATOM 5947 C C . VAL A 1 744 ? 2.507 -16.952 -24.210 1.00 88.44 744 VAL A C 1
ATOM 5949 O O . VAL A 1 744 ? 3.497 -17.651 -24.402 1.00 88.44 744 VAL A O 1
ATOM 5952 N N . SER A 1 745 ? 2.043 -16.678 -22.986 1.00 86.00 745 SER A N 1
ATOM 5953 C CA . SER A 1 745 ? 2.668 -17.194 -21.758 1.00 86.00 745 SER A CA 1
ATOM 5954 C C . SER A 1 745 ? 2.746 -18.727 -21.748 1.00 86.00 745 SER A C 1
ATOM 5956 O O . SER A 1 745 ? 3.804 -19.274 -21.455 1.00 86.00 745 SER A O 1
ATOM 5958 N N . LEU A 1 746 ? 1.678 -19.425 -22.154 1.00 83.31 746 LEU A N 1
ATOM 5959 C CA . LEU A 1 746 ? 1.650 -20.892 -22.222 1.00 83.31 746 LEU A CA 1
ATOM 5960 C C . LEU A 1 746 ? 2.535 -21.467 -23.341 1.00 83.31 746 LEU A C 1
ATOM 5962 O O . LEU A 1 746 ? 3.173 -22.497 -23.152 1.00 83.31 746 LEU A O 1
ATOM 5966 N N . VAL A 1 747 ? 2.554 -20.836 -24.519 1.00 86.12 747 VAL A N 1
ATOM 5967 C CA . VAL A 1 747 ? 3.295 -21.336 -25.693 1.00 86.12 747 VAL A CA 1
ATOM 5968 C C . VAL A 1 747 ? 4.791 -21.053 -25.580 1.00 86.12 747 VAL A C 1
ATOM 5970 O O . VAL A 1 747 ? 5.599 -21.892 -25.975 1.00 86.12 747 VAL A O 1
ATOM 5973 N N . LEU A 1 748 ? 5.160 -19.871 -25.082 1.00 82.81 748 LEU A N 1
ATOM 5974 C CA . LEU A 1 748 ? 6.556 -19.467 -24.912 1.00 82.81 748 LEU A CA 1
ATOM 5975 C C . LEU A 1 748 ? 7.138 -19.883 -23.559 1.00 82.81 748 LEU A C 1
ATOM 5977 O O . LEU A 1 748 ? 8.351 -19.787 -23.390 1.00 82.81 748 LEU A O 1
ATOM 5981 N N . ASP A 1 749 ? 6.295 -20.350 -22.634 1.00 76.81 749 ASP A N 1
ATOM 5982 C CA . ASP A 1 749 ? 6.680 -20.755 -21.280 1.00 76.81 749 ASP A CA 1
ATOM 5983 C C . ASP A 1 749 ? 7.388 -19.617 -20.511 1.00 76.81 749 ASP A C 1
ATOM 5985 O O . ASP A 1 749 ? 8.470 -19.772 -19.933 1.00 76.81 749 ASP A O 1
ATOM 5989 N N . ILE A 1 750 ? 6.772 -18.429 -20.573 1.00 80.69 750 ILE A N 1
ATOM 5990 C CA . ILE A 1 750 ? 7.234 -17.186 -19.933 1.00 80.69 750 ILE A CA 1
ATOM 5991 C C . ILE A 1 750 ? 6.222 -16.680 -18.904 1.00 80.69 750 ILE A C 1
ATOM 5993 O O . ILE A 1 750 ? 5.036 -17.033 -18.951 1.00 80.69 750 ILE A O 1
ATOM 5997 N N . ASP A 1 751 ? 6.689 -15.837 -17.979 1.00 79.12 751 ASP A N 1
ATOM 5998 C CA . ASP A 1 751 ? 5.848 -15.286 -16.913 1.00 79.12 751 ASP A CA 1
ATOM 5999 C C . ASP A 1 751 ? 4.708 -14.482 -17.543 1.00 79.12 751 ASP A C 1
ATOM 6001 O O . ASP A 1 751 ? 4.914 -13.682 -18.458 1.00 79.12 751 ASP A O 1
ATOM 6005 N N . TYR A 1 752 ? 3.490 -14.676 -17.042 1.00 78.88 752 TYR A N 1
ATOM 6006 C CA . TYR A 1 752 ? 2.327 -13.915 -17.486 1.00 78.88 752 TYR A CA 1
ATOM 6007 C C . TYR A 1 752 ? 2.547 -12.396 -17.384 1.00 78.88 752 TYR A C 1
ATOM 6009 O O . TYR A 1 752 ? 2.039 -11.639 -18.210 1.00 78.88 752 TYR A O 1
ATOM 6017 N N . ASN A 1 753 ? 3.319 -11.947 -16.393 1.00 74.81 753 ASN A N 1
ATOM 6018 C CA . ASN A 1 753 ? 3.605 -10.540 -16.132 1.00 74.81 753 ASN A CA 1
ATOM 6019 C C . ASN A 1 753 ? 4.759 -9.973 -16.975 1.00 74.81 753 ASN A C 1
ATOM 6021 O O . ASN A 1 753 ? 4.935 -8.758 -16.999 1.00 74.81 753 ASN A O 1
ATOM 6025 N N . GLU A 1 754 ? 5.526 -10.807 -17.687 1.00 72.94 754 GLU A N 1
ATOM 6026 C CA . GLU A 1 754 ? 6.576 -10.339 -18.610 1.00 72.94 754 GLU A CA 1
ATOM 6027 C C . GLU A 1 754 ? 6.001 -9.751 -19.911 1.00 72.94 754 GLU A C 1
ATOM 6029 O O . GLU A 1 754 ? 6.713 -9.086 -20.664 1.00 72.94 754 GLU A O 1
ATOM 6034 N N . ILE A 1 755 ? 4.708 -9.960 -20.170 1.00 75.00 755 ILE A N 1
ATOM 6035 C CA . ILE A 1 755 ? 3.995 -9.440 -21.338 1.00 75.00 755 ILE A CA 1
ATOM 6036 C C . ILE A 1 755 ? 3.100 -8.286 -20.878 1.00 75.00 755 ILE A C 1
ATOM 6038 O O . ILE A 1 755 ? 2.249 -8.468 -20.005 1.00 75.00 755 ILE A O 1
ATOM 6042 N N . SER A 1 756 ? 3.283 -7.097 -21.454 1.00 62.03 756 SER A N 1
ATOM 6043 C CA . SER A 1 756 ? 2.444 -5.919 -21.173 1.00 62.03 756 SER A CA 1
ATOM 6044 C C . SER A 1 756 ? 1.237 -5.826 -22.091 1.00 62.03 756 SER A C 1
ATOM 6046 O O . SER A 1 756 ? 1.396 -6.067 -23.309 1.00 62.03 756 SER A O 1
#

Secondary structure (DSSP, 8-state):
-GGGTPPP-HHHHHHH-SS--HHHHHHHHHHHH-TTTSTTTTTSEEEEE-HHHHHHHHHHHHHTT----HHHHHHHHHHHHHHHHHHH--B-TTS-HHHHHTSTT-TT-S--SB-SSHHHHS-HHHHHHHHHHHT--HHHHHHHHHHHHHHHEEE-TTS-EEE-GGGEEEEEPPTTPPEEEETTT--EES-EETTEETTTSS---EEEE-HHHHGGGHHHHHHHHHHHTTSSPPPP--EEEE-GGG----TTT-SS-HHHHHHHHHTTTTS-TTSTT--SEEEE-GGGTSS-----BSEEEESS--SSHHHHHHHHTTB--TT-S--EEEE---SSHHHHHHHH-HHHHHHSPPPPP---S--HHHHHHHHHHHHHHHHHTSHHHHTT-SSGGGSBHHHIIIIIHHHHHHHHHHSSS--HHHHHHHHHHHHHHTSTTTGGGGEETTEEPBHHHHHHHTT-S--TTS-TTEEEB-EEE--TT-TTSPPEEEE--EEEHHHHHHHSSTT-EEEETTEEEEEEEE--SSPPTT-SS-HHHHHHT-TTTEEEEEEESSSSBEESSGGGSTTSB-TTT-PBEEEEEEE--S-EEEGGG--B-GGGS------BPSPEE-----GGG-EE-TTSSEEEEEEEEEEEEEEE--GGG--EEEETTT-BEEEPPSS--S------SS--SSPPP--TTTEEEEEEEEEEEEEEEEEEEE---TTTS--SSSHHHHHHHHHHHHHHHHHHHHHHHHHHT--GGG--

pLDDT: mean 83.49, std 10.7, range [34.78, 96.75]

Sequence (756 aa):
MERRGRAIDYSAVASEYQTLPDDYYEQLLTFFTESPRSFKDIGIGFLTPVSSVLDDCVFDLEDVGVTIDKGILYQLLVLLFWDVMDDSAALGEIIQDDVRKGLPGRSKNQIFGLGFEFSTELDKGLVQRIQELLNLDNQTTAKIANKVRDLFFASSANNRYYIKLAAVKIEFAGKDFIWYRCVKCGKLSPFKIGDYCGACFDSTDLVPIGESDLSRFDFWRIPVLNALNKIETIHTIDTEEHTAQLSHKEIRSDTWSRTEKYEMRFQDINAGENGEDSIDVLSCTTTMEVGIDIGSLTAVGLRNIPPMRENYQQRAGRAGRKNAGISTIVTYASGGTHDSHYFLHPDEMISGSPRKPWIDRNNPKIKQRHFNMLALNGFMSTPDMKTQFDGIVDIGIISFCEQYGENFIAFAQAMDLPTDETIRQFREICKNVLAEGKRDEYINNDKETPAFDVFYREGFIPSYSFPKNVVRFFVEKESERGKNAPRDIQYAPERDIAVALSEYAPGRFVTIDKKIFKSGGIYANPRPRGFETNQAEFYFKNNDYYKDIYICSDCNWFGLKQEDSPGMVCPYCGAAIVRNKMLRPWGFSPVKGDEVKFEDEDEQYTYAEAPYYSYVPEDTRMDNYGRSNIRFANLPDRKVLTVNMGKSKNGFNVCKKCGGAEVADANPNGTFSFSQPYHDNHPLCRHDGTVATNIFLGYEFLTDMFMLDISYHSAKLVGNSNAEEKSILRAAVTTLHEALKKAVSLVLDIDYNEIS

Radius of gyration: 33.68 Å; chains: 1; bounding box: 89×66×95 Å

Organism: NCBI:txid1383067

InterPro domains:
  IPR001650 Helicase, C-terminal domain-like [PF00271] (252-322)
  IPR001650 Helicase, C-terminal domain-like [SM00490] (240-323)
  IPR027417 P-loop containing nucleoside triphosphate hydrolase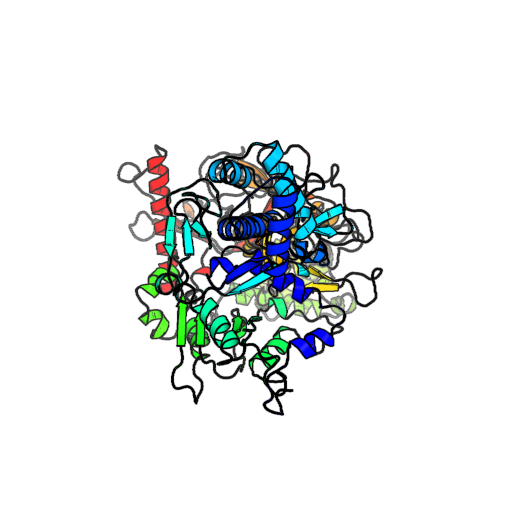 [G3DSA:3.40.50.300] (223-330)
  IPR027417 P-loop containing nucleoside triphosphate hydrolase [SSF52540] (239-379)

Foldseek 3Di:
DVVVVDDDPVVVVVVVDPDDDLVVVLVVLCQLAPPPNHCPNLQFWFKWFDPVLLVVLQVLLVVVVHHDDSVLVRQLVRLQLSQLSHPAVQAAQPRDVCSVCVYFQPVPPPHHAAAPQQLVRGDPLSLVLVCVLRVDDPVSSSVSSVSCQVRQWDAHPVRHIGGHPVGMDIDTADQAQKWKAAPVPRGIGSDARPQHDSHPSPDNRIDIAGPVNSVVVCVVVVLVVCVVVVNDNRDDAAEWEQEPQQQDDDPPDDPHTPNRVLLCLCLVHVCPPVNVNHHRHYHYDCVQLDDDCSDAAQEAEAAAQPLALSSVCSRQVSHDHPPDPHTYYHYDHDPDPSSVVCVVVVCCNDPNDDDDDDDPPPPPLQVQQVLLVVLQVVLCPDPVNVVPDVHLQVDFQQCCCPPVVVVSLVSLVPDPDPCPVVNVLSVVLSCQCVPPPNVVLQAAPNDGGRSVLSCQQSSSHDPPPDQNQKAWAWFWDADPVGDPDPTDTPTTGIDRLQVCLFQQPAQHWDADGNFIFGWWFFDDPPAPPPQNQFRLLSQCPRCQFKAKKKAFPPDLAIDRDPVLDVPQADPAPRGGIDIAMEGARRYIFGFASDTDRPSNGDGFGWHWDDKGFHDDDDPVQWDDDDPAQKIKHKAFFGKIKIKTCFPPSQAKKAFSGQGTIHGDDPDDPVDDDTWRRYDDPDDTDPSPPRIDGRYIYMHMGTGIDMDMDGDDDCVVAQHPPDPVSVVVVVVVVVVVVLVVLVVCCVVVVHRSVVPD